Protein 4YOR (pdb70)

Radius of gyration: 26.41 Å; Cα contacts (8 Å, |Δi|>4): 1068; chains: 2; bounding box: 75×60×64 Å

InterPro domains:
  IPR025206 Protein of unknown function DUF4152 [PF13680] (1-225)

Solvent-accessible surface area: 21770 Å² total; per-residue (Å²): 132,37,12,0,0,0,6,13,6,4,14,7,14,62,165,75,40,95,64,61,0,38,0,0,4,0,0,0,6,0,75,170,91,72,90,20,2,161,39,53,40,47,94,85,16,80,3,94,124,34,53,94,59,33,76,51,13,15,71,20,6,0,107,11,0,5,95,0,1,135,33,0,24,5,88,17,0,14,0,29,16,78,20,81,24,36,41,0,56,96,0,69,87,76,37,0,57,78,28,187,51,76,115,177,25,29,92,40,8,63,100,1,6,135,80,4,39,65,62,2,94,126,3,91,102,96,60,50,14,37,3,28,0,30,0,122,90,6,60,6,4,20,0,0,22,0,3,0,0,0,12,0,0,50,28,0,5,81,37,0,117,148,89,38,37,11,28,0,9,6,8,90,53,0,48,5,70,29,112,177,52,54,0,30,0,87,17,76,21,119,210,51,46,45,7,79,0,55,11,163,15,133,34,30,164,63,35,153,94,102,51,51,88,10,93,104,63,202,151,56,28,0,0,59,0,44,68,146,18,10,0,0,0,6,15,6,4,12,6,13,55,159,63,43,94,89,71,6,55,0,1,7,0,0,0,8,0,64,172,94,66,90,21,3,157,62,46,39,44,96,83,32,71,3,89,122,128,156,28,25,66,31,7,1,108,13,0,13,97,0,2,112,71,0,22,8,80,20,0,13,0,29,16,76,18,81,24,30,41,0,53,97,0,72,84,87,40,0,76,79,28,177,44,65,101,168,18,38,121,88,11,54,114,22,6,108,80,3,35,58,66,2,86,122,5,90,91,116,56,49,17,36,2,29,0,31,0,131,88,6,59,6,3,20,0,0,24,0,2,0,0,0,13,0,0,49,25,0,2,80,32,0,105,144,84,35,35,12,28,0,9,5,8,101,51,0,53,4,55,29,119,184,65,50,0,22,0,84,18,76,20,119,206,49,47,44,6,81,0,50,10,154,14,142,27,31,150,62,32,155,96,105,50,49,88,10,91,100,62,202,151,54,26,0,0,59,0,51,67

Organism: Pyrococcus horikoshii (NCBI:txid53953)

Structure (mmCIF, N/CA/C/O backbone):
data_4YOR
#
_entry.id   4YOR
#
_cell.length_a   112.065
_cell.length_b   112.065
_cell.length_c   202.282
_cell.angle_alpha   90.000
_cell.angle_beta   90.000
_cell.angle_gamma   120.000
#
_symmetry.space_group_name_H-M   'H 3 2'
#
loop_
_entity.id
_entity.type
_entity.pdbx_description
1 polymer '3-5 exonuclease PhoExo I'
2 non-polymer 'MAGNESIUM ION'
3 water water
#
loop_
_atom_site.group_PDB
_atom_site.id
_atom_site.type_symbol
_atom_site.label_atom_id
_atom_site.label_alt_id
_atom_site.label_comp_id
_atom_site.label_asym_id
_atom_site.label_entity_id
_atom_site.label_seq_id
_atom_site.pdbx_PDB_ins_code
_atom_site.Cartn_x
_atom_site.Cartn_y
_atom_site.Cartn_z
_atom_site.occupancy
_atom_site.B_iso_or_equiv
_atom_site.auth_seq_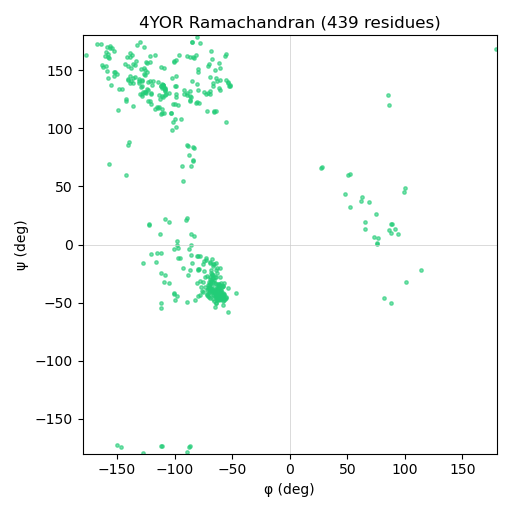id
_atom_site.auth_comp_id
_atom_site.auth_asym_id
_atom_site.auth_atom_id
_atom_site.pdbx_PDB_model_num
ATOM 1 N N . MET A 1 1 ? 34.266 -16.909 15.730 1.00 28.91 1 MET A N 1
ATOM 2 C CA . MET A 1 1 ? 33.751 -17.767 14.675 1.00 24.40 1 MET A CA 1
ATOM 3 C C . MET A 1 1 ? 33.144 -19.037 15.246 1.00 23.82 1 MET A C 1
ATOM 4 O O . MET A 1 1 ? 33.611 -19.564 16.266 1.00 22.57 1 MET A O 1
ATOM 9 N N . ARG A 1 2 ? 32.094 -19.515 14.587 1.00 19.26 2 ARG A N 1
ATOM 10 C CA . ARG A 1 2 ? 31.462 -20.786 14.917 1.00 17.25 2 ARG A CA 1
ATOM 11 C C . ARG A 1 2 ? 31.546 -21.678 13.686 1.00 17.79 2 ARG A C 1
ATOM 12 O O . ARG A 1 2 ? 31.069 -21.300 12.607 1.00 21.10 2 ARG A O 1
ATOM 20 N N . ILE A 1 3 ? 32.183 -22.836 13.832 1.00 17.18 3 ILE A N 1
ATOM 21 C CA . ILE A 1 3 ? 32.530 -23.673 12.692 1.00 16.25 3 ILE A CA 1
ATOM 22 C C . ILE A 1 3 ? 32.025 -25.095 12.882 1.00 15.85 3 ILE A C 1
ATOM 23 O O . ILE A 1 3 ? 32.219 -25.683 13.950 1.00 18.30 3 ILE A O 1
ATOM 28 N N . VAL A 1 4 ? 31.350 -25.641 11.873 1.00 16.58 4 VAL A N 1
ATOM 29 C CA . VAL A 1 4 ? 31.085 -27.081 11.857 1.00 16.33 4 VAL A CA 1
ATOM 30 C C . VAL A 1 4 ? 32.097 -27.749 10.931 1.00 16.59 4 VAL A C 1
ATOM 31 O O . VAL A 1 4 ? 32.393 -27.227 9.856 1.00 17.86 4 VAL A O 1
ATOM 35 N N . ALA A 1 5 ? 32.650 -28.877 11.371 1.00 14.89 5 ALA A N 1
ATOM 36 C CA . ALA A 1 5 ? 33.572 -29.648 10.548 1.00 14.79 5 ALA A CA 1
ATOM 37 C C . ALA A 1 5 ? 33.283 -31.124 10.689 1.00 17.45 5 ALA A C 1
ATOM 38 O O . ALA A 1 5 ? 32.589 -31.530 11.612 1.00 17.45 5 ALA A O 1
ATOM 40 N N . ALA A 1 6 ? 33.820 -31.925 9.776 1.00 16.19 6 ALA A N 1
ATOM 41 C CA . ALA A 1 6 ? 33.644 -33.370 9.865 1.00 16.57 6 ALA A CA 1
ATOM 42 C C . ALA A 1 6 ? 34.900 -34.107 9.418 1.00 16.95 6 ALA A C 1
ATOM 43 O O . ALA A 1 6 ? 35.688 -33.584 8.613 1.00 17.17 6 ALA A O 1
ATOM 45 N N . ASP A 1 7 ? 35.063 -35.328 9.920 1.00 16.84 7 ASP A N 1
ATOM 46 C CA . ASP A 1 7 ? 36.121 -36.212 9.453 1.00 15.94 7 ASP A CA 1
ATOM 47 C C . ASP A 1 7 ? 35.762 -37.640 9.817 1.00 21.47 7 ASP A C 1
ATOM 48 O O . ASP A 1 7 ? 34.871 -37.879 10.633 1.00 18.28 7 ASP A O 1
ATOM 53 N N . THR A 1 8 ? 36.469 -38.582 9.205 1.00 20.57 8 THR A N 1
ATOM 54 C CA . THR A 1 8 ? 36.289 -40.005 9.480 1.00 16.73 8 THR A CA 1
ATOM 55 C C . THR A 1 8 ? 37.594 -40.561 10.005 1.00 21.02 8 THR A C 1
ATOM 56 O O . THR A 1 8 ? 38.675 -40.165 9.557 1.00 22.43 8 THR A O 1
ATOM 60 N N . GLY A 1 9 ? 37.508 -41.450 10.982 1.00 19.69 9 GLY A N 1
ATOM 61 C CA . GLY A 1 9 ? 38.720 -42.034 11.514 1.00 20.22 9 GLY A CA 1
ATOM 62 C C . GLY A 1 9 ? 38.453 -43.275 12.320 1.00 19.00 9 GLY A C 1
ATOM 63 O O . GLY A 1 9 ? 37.299 -43.616 12.617 1.00 21.04 9 GLY A O 1
ATOM 64 N N . GLY A 1 10 ? 39.545 -43.937 12.694 1.00 18.47 10 GLY A N 1
ATOM 65 C CA . GLY A 1 10 ? 39.477 -45.206 13.392 1.00 19.98 10 GLY A CA 1
ATOM 66 C C . GLY A 1 10 ? 39.372 -46.339 12.395 1.00 21.64 10 GLY A C 1
ATOM 67 O O . GLY A 1 10 ? 38.438 -46.389 11.595 1.00 26.79 10 GLY A O 1
ATOM 68 N N . ALA A 1 11 ? 40.336 -47.244 12.423 1.00 20.43 11 ALA A N 1
ATOM 69 C CA . ALA A 1 11 ? 40.311 -48.375 11.510 1.00 22.70 11 ALA A CA 1
ATOM 70 C C . ALA A 1 11 ? 40.364 -49.681 12.275 1.00 22.46 11 ALA A C 1
ATOM 71 O O . ALA A 1 11 ? 41.165 -49.831 13.181 1.00 23.09 11 ALA A O 1
ATOM 73 N N . VAL A 1 12 ? 39.509 -50.637 11.922 1.00 22.14 12 VAL A N 1
ATOM 74 C CA . VAL A 1 12 ? 39.747 -51.988 12.393 1.00 24.65 12 VAL A CA 1
ATOM 75 C C . VAL A 1 12 ? 40.961 -52.533 11.647 1.00 26.09 12 VAL A C 1
ATOM 76 O O . VAL A 1 12 ? 41.030 -52.430 10.422 1.00 26.59 12 VAL A O 1
ATOM 80 N N . LEU A 1 13 ? 41.920 -53.094 12.383 1.00 22.56 13 LEU A N 1
ATOM 81 C CA . LEU A 1 13 ? 43.112 -53.684 11.766 1.00 23.53 13 LEU A CA 1
ATOM 82 C C . LEU A 1 13 ? 43.135 -55.194 11.922 1.00 28.28 13 LEU A C 1
ATOM 83 O O . LEU A 1 13 ? 42.595 -55.720 12.890 1.00 29.96 13 LEU A O 1
ATOM 88 N N . ASP A 1 14 ? 43.788 -55.900 11.001 1.00 30.29 14 ASP A N 1
ATOM 89 C CA . ASP A 1 14 ? 44.023 -57.322 11.231 1.00 32.94 14 ASP A CA 1
ATOM 90 C C . ASP A 1 14 ? 45.307 -57.520 12.029 1.00 31.96 14 ASP A C 1
ATOM 91 O O . ASP A 1 14 ? 45.925 -56.549 12.469 1.00 30.43 14 ASP A O 1
ATOM 96 N N . GLU A 1 15 ? 45.717 -58.777 12.201 1.00 33.77 15 GLU A N 1
ATOM 97 C CA . GLU A 1 15 ? 46.821 -59.093 13.093 1.00 39.27 15 GLU A CA 1
ATOM 98 C C . GLU A 1 15 ? 48.162 -58.655 12.510 1.00 33.44 15 GLU A C 1
ATOM 99 O O . GLU A 1 15 ? 49.183 -58.643 13.204 1.00 40.11 15 GLU A O 1
ATOM 105 N N . SER A 1 16 ? 48.157 -58.289 11.234 1.00 33.90 16 SER A N 1
ATOM 106 C CA . SER A 1 16 ? 49.356 -57.744 10.611 1.00 35.49 16 SER A CA 1
ATOM 107 C C . SER A 1 16 ? 49.236 -56.233 10.435 1.00 31.05 16 SER A C 1
ATOM 108 O O . SER A 1 16 ? 49.946 -55.646 9.620 1.00 35.78 16 SER A O 1
ATOM 111 N N . PHE A 1 17 ? 48.321 -55.621 11.197 1.00 29.68 17 PHE A N 1
ATOM 112 C CA . PHE A 1 17 ? 48.095 -54.168 11.235 1.00 26.87 17 PHE A CA 1
ATOM 113 C C . PHE A 1 17 ? 47.581 -53.592 9.915 1.00 30.08 17 PHE A C 1
ATOM 114 O O . PHE A 1 17 ? 47.674 -52.396 9.682 1.00 31.67 17 PHE A O 1
ATOM 122 N N . GLN A 1 18 ? 47.026 -54.439 9.053 1.00 32.96 18 GLN A N 1
ATOM 123 C CA . GLN A 1 18 ? 46.433 -53.935 7.818 1.00 33.79 18 GLN A CA 1
ATOM 124 C C . GLN A 1 18 ? 44.986 -53.521 8.048 1.00 29.27 18 GLN A C 1
ATOM 125 O O . GLN A 1 18 ? 44.208 -54.274 8.643 1.00 33.58 18 GLN A O 1
ATOM 131 N N . PRO A 1 19 ? 44.620 -52.327 7.567 1.00 32.01 19 PRO A N 1
ATOM 132 C CA . PRO A 1 19 ? 43.268 -51.777 7.748 1.00 32.06 19 PRO A CA 1
ATOM 133 C C . PRO A 1 19 ? 42.206 -52.578 6.999 1.00 33.46 19 PRO A C 1
ATOM 134 O O . PRO A 1 19 ? 42.410 -52.975 5.854 1.00 37.58 19 PRO A O 1
ATOM 138 N N . VAL A 1 20 ? 41.090 -52.826 7.673 1.00 29.63 20 VAL A N 1
ATOM 139 C CA . VAL A 1 20 ? 39.980 -53.571 7.108 1.00 34.31 20 VAL A CA 1
ATOM 140 C C . VAL A 1 20 ? 38.912 -52.584 6.647 1.00 34.25 20 VAL A C 1
ATOM 141 O O . VAL A 1 20 ? 38.324 -52.726 5.573 1.00 36.67 20 VAL A O 1
ATOM 145 N N . GLY A 1 21 ? 38.682 -51.568 7.466 1.00 30.00 21 GLY A N 1
ATOM 146 C CA . GLY A 1 21 ? 37.684 -50.557 7.167 1.00 28.65 21 GLY A CA 1
ATOM 147 C C . GLY A 1 21 ? 37.639 -49.544 8.289 1.00 27.90 21 GLY A C 1
ATOM 148 O O . GLY A 1 21 ? 38.212 -49.770 9.355 1.00 27.25 21 GLY A O 1
ATOM 149 N N . LEU A 1 22 ? 36.951 -48.428 8.060 1.00 26.28 22 LEU A N 1
ATOM 150 C CA . LEU A 1 22 ? 36.917 -47.344 9.026 1.00 24.05 22 LEU A CA 1
ATOM 151 C C . LEU A 1 22 ? 35.673 -47.445 9.905 1.00 23.37 22 LEU A C 1
ATOM 152 O O . LEU A 1 22 ? 34.719 -48.154 9.568 1.00 26.49 22 LEU A O 1
ATOM 157 N N . ILE A 1 23 ? 35.696 -46.744 11.034 1.00 22.06 23 ILE A N 1
ATOM 158 C CA . ILE A 1 23 ? 34.679 -46.939 12.061 1.00 22.92 23 ILE A CA 1
ATOM 159 C C . ILE A 1 23 ? 33.736 -45.746 12.256 1.00 24.58 23 ILE A C 1
ATOM 160 O O . ILE A 1 23 ? 32.523 -45.924 12.273 1.00 24.30 23 ILE A O 1
ATOM 165 N N . ALA A 1 24 ? 34.280 -44.542 12.415 1.00 20.41 24 ALA A N 1
ATOM 166 C CA . ALA A 1 24 ? 33.450 -43.417 12.843 1.00 18.80 24 ALA A CA 1
ATOM 167 C C . ALA A 1 24 ? 33.600 -42.176 11.986 1.00 19.64 24 ALA A C 1
ATOM 168 O O . ALA A 1 24 ? 34.711 -41.716 11.742 1.00 20.81 24 ALA A O 1
ATOM 170 N N . THR A 1 25 ? 32.466 -41.635 11.554 1.00 18.39 25 THR A N 1
ATOM 171 C CA . THR A 1 25 ? 32.421 -40.301 10.968 1.00 19.92 25 THR A CA 1
ATOM 172 C C . THR A 1 25 ? 31.809 -39.364 12.000 1.00 17.03 25 THR A C 1
ATOM 173 O O . THR A 1 25 ? 30.748 -39.653 12.567 1.00 20.07 25 THR A O 1
ATOM 177 N N . VAL A 1 26 ? 32.466 -38.236 12.237 1.00 18.27 26 VAL A N 1
ATOM 178 C CA . VAL A 1 26 ? 31.997 -37.309 13.259 1.00 17.88 26 VAL A CA 1
ATOM 179 C C . VAL A 1 26 ? 31.876 -35.906 12.695 1.00 18.10 26 VAL A C 1
ATOM 180 O O . VAL A 1 26 ? 32.758 -35.457 11.965 1.00 18.09 26 VAL A O 1
ATOM 184 N N . ALA A 1 27 ? 30.778 -35.233 13.023 1.00 16.23 27 ALA A N 1
ATOM 185 C CA . ALA A 1 27 ? 30.637 -33.798 12.763 1.00 16.22 27 ALA A CA 1
ATOM 186 C C . ALA A 1 27 ? 30.693 -33.058 14.103 1.00 15.63 27 ALA A C 1
ATOM 187 O O . ALA A 1 27 ? 30.060 -33.481 15.073 1.00 16.86 27 ALA A O 1
ATOM 189 N N . VAL A 1 28 ? 31.458 -31.969 14.159 1.00 14.30 28 VAL A N 1
ATOM 190 C CA . VAL A 1 28 ? 31.608 -31.188 15.393 1.00 14.78 28 VAL A CA 1
ATOM 191 C C . VAL A 1 28 ? 31.241 -29.740 15.171 1.00 15.85 28 VAL A C 1
ATOM 192 O O . VAL A 1 28 ? 31.429 -29.209 14.075 1.00 16.62 28 VAL A O 1
ATOM 196 N N . LEU A 1 29 ? 30.708 -29.111 16.212 1.00 15.88 29 LEU A N 1
ATOM 197 C CA . LEU A 1 29 ? 30.658 -27.655 16.282 1.00 16.80 29 LEU A CA 1
ATOM 198 C C . LEU A 1 29 ? 31.821 -27.183 17.151 1.00 17.99 29 LEU A C 1
ATOM 199 O O . LEU A 1 29 ? 31.977 -27.674 18.274 1.00 16.58 29 LEU A O 1
ATOM 204 N N . VAL A 1 30 ? 32.611 -26.229 16.652 1.00 15.88 30 VAL A N 1
ATOM 205 C CA . VAL A 1 30 ? 33.768 -25.716 17.381 1.00 16.51 30 VAL A CA 1
ATOM 206 C C . VAL A 1 30 ? 33.663 -24.202 17.491 1.00 18.32 30 VAL A C 1
ATOM 207 O O . VAL A 1 30 ? 33.351 -23.519 16.505 1.00 19.80 30 VAL A O 1
ATOM 211 N N . GLU A 1 31 ? 33.862 -23.697 18.707 1.00 17.69 31 GLU A N 1
ATOM 212 C CA . GLU A 1 31 ? 33.853 -22.264 18.992 1.00 18.57 31 GLU A CA 1
ATOM 213 C C . GLU A 1 31 ? 35.095 -21.918 19.792 1.00 17.26 31 GLU A C 1
ATOM 214 O O . GLU A 1 31 ? 35.839 -22.816 20.188 1.00 18.50 31 GLU A O 1
ATOM 220 N N . LYS A 1 32 ? 35.311 -20.631 20.045 1.00 19.49 32 LYS A N 1
ATOM 221 C CA . LYS A 1 32 ? 36.461 -20.187 20.838 1.00 18.83 32 LYS A CA 1
ATOM 222 C C . LYS A 1 32 ? 36.491 -20.910 22.186 1.00 20.92 32 LYS A C 1
ATOM 223 O O . LYS A 1 32 ? 35.450 -21.068 22.817 1.00 21.77 32 LYS A O 1
ATOM 229 N N . PRO A 1 33 ? 37.678 -21.331 22.653 1.00 19.41 33 PRO A N 1
ATOM 230 C CA . PRO A 1 33 ? 39.039 -21.135 22.119 1.00 18.89 33 PRO A CA 1
ATOM 231 C C . PRO A 1 33 ? 39.545 -22.191 21.119 1.00 18.62 33 PRO A C 1
ATOM 232 O O . PRO A 1 33 ? 40.764 -22.332 20.957 1.00 18.24 33 PRO A O 1
ATOM 236 N N . TYR A 1 34 ? 38.632 -22.904 20.462 1.00 18.12 34 TYR A N 1
ATOM 237 C CA . TYR A 1 34 ? 38.963 -23.791 19.341 1.00 16.47 34 TYR A CA 1
ATOM 238 C C . TYR A 1 34 ? 39.896 -24.930 19.734 1.00 16.83 34 TYR A C 1
ATOM 239 O O . TYR A 1 34 ? 40.772 -25.313 18.953 1.00 18.81 34 TYR A O 1
ATOM 248 N N . LYS A 1 35 ? 39.707 -25.470 20.939 1.00 16.41 35 LYS A N 1
ATOM 249 C CA . LYS A 1 35 ? 40.509 -26.618 21.398 1.00 15.60 35 LYS A CA 1
ATOM 250 C C . LYS A 1 35 ? 39.717 -27.924 21.459 1.00 19.07 35 LYS A C 1
ATOM 251 O O . LYS A 1 35 ? 40.295 -29.004 21.369 1.00 16.38 35 LYS A O 1
ATOM 257 N N . THR A 1 36 ? 38.402 -27.830 21.641 1.00 16.12 36 THR A N 1
ATOM 258 C CA . THR A 1 36 ? 37.566 -29.032 21.714 1.00 16.11 36 THR A CA 1
ATOM 259 C C . THR A 1 36 ? 36.195 -28.756 21.108 1.00 16.96 36 THR A C 1
ATOM 260 O O . THR A 1 36 ? 35.959 -27.681 20.527 1.00 17.71 36 THR A O 1
ATOM 264 N N . SER A 1 37 ? 35.304 -29.740 21.219 1.00 15.99 37 SER A N 1
ATOM 265 C CA . SER A 1 37 ? 33.901 -29.573 20.842 1.00 17.61 37 SER A CA 1
ATOM 266 C C . SER A 1 37 ? 33.015 -30.080 21.971 1.00 19.35 37 SER A C 1
ATOM 267 O O . SER A 1 37 ? 33.307 -31.113 22.578 1.00 20.14 37 SER A O 1
ATOM 270 N N . LYS A 1 38 ? 31.921 -29.369 22.238 1.00 19.98 38 LYS A N 1
ATOM 271 C CA . LYS A 1 38 ? 30.928 -29.821 23.201 1.00 23.77 38 LYS A CA 1
ATOM 272 C C . LYS A 1 38 ? 29.611 -30.168 22.515 1.00 20.76 38 LYS A C 1
ATOM 273 O O . LYS A 1 38 ? 28.604 -30.366 23.186 1.00 27.27 38 LYS A O 1
ATOM 279 N N . ARG A 1 39 ? 29.618 -30.200 21.186 1.00 17.35 39 ARG A N 1
ATOM 280 C CA . ARG A 1 39 ? 28.392 -30.467 20.436 1.00 19.07 39 ARG A CA 1
ATOM 281 C C . ARG A 1 39 ? 28.755 -31.182 19.144 1.00 18.36 39 ARG A C 1
ATOM 282 O O . ARG A 1 39 ? 29.462 -30.637 18.297 1.00 18.52 39 ARG A O 1
ATOM 290 N N . PHE A 1 40 ? 28.304 -32.426 19.014 1.00 19.59 40 PHE A N 1
ATOM 291 C CA . PHE A 1 40 ? 28.776 -33.270 17.930 1.00 17.49 40 PHE A CA 1
ATOM 292 C C . PHE A 1 40 ? 27.807 -34.396 17.587 1.00 19.56 40 PHE A C 1
ATOM 293 O O . PHE A 1 40 ? 26.917 -34.737 18.375 1.00 23.83 40 PHE A O 1
ATOM 301 N N . LEU A 1 41 ? 27.970 -34.930 16.377 1.00 20.22 41 LEU A N 1
ATOM 302 C CA . LEU A 1 41 ? 27.200 -36.069 15.883 1.00 19.98 41 LEU A CA 1
ATOM 303 C C . LEU A 1 41 ? 28.155 -37.142 15.430 1.00 16.75 41 LEU A C 1
ATOM 304 O O . LEU A 1 41 ? 29.224 -36.844 14.902 1.00 19.17 41 LEU A O 1
ATOM 309 N N . VAL A 1 42 ? 27.762 -38.397 15.625 1.00 20.23 42 VAL A N 1
ATOM 310 C CA . VAL A 1 42 ? 28.565 -39.504 15.127 1.00 20.60 42 VAL A CA 1
ATOM 311 C C . VAL A 1 42 ? 27.702 -40.464 14.295 1.00 21.21 42 VAL A C 1
ATOM 312 O O . VAL A 1 42 ? 26.516 -40.711 14.593 1.00 22.79 42 VAL A O 1
ATOM 316 N N . LYS A 1 43 ? 28.306 -40.962 13.220 1.00 22.70 43 LYS A N 1
ATOM 317 C CA . LYS A 1 43 ? 27.749 -42.024 12.399 1.00 24.37 43 LYS A CA 1
ATOM 318 C C . LYS A 1 43 ? 28.752 -43.161 12.368 1.00 24.47 43 LYS A C 1
ATOM 319 O O . LYS A 1 43 ? 29.911 -42.965 11.996 1.00 23.44 43 LYS A O 1
ATOM 325 N N . TYR A 1 44 ? 28.324 -44.347 12.773 1.00 24.99 44 TYR A N 1
ATOM 326 C CA . TYR A 1 44 ? 29.199 -45.507 12.742 1.00 25.42 44 TYR A CA 1
ATOM 327 C C . TYR A 1 44 ? 29.052 -46.260 11.435 1.00 31.12 44 TYR A C 1
ATOM 328 O O . TYR A 1 44 ? 27.945 -46.589 11.013 1.00 32.59 44 TYR A O 1
ATOM 337 N N . ALA A 1 45 ? 30.183 -46.537 10.801 1.00 28.40 45 ALA A N 1
ATOM 338 C CA . ALA A 1 45 ? 30.198 -47.372 9.613 1.00 27.52 45 ALA A CA 1
ATOM 339 C C . ALA A 1 45 ? 30.256 -48.829 10.011 1.00 28.48 45 ALA A C 1
ATOM 340 O O . ALA A 1 45 ? 30.376 -49.158 11.191 1.00 32.90 45 ALA A O 1
ATOM 342 N N . ASP A 1 46 ? 30.151 -49.698 9.016 1.00 34.68 46 ASP A N 1
ATOM 343 C CA . ASP A 1 46 ? 30.450 -51.105 9.193 1.00 34.41 46 ASP A CA 1
ATOM 344 C C . ASP A 1 46 ? 31.864 -51.337 8.675 1.00 39.23 46 ASP A C 1
ATOM 345 O O . ASP A 1 46 ? 32.081 -51.420 7.469 1.00 38.14 46 ASP A O 1
ATOM 350 N N . PRO A 1 47 ? 32.839 -51.426 9.590 1.00 33.96 47 PRO A N 1
ATOM 351 C CA . PRO A 1 47 ? 34.227 -51.521 9.129 1.00 35.11 47 PRO A CA 1
ATOM 352 C C . PRO A 1 47 ? 34.522 -52.821 8.399 1.00 38.82 47 PRO A C 1
ATOM 353 O O . PRO A 1 47 ? 35.498 -52.882 7.655 1.00 40.65 47 PRO A O 1
ATOM 357 N N . TYR A 1 48 ? 33.682 -53.837 8.587 1.00 36.88 48 TYR A N 1
ATOM 358 C CA . TYR A 1 48 ? 33.901 -55.116 7.936 1.00 42.06 48 TYR A CA 1
ATOM 359 C C . TYR A 1 48 ? 33.285 -55.114 6.540 1.00 47.97 48 TYR A C 1
ATOM 360 O O . TYR A 1 48 ? 33.231 -56.146 5.875 1.00 52.96 48 TYR A O 1
ATOM 369 N N . ASN A 1 49 ? 32.848 -53.935 6.104 1.00 47.43 49 ASN A N 1
ATOM 370 C CA . ASN A 1 49 ? 32.313 -53.738 4.763 1.00 51.08 49 ASN A CA 1
ATOM 371 C C . ASN A 1 49 ? 32.415 -52.272 4.341 1.00 53.64 49 ASN A C 1
ATOM 372 O O . ASN A 1 49 ? 31.400 -51.581 4.206 1.00 50.43 49 ASN A O 1
ATOM 377 N N . TYR A 1 50 ? 33.645 -51.806 4.125 1.00 46.03 50 TYR A N 1
ATOM 378 C CA . TYR A 1 50 ? 33.920 -50.379 3.933 1.00 45.86 50 TYR A CA 1
ATOM 379 C C . TYR A 1 50 ? 34.642 -50.072 2.614 1.00 50.41 50 TYR A C 1
ATOM 380 O O . TYR A 1 50 ? 35.314 -50.934 2.048 1.00 53.53 50 TYR A O 1
ATOM 389 N N . ASP A 1 51 ? 34.496 -48.838 2.136 1.00 50.76 51 ASP A N 1
ATOM 390 C CA . ASP A 1 51 ? 35.217 -48.367 0.955 1.00 50.18 51 ASP A CA 1
ATOM 391 C C . ASP A 1 51 ? 36.406 -47.489 1.348 1.00 56.90 51 ASP A C 1
ATOM 392 O O . ASP A 1 51 ? 36.235 -46.328 1.733 1.00 48.95 51 ASP A O 1
ATOM 397 N N . LEU A 1 52 ? 37.612 -48.039 1.235 1.00 62.53 52 LEU A N 1
ATOM 398 C CA . LEU A 1 52 ? 38.809 -47.354 1.721 1.00 64.09 52 LEU A CA 1
ATOM 399 C C . LEU A 1 52 ? 39.386 -46.328 0.738 1.00 64.80 52 LEU A C 1
ATOM 400 O O . LEU A 1 52 ? 40.453 -45.766 0.984 1.00 66.19 52 LEU A O 1
ATOM 405 N N . SER A 1 53 ? 38.678 -46.070 -0.359 1.00 61.09 53 SER A N 1
ATOM 406 C CA . SER A 1 53 ? 39.182 -45.176 -1.403 1.00 61.18 53 SER A CA 1
ATOM 407 C C . SER A 1 53 ? 39.120 -43.696 -1.014 1.00 56.76 53 SER A C 1
ATOM 408 O O . SER A 1 53 ? 39.847 -42.868 -1.570 1.00 54.47 53 SER A O 1
ATOM 411 N N . GLY A 1 54 ? 38.249 -43.363 -0.068 1.00 50.34 54 GLY A N 1
ATOM 412 C CA . GLY A 1 54 ? 38.069 -41.979 0.338 1.00 47.72 54 GLY A CA 1
ATOM 413 C C . GLY A 1 54 ? 36.693 -41.444 -0.019 1.00 45.74 54 GLY A C 1
ATOM 414 O O . GLY A 1 54 ? 36.217 -40.470 0.583 1.00 36.39 54 GLY A O 1
ATOM 415 N N . ARG A 1 55 ? 36.059 -42.093 -0.997 1.00 49.37 55 ARG A N 1
ATOM 416 C CA . ARG A 1 55 ? 34.759 -41.666 -1.512 1.00 47.21 55 ARG A CA 1
ATOM 417 C C . ARG A 1 55 ? 33.659 -41.777 -0.469 1.00 40.85 55 ARG A C 1
ATOM 418 O O . ARG A 1 55 ? 32.956 -40.800 -0.203 1.00 40.41 55 ARG A O 1
ATOM 426 N N . GLN A 1 56 ? 33.506 -42.961 0.116 1.00 39.46 56 GLN A N 1
ATOM 427 C CA . GLN A 1 56 ? 32.495 -43.160 1.150 1.00 40.87 56 GLN A CA 1
ATOM 428 C C . GLN A 1 56 ? 32.667 -42.152 2.285 1.00 36.79 56 GLN A C 1
ATOM 429 O O . GLN A 1 56 ? 31.696 -41.532 2.723 1.00 36.03 56 GLN A O 1
ATOM 435 N N . ALA A 1 57 ? 33.905 -41.983 2.743 1.00 30.70 57 ALA A N 1
ATOM 436 C CA . ALA A 1 57 ? 34.186 -41.095 3.864 1.00 27.89 57 ALA A CA 1
ATOM 437 C C . ALA A 1 57 ? 33.720 -39.669 3.593 1.00 27.78 57 ALA A C 1
ATOM 438 O O . ALA A 1 57 ? 32.996 -39.101 4.400 1.00 26.10 57 ALA A O 1
ATOM 440 N N . ILE A 1 58 ? 34.129 -39.095 2.465 1.00 26.07 58 ILE A N 1
ATOM 441 C CA . ILE A 1 58 ? 33.835 -37.685 2.218 1.00 24.91 58 ILE A CA 1
ATOM 442 C C . ILE A 1 58 ? 32.328 -37.474 2.004 1.00 24.47 58 ILE A C 1
ATOM 443 O O . ILE A 1 58 ? 31.788 -36.434 2.381 1.00 23.15 58 ILE A O 1
ATOM 448 N N . ARG A 1 59 ? 31.641 -38.469 1.450 1.00 25.89 59 ARG A N 1
ATOM 449 C CA . ARG A 1 59 ? 30.196 -38.354 1.287 1.00 27.59 59 ARG A CA 1
ATOM 450 C C . ARG A 1 59 ? 29.495 -38.390 2.647 1.00 26.65 59 ARG A C 1
ATOM 451 O O . ARG A 1 59 ? 28.619 -37.568 2.915 1.00 26.22 59 ARG A O 1
ATOM 459 N N . ASP A 1 60 ? 29.892 -39.325 3.507 1.00 25.74 60 ASP A N 1
ATOM 460 C CA . ASP A 1 60 ? 29.336 -39.394 4.859 1.00 23.77 60 ASP A CA 1
ATOM 461 C C . ASP A 1 60 ? 29.627 -38.103 5.624 1.00 22.06 60 ASP A C 1
ATOM 462 O O . ASP A 1 60 ? 28.784 -37.610 6.379 1.00 23.96 60 ASP A O 1
ATOM 467 N N . GLU A 1 61 ? 30.830 -37.572 5.428 1.00 19.62 61 GLU A N 1
ATOM 468 C CA . GLU A 1 61 ? 31.269 -36.357 6.107 1.00 20.58 61 GLU A CA 1
ATOM 469 C C . GLU A 1 61 ? 30.420 -35.141 5.714 1.00 19.94 61 GLU A C 1
ATOM 470 O O . GLU A 1 61 ? 29.925 -34.418 6.582 1.00 20.43 61 GLU A O 1
ATOM 476 N N . ILE A 1 62 ? 30.239 -34.918 4.418 1.00 19.98 62 ILE A N 1
ATOM 477 C CA . ILE A 1 62 ? 29.547 -33.704 4.006 1.00 19.65 62 ILE A CA 1
ATOM 478 C C . ILE A 1 62 ? 28.082 -33.793 4.428 1.00 23.27 62 ILE A C 1
ATOM 479 O O . ILE A 1 62 ? 27.491 -32.792 4.821 1.00 22.79 62 ILE A O 1
ATOM 484 N N . GLU A 1 63 ? 27.511 -34.995 4.419 1.00 22.93 63 GLU A N 1
ATOM 485 C CA . GLU A 1 63 ? 26.111 -35.133 4.802 1.00 22.70 63 GLU A CA 1
ATOM 486 C C . GLU A 1 63 ? 25.942 -34.897 6.307 1.00 19.73 63 GLU A C 1
ATOM 487 O O . GLU A 1 63 ? 24.969 -34.250 6.729 1.00 24.78 63 GLU A O 1
ATOM 493 N N . LEU A 1 64 ? 26.861 -35.431 7.107 1.00 21.68 64 LEU A N 1
ATOM 494 C CA . LEU A 1 64 ? 26.762 -35.297 8.558 1.00 20.54 64 LEU A CA 1
ATOM 495 C C . LEU A 1 64 ? 27.042 -33.860 8.985 1.00 23.74 64 LEU A C 1
ATOM 496 O O . LEU A 1 64 ? 26.389 -33.351 9.894 1.00 20.34 64 LEU A O 1
ATOM 501 N N . ALA A 1 65 ? 27.999 -33.211 8.325 1.00 20.60 65 ALA A N 1
ATOM 502 C CA . ALA A 1 65 ? 28.258 -31.789 8.561 1.00 18.82 65 ALA A CA 1
ATOM 503 C C . ALA A 1 65 ? 27.009 -30.940 8.282 1.00 19.37 65 ALA A C 1
ATOM 504 O O . ALA A 1 65 ? 26.652 -30.069 9.088 1.00 19.84 65 ALA A O 1
ATOM 506 N N . ILE A 1 66 ? 26.352 -31.189 7.150 1.00 18.62 66 ILE A N 1
ATOM 507 C CA . ILE A 1 66 ? 25.140 -30.455 6.814 1.00 18.56 66 ILE A CA 1
ATOM 508 C C . ILE A 1 66 ? 24.054 -30.737 7.857 1.00 23.74 66 ILE A C 1
ATOM 509 O O . ILE A 1 66 ? 23.350 -29.816 8.285 1.00 23.49 66 ILE A O 1
ATOM 514 N N . GLU A 1 67 ? 23.942 -31.991 8.296 1.00 23.21 67 GLU A N 1
ATOM 515 C CA . GLU A 1 67 ? 22.928 -32.339 9.291 1.00 26.03 67 GLU A CA 1
ATOM 516 C C . GLU A 1 67 ? 23.129 -31.522 10.581 1.00 20.47 67 GLU A C 1
ATOM 517 O O . GLU A 1 67 ? 22.171 -30.960 11.122 1.00 25.07 67 GLU A O 1
ATOM 523 N N . LEU A 1 68 ? 24.366 -31.441 11.057 1.00 20.48 68 LEU A N 1
ATOM 524 C CA . LEU A 1 68 ? 24.653 -30.668 12.256 1.00 19.22 68 LEU A CA 1
ATOM 525 C C . LEU A 1 68 ? 24.496 -29.159 12.019 1.00 21.26 68 LEU A C 1
ATOM 526 O O . LEU A 1 68 ? 23.961 -28.442 12.871 1.00 21.35 68 LEU A O 1
ATOM 531 N N . ALA A 1 69 ? 24.948 -28.689 10.861 1.00 21.47 69 ALA A N 1
ATOM 532 C CA . ALA A 1 69 ? 24.892 -27.258 10.542 1.00 24.14 69 ALA A CA 1
ATOM 533 C C . ALA A 1 69 ? 23.457 -26.739 10.438 1.00 25.05 69 ALA A C 1
ATOM 534 O O . ALA A 1 69 ? 23.185 -25.579 10.761 1.00 24.09 69 ALA A O 1
ATOM 536 N N . ARG A 1 70 ? 22.548 -27.591 9.974 1.00 22.06 70 ARG A N 1
ATOM 537 C CA . ARG A 1 70 ? 21.137 -27.219 9.887 1.00 22.90 70 ARG A CA 1
ATOM 538 C C . ARG A 1 70 ? 20.578 -26.871 11.260 1.00 26.05 70 ARG A C 1
ATOM 539 O O . ARG A 1 70 ? 19.638 -26.084 11.370 1.00 30.96 70 ARG A O 1
ATOM 547 N N . GLU A 1 71 ? 21.149 -27.467 12.302 1.00 25.50 71 GLU A N 1
ATOM 548 C CA . GLU A 1 71 ? 20.712 -27.191 13.666 1.00 24.92 71 GLU A CA 1
ATOM 549 C C . GLU A 1 71 ? 21.474 -26.016 14.276 1.00 24.35 71 GLU A C 1
ATOM 550 O O . GLU A 1 71 ? 20.876 -25.108 14.838 1.00 23.70 71 GLU A O 1
ATOM 556 N N . VAL A 1 72 ? 22.800 -26.028 14.178 1.00 22.46 72 VAL A N 1
ATOM 557 C CA . VAL A 1 72 ? 23.576 -25.067 14.976 1.00 22.04 72 VAL A CA 1
ATOM 558 C C . VAL A 1 72 ? 23.995 -23.788 14.244 1.00 23.56 72 VAL A C 1
ATOM 559 O O . VAL A 1 72 ? 24.564 -22.892 14.860 1.00 20.49 72 VAL A O 1
ATOM 563 N N . SER A 1 73 ? 23.682 -23.692 12.953 1.00 20.96 73 SER A N 1
ATOM 564 C CA . SER A 1 73 ? 23.882 -22.456 12.162 1.00 21.62 73 SER A CA 1
ATOM 565 C C . SER A 1 73 ? 25.274 -21.868 12.274 1.00 21.29 73 SER A C 1
ATOM 566 O O . SER A 1 73 ? 25.433 -20.720 12.696 1.00 22.86 73 SER A O 1
ATOM 569 N N . PRO A 1 74 ? 26.290 -22.648 11.886 1.00 19.89 74 PRO A N 1
ATOM 570 C CA . PRO A 1 74 ? 27.665 -22.164 11.951 1.00 20.61 74 PRO A CA 1
ATOM 571 C C . PRO A 1 74 ? 27.904 -21.070 10.936 1.00 19.99 74 PRO A C 1
ATOM 572 O O . PRO A 1 74 ? 27.085 -20.858 10.038 1.00 23.57 74 PRO A O 1
ATOM 576 N N . ASP A 1 75 ? 29.012 -20.357 11.079 1.00 21.05 75 ASP A N 1
ATOM 577 C CA . ASP A 1 75 ? 29.378 -19.366 10.082 1.00 20.37 75 ASP A CA 1
ATOM 578 C C . ASP A 1 75 ? 29.848 -20.025 8.795 1.00 20.44 75 ASP A C 1
ATOM 579 O O . ASP A 1 75 ? 29.742 -19.436 7.716 1.00 24.52 75 ASP A O 1
ATOM 584 N N . VAL A 1 76 ? 30.373 -21.240 8.925 1.00 21.67 76 VAL A N 1
ATOM 585 C CA . VAL A 1 76 ? 30.998 -21.943 7.809 1.00 21.59 76 VAL A CA 1
ATOM 586 C C . VAL A 1 76 ? 31.114 -23.425 8.156 1.00 20.99 76 VAL A C 1
ATOM 587 O O . VAL A 1 76 ? 31.125 -23.791 9.338 1.00 18.82 76 VAL A O 1
ATOM 591 N N . ILE A 1 77 ? 31.155 -24.275 7.129 1.00 17.18 77 ILE A N 1
ATOM 592 C CA . ILE A 1 77 ? 31.493 -25.689 7.290 1.00 16.69 77 ILE A CA 1
ATOM 593 C C . ILE A 1 77 ? 32.878 -25.945 6.711 1.00 19.25 77 ILE A C 1
ATOM 594 O O . ILE A 1 77 ? 33.180 -25.519 5.601 1.00 18.90 77 ILE A O 1
ATOM 599 N N . HIS A 1 78 ? 33.708 -26.645 7.478 1.00 17.73 78 HIS A N 1
ATOM 600 C CA . HIS A 1 78 ? 35.009 -27.135 7.004 1.00 17.23 78 HIS A CA 1
ATOM 601 C C . HIS A 1 78 ? 34.944 -28.605 6.606 1.00 19.36 78 HIS A C 1
ATOM 602 O O . HIS A 1 78 ? 34.621 -29.463 7.428 1.00 18.11 78 HIS A O 1
ATOM 609 N N . LEU A 1 79 ? 35.268 -28.894 5.347 1.00 18.97 79 LEU A N 1
ATOM 610 C CA . LEU A 1 79 ? 35.308 -30.259 4.836 1.00 19.99 79 LEU A CA 1
ATOM 611 C C . LEU A 1 79 ? 36.764 -30.731 4.756 1.00 20.04 79 LEU A C 1
ATOM 612 O O . LEU A 1 79 ? 37.660 -29.936 4.438 1.00 20.11 79 LEU A O 1
ATOM 617 N N . ASP A 1 80 ? 37.015 -32.009 5.045 1.00 19.28 80 ASP A N 1
ATOM 618 C CA . ASP A 1 80 ? 38.381 -32.522 5.046 1.00 18.92 80 ASP A CA 1
ATOM 619 C C . ASP A 1 80 ? 38.841 -32.912 3.644 1.00 22.33 80 ASP A C 1
ATOM 620 O O . ASP A 1 80 ? 38.960 -34.098 3.304 1.00 25.04 80 ASP A O 1
ATOM 625 N N . SER A 1 81 ? 39.095 -31.893 2.835 1.00 21.08 81 SER A N 1
ATOM 626 C CA . SER A 1 81 ? 39.784 -32.063 1.565 1.00 25.72 81 SER A CA 1
ATOM 627 C C . SER A 1 81 ? 40.678 -30.846 1.420 1.00 21.50 81 SER A C 1
ATOM 628 O O . SER A 1 81 ? 40.195 -29.720 1.534 1.00 23.73 81 SER A O 1
ATOM 631 N N . THR A 1 82 ? 41.969 -31.058 1.205 1.00 24.97 82 THR A N 1
ATOM 632 C CA . THR A 1 82 ? 42.919 -29.954 1.272 1.00 28.76 82 THR A CA 1
ATOM 633 C C . THR A 1 82 ? 43.065 -29.278 -0.089 1.00 26.46 82 THR A C 1
ATOM 634 O O . THR A 1 82 ? 43.953 -29.611 -0.868 1.00 29.40 82 THR A O 1
ATOM 638 N N . LEU A 1 83 ? 42.172 -28.330 -0.362 1.00 26.84 83 LEU A N 1
ATOM 639 C CA . LEU A 1 83 ? 42.146 -27.662 -1.663 1.00 31.11 83 LEU A CA 1
ATOM 640 C C . LEU A 1 83 ? 42.311 -26.149 -1.555 1.00 34.49 83 LEU A C 1
ATOM 641 O O . LEU A 1 83 ? 41.980 -25.419 -2.488 1.00 43.08 83 LEU A O 1
ATOM 646 N N . GLY A 1 84 ? 42.802 -25.675 -0.416 1.00 31.03 84 GLY A N 1
ATOM 647 C CA . GLY A 1 84 ? 43.129 -24.266 -0.279 1.00 33.66 84 GLY A CA 1
ATOM 648 C C . GLY A 1 84 ? 41.959 -23.404 0.140 1.00 34.89 84 GLY A C 1
ATOM 649 O O . GLY A 1 84 ? 42.023 -22.174 0.054 1.00 36.84 84 GLY A O 1
ATOM 650 N N . GLY A 1 85 ? 40.884 -24.052 0.580 1.00 28.04 85 GLY A N 1
ATOM 651 C CA . GLY A 1 85 ? 39.743 -23.355 1.141 1.00 28.08 85 GLY A CA 1
ATOM 652 C C . GLY A 1 85 ? 38.697 -22.937 0.127 1.00 29.74 85 GLY A C 1
ATOM 653 O O . GLY A 1 85 ? 37.857 -22.088 0.420 1.00 28.88 85 GLY A O 1
ATOM 654 N N . ILE A 1 86 ? 38.736 -23.535 -1.059 1.00 29.91 86 ILE A N 1
ATOM 655 C CA . ILE A 1 86 ? 37.750 -23.207 -2.083 1.00 29.50 86 ILE A CA 1
ATOM 656 C C . ILE A 1 86 ? 36.371 -23.723 -1.668 1.00 27.89 86 ILE A C 1
ATOM 657 O O . ILE A 1 86 ? 36.242 -24.772 -1.020 1.00 24.91 86 ILE A O 1
ATOM 662 N N . GLU A 1 87 ? 35.345 -22.955 -2.009 1.00 25.61 87 GLU A N 1
ATOM 663 C CA . GLU A 1 87 ? 33.967 -23.339 -1.745 1.00 25.34 87 GLU A CA 1
ATOM 664 C C . GLU A 1 87 ? 33.551 -24.516 -2.620 1.00 26.97 87 GLU A C 1
ATOM 665 O O . GLU A 1 87 ? 33.744 -24.491 -3.838 1.00 28.35 87 GLU A O 1
ATOM 671 N N . VAL A 1 88 ? 32.946 -25.527 -2.005 1.00 25.77 88 VAL A N 1
ATOM 672 C CA . VAL A 1 88 ? 32.587 -26.749 -2.723 1.00 25.13 88 VAL A CA 1
ATOM 673 C C . VAL A 1 88 ? 31.490 -26.485 -3.769 1.00 27.55 88 VAL A C 1
ATOM 674 O O . VAL A 1 88 ? 31.421 -27.173 -4.790 1.00 30.11 88 VAL A O 1
ATOM 678 N N . ARG A 1 89 ? 30.667 -25.459 -3.557 1.00 26.68 89 ARG A N 1
ATOM 679 C CA . ARG A 1 89 ? 29.646 -25.116 -4.552 1.00 28.36 89 ARG A CA 1
ATOM 680 C C . ARG A 1 89 ? 30.267 -24.589 -5.846 1.00 30.82 89 ARG A C 1
ATOM 681 O O . ARG A 1 89 ? 29.587 -24.464 -6.864 1.00 33.62 89 ARG A O 1
ATOM 689 N N . LYS A 1 90 ? 31.559 -24.275 -5.804 1.00 31.23 90 LYS A N 1
ATOM 690 C CA . LYS A 1 90 ? 32.244 -23.781 -6.991 1.00 35.51 90 LYS A CA 1
ATOM 691 C C . LYS A 1 90 ? 33.018 -24.881 -7.714 1.00 33.84 90 LYS A C 1
ATOM 692 O O . LYS A 1 90 ? 33.630 -24.633 -8.755 1.00 42.43 90 LYS A O 1
ATOM 698 N N . LEU A 1 91 ? 32.978 -26.096 -7.176 1.00 33.49 91 LEU A N 1
ATOM 699 C CA . LEU A 1 91 ? 33.808 -27.177 -7.703 1.00 33.99 91 LEU A CA 1
ATOM 700 C C . LEU A 1 91 ? 33.169 -27.912 -8.875 1.00 41.03 91 LEU A C 1
ATOM 701 O O . LEU A 1 91 ? 32.809 -29.084 -8.758 1.00 40.95 91 LEU A O 1
ATOM 706 N N . ASP A 1 92 ? 33.026 -27.221 -10.002 1.00 42.46 92 ASP A N 1
ATOM 707 C CA . ASP A 1 92 ? 32.691 -27.892 -11.253 1.00 46.66 92 ASP A CA 1
ATOM 708 C C . ASP A 1 92 ? 33.972 -28.501 -11.826 1.00 46.99 92 ASP A C 1
ATOM 709 O O . ASP A 1 92 ? 35.042 -28.338 -11.247 1.00 50.08 92 ASP A O 1
ATOM 714 N N . GLU A 1 93 ? 33.868 -29.191 -12.958 1.00 49.64 93 GLU A N 1
ATOM 715 C CA . GLU A 1 93 ? 35.027 -29.849 -13.563 1.00 50.97 93 GLU A CA 1
ATOM 716 C C . GLU A 1 93 ? 36.153 -28.870 -13.912 1.00 53.62 93 GLU A C 1
ATOM 717 O O . GLU A 1 93 ? 37.323 -29.149 -13.654 1.00 55.12 93 GLU A O 1
ATOM 723 N N . SER A 1 94 ? 35.804 -27.736 -14.509 1.00 53.33 94 SER A N 1
ATOM 724 C CA . SER A 1 94 ? 36.816 -26.803 -15.000 1.00 59.95 94 SER A CA 1
ATOM 725 C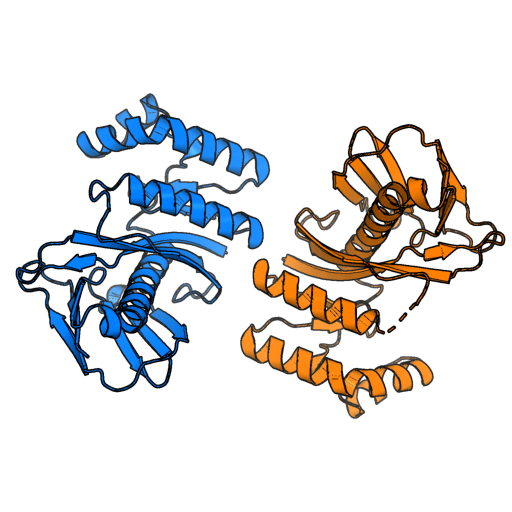 C . SER A 1 94 ? 37.603 -26.183 -13.851 1.00 57.48 94 SER A C 1
ATOM 726 O O . SER A 1 94 ? 38.791 -25.891 -13.986 1.00 54.83 94 SER A O 1
ATOM 729 N N . THR A 1 95 ? 36.936 -25.993 -12.717 1.00 56.42 95 THR A N 1
ATOM 730 C CA . THR A 1 95 ? 37.591 -25.459 -11.529 1.00 56.50 95 THR A CA 1
ATOM 731 C C . THR A 1 95 ? 38.533 -26.494 -10.922 1.00 51.82 95 THR A C 1
ATOM 732 O O . THR A 1 95 ? 39.628 -26.163 -10.467 1.00 50.84 95 THR A O 1
ATOM 736 N N . ILE A 1 96 ? 38.097 -27.751 -10.926 1.00 48.23 96 ILE A N 1
ATOM 737 C CA . ILE A 1 96 ? 38.871 -28.843 -10.345 1.00 45.51 96 ILE A CA 1
ATOM 738 C C . ILE A 1 96 ? 40.180 -29.086 -11.102 1.00 49.30 96 ILE A C 1
ATOM 739 O O . ILE A 1 96 ? 41.228 -29.266 -10.485 1.00 52.70 96 ILE A O 1
ATOM 744 N N . ASP A 1 97 ? 40.129 -29.081 -12.433 1.00 50.40 97 ASP A N 1
ATOM 745 C CA . ASP A 1 97 ? 41.347 -29.251 -13.229 1.00 54.75 97 ASP A CA 1
ATOM 746 C C . ASP A 1 97 ? 42.286 -28.056 -13.103 1.00 59.39 97 ASP A C 1
ATOM 747 O O . ASP A 1 97 ? 43.487 -28.173 -13.353 1.00 61.93 97 ASP A O 1
ATOM 752 N N . ALA A 1 98 ? 41.736 -26.910 -12.718 1.00 58.50 98 ALA A N 1
ATOM 753 C CA . ALA A 1 98 ? 42.531 -25.702 -12.548 1.00 60.72 98 ALA A CA 1
ATOM 754 C C . ALA A 1 98 ? 43.272 -25.723 -11.217 1.00 61.70 98 ALA A C 1
ATOM 755 O O . ALA A 1 98 ? 44.266 -25.018 -11.041 1.00 70.25 98 ALA A O 1
ATOM 757 N N . LEU A 1 99 ? 42.786 -26.536 -10.284 1.00 53.85 99 LEU A N 1
ATOM 758 C CA . LEU A 1 99 ? 43.387 -26.630 -8.958 1.00 57.37 99 LEU A CA 1
ATOM 759 C C . LEU A 1 99 ? 44.839 -27.096 -9.032 1.00 66.56 99 LEU A C 1
ATOM 760 O O . LEU A 1 99 ? 45.230 -27.815 -9.953 1.00 67.07 99 LEU A O 1
ATOM 765 N N . GLN A 1 100 ? 45.630 -26.675 -8.051 1.00 73.16 100 GLN A N 1
ATOM 766 C CA . GLN A 1 100 ? 47.052 -26.985 -8.015 1.00 84.23 100 GLN A CA 1
ATOM 767 C C . GLN A 1 100 ? 47.311 -28.255 -7.208 1.00 79.08 100 GLN A C 1
ATOM 768 O O . GLN A 1 100 ? 48.102 -28.249 -6.265 1.00 82.16 100 GLN A O 1
ATOM 774 N N . ILE A 1 101 ? 46.638 -29.341 -7.582 1.00 70.96 101 ILE A N 1
ATOM 775 C CA . ILE A 1 101 ? 46.741 -30.603 -6.852 1.00 62.48 101 ILE A CA 1
ATOM 776 C C . ILE A 1 101 ? 47.091 -31.783 -7.756 1.00 65.41 101 ILE A C 1
ATOM 777 O O . ILE A 1 101 ? 47.264 -31.628 -8.965 1.00 61.73 101 ILE A O 1
ATOM 782 N N . SER A 1 102 ? 47.183 -32.964 -7.150 1.00 67.44 102 SER A N 1
ATOM 783 C CA . SER A 1 102 ? 47.474 -34.204 -7.868 1.00 72.70 102 SER A CA 1
ATOM 784 C C . SER A 1 102 ? 46.410 -34.533 -8.913 1.00 73.02 102 SER A C 1
ATOM 785 O O . SER A 1 102 ? 45.266 -34.089 -8.804 1.00 74.01 102 SER A O 1
ATOM 788 N N . ASP A 1 103 ? 46.785 -35.320 -9.919 1.00 71.93 103 ASP A N 1
ATOM 789 C CA . ASP A 1 103 ? 45.852 -35.663 -10.988 1.00 73.35 103 ASP A CA 1
ATOM 790 C C . ASP A 1 103 ? 44.875 -36.765 -10.596 1.00 78.07 103 ASP A C 1
ATOM 791 O O . ASP A 1 103 ? 43.807 -36.893 -11.196 1.00 81.27 103 ASP A O 1
ATOM 796 N N . ARG A 1 104 ? 45.227 -37.557 -9.590 1.00 81.95 104 ARG A N 1
ATOM 797 C CA . ARG A 1 104 ? 44.280 -38.541 -9.076 1.00 82.44 104 ARG A CA 1
ATOM 798 C C . ARG A 1 104 ? 43.406 -37.869 -8.017 1.00 78.35 104 ARG A C 1
ATOM 799 O O . ARG A 1 104 ? 42.279 -38.299 -7.747 1.00 80.34 104 ARG A O 1
ATOM 807 N N . GLY A 1 105 ? 43.909 -36.775 -7.450 1.00 67.72 105 GLY A N 1
ATOM 808 C CA . GLY A 1 105 ? 43.086 -35.924 -6.610 1.00 61.45 105 GLY A CA 1
ATOM 809 C C . GLY A 1 105 ? 41.994 -35.321 -7.472 1.00 58.75 105 GLY A C 1
ATOM 810 O O . GLY A 1 105 ? 40.833 -35.233 -7.066 1.00 56.04 105 GLY A O 1
ATOM 811 N N . LYS A 1 106 ? 42.376 -34.917 -8.680 1.00 59.33 106 LYS A N 1
ATOM 812 C CA . LYS A 1 106 ? 41.424 -34.413 -9.660 1.00 62.36 106 LYS A CA 1
ATOM 813 C C . LYS A 1 106 ? 40.486 -35.525 -10.131 1.00 68.74 106 LYS A C 1
ATOM 814 O O . LYS A 1 106 ? 39.305 -35.273 -10.388 1.00 69.66 106 LYS A O 1
ATOM 820 N N . GLU A 1 107 ? 41.011 -36.746 -10.239 1.00 70.82 107 GLU A N 1
ATOM 821 C CA . GLU A 1 107 ? 40.195 -37.917 -10.561 1.00 74.34 107 GLU A CA 1
ATOM 822 C C . GLU A 1 107 ? 39.026 -38.053 -9.601 1.00 68.58 107 GLU A C 1
ATOM 823 O O . GLU A 1 107 ? 37.866 -38.071 -10.011 1.00 64.12 107 GLU A O 1
ATOM 829 N N . ILE A 1 108 ? 39.348 -38.152 -8.317 1.00 65.50 108 ILE A N 1
ATOM 830 C CA . ILE A 1 108 ? 38.344 -38.382 -7.288 1.00 60.20 108 ILE A CA 1
ATOM 831 C C . ILE A 1 108 ? 37.345 -37.231 -7.236 1.00 51.50 108 ILE A C 1
ATOM 832 O O . ILE A 1 108 ? 36.138 -37.458 -7.136 1.00 52.01 108 ILE A O 1
ATOM 837 N N . TRP A 1 109 ? 37.837 -36.001 -7.343 1.00 43.23 109 TRP A N 1
ATOM 838 C CA . TRP A 1 109 ? 36.969 -34.839 -7.166 1.00 43.51 109 TRP A CA 1
ATOM 839 C C . TRP A 1 109 ? 36.064 -34.589 -8.368 1.00 46.89 109 TRP A C 1
ATOM 840 O O . TRP A 1 109 ? 34.938 -34.118 -8.212 1.00 42.80 109 TRP A O 1
ATOM 851 N N . LYS A 1 110 ? 36.542 -34.906 -9.564 1.00 47.08 110 LYS A N 1
ATOM 852 C CA . LYS A 1 110 ? 35.693 -34.766 -10.739 1.00 50.26 110 LYS A CA 1
ATOM 853 C C . LYS A 1 110 ? 34.548 -35.774 -10.688 1.00 53.07 110 LYS A C 1
ATOM 854 O O . LYS A 1 110 ? 33.476 -35.531 -11.240 1.00 60.57 110 LYS A O 1
ATOM 860 N N . GLU A 1 111 ? 34.766 -36.891 -10.001 1.00 47.72 111 GLU A N 1
ATOM 861 C CA . GLU A 1 111 ? 33.697 -37.862 -9.792 1.00 54.13 111 GLU A CA 1
ATOM 862 C C . GLU A 1 111 ? 32.740 -37.414 -8.685 1.00 48.51 111 GLU A C 1
ATOM 863 O O . GLU A 1 111 ? 31.521 -37.516 -8.830 1.00 50.25 111 GLU A O 1
ATOM 869 N N . LEU A 1 112 ? 33.298 -36.916 -7.585 1.00 43.16 112 LEU A N 1
ATOM 870 C CA . LEU A 1 112 ? 32.499 -36.430 -6.461 1.00 41.66 112 LEU A CA 1
ATOM 871 C C . LEU A 1 112 ? 31.678 -35.198 -6.819 1.00 45.81 112 LEU A C 1
ATOM 872 O O . LEU A 1 112 ? 30.607 -34.973 -6.257 1.00 42.98 112 LEU A O 1
ATOM 877 N N . SER A 1 113 ? 32.205 -34.401 -7.744 1.00 48.00 113 SER A N 1
ATOM 878 C CA . SER A 1 113 ? 31.616 -33.121 -8.126 1.00 48.25 113 SER A CA 1
ATOM 879 C C . SER A 1 113 ? 30.150 -33.231 -8.526 1.00 43.56 113 SER A C 1
ATOM 880 O O . SER A 1 113 ? 29.351 -32.349 -8.216 1.00 43.03 113 SER A O 1
ATOM 883 N N . LYS A 1 114 ? 29.803 -34.318 -9.211 1.00 39.92 114 LYS A N 1
ATOM 884 C CA . LYS A 1 114 ? 28.453 -34.506 -9.744 1.00 42.79 114 LYS A CA 1
ATOM 885 C C . LYS A 1 114 ? 27.380 -34.455 -8.657 1.00 38.10 114 LYS A C 1
ATOM 886 O O . LYS A 1 114 ? 26.281 -33.954 -8.891 1.00 46.11 114 LYS A O 1
ATOM 892 N N . ASP A 1 115 ? 27.700 -34.978 -7.476 1.00 37.76 115 ASP A N 1
ATOM 893 C CA . ASP A 1 115 ? 26.776 -34.923 -6.341 1.00 40.85 115 ASP A CA 1
ATOM 894 C C . ASP A 1 115 ? 27.081 -33.775 -5.375 1.00 39.76 115 ASP A C 1
ATOM 895 O O . ASP A 1 115 ? 26.172 -33.072 -4.938 1.00 40.83 115 ASP A O 1
ATOM 900 N N . LEU A 1 116 ? 28.355 -33.587 -5.041 1.00 35.05 116 LEU A N 1
ATOM 901 C CA . LEU A 1 116 ? 28.729 -32.669 -3.964 1.00 33.84 116 LEU A CA 1
ATOM 902 C C . LEU A 1 116 ? 28.598 -31.195 -4.334 1.00 30.45 116 LEU A C 1
ATOM 903 O O . LEU A 1 116 ? 28.238 -30.378 -3.489 1.00 29.55 116 LEU A O 1
ATOM 908 N N . GLN A 1 117 ? 28.910 -30.842 -5.577 1.00 32.35 117 GLN A N 1
ATOM 909 C CA . GLN A 1 117 ? 28.781 -29.447 -5.990 1.00 34.25 117 GLN A CA 1
ATOM 910 C C . GLN A 1 117 ? 27.307 -28.992 -5.941 1.00 34.76 117 GLN A C 1
ATOM 911 O O . GLN A 1 117 ? 27.017 -27.956 -5.342 1.00 33.49 117 GLN A O 1
ATOM 917 N N . PRO A 1 118 ? 26.374 -29.760 -6.544 1.00 35.14 118 PRO A N 1
ATOM 918 C CA . PRO A 1 118 ? 24.970 -29.347 -6.412 1.00 35.07 118 PRO A CA 1
ATOM 919 C C . PRO A 1 118 ? 24.487 -29.335 -4.962 1.00 32.60 118 PRO A C 1
ATOM 920 O O . PRO A 1 118 ? 23.679 -28.484 -4.591 1.00 33.84 118 PRO A O 1
ATOM 924 N N . LEU A 1 119 ? 24.971 -30.278 -4.159 1.00 29.36 119 LEU A N 1
ATOM 925 C CA . LEU A 1 119 ? 24.595 -30.337 -2.749 1.00 28.95 119 LEU A CA 1
ATOM 926 C C . LEU A 1 119 ? 25.043 -29.089 -1.993 1.00 31.07 119 LEU A C 1
ATOM 927 O O . LEU A 1 119 ? 24.268 -28.495 -1.241 1.00 31.46 119 LEU A O 1
ATOM 932 N N . ALA A 1 120 ? 26.293 -28.688 -2.195 1.00 27.36 120 ALA A N 1
ATOM 933 C CA . ALA A 1 120 ? 26.834 -27.518 -1.512 1.00 27.19 120 ALA A CA 1
ATOM 934 C C . ALA A 1 120 ? 26.147 -26.252 -2.016 1.00 26.97 120 ALA A C 1
ATOM 935 O O . ALA A 1 120 ? 25.880 -25.332 -1.238 1.00 27.87 120 ALA A O 1
ATOM 937 N N . LYS A 1 121 ? 25.876 -26.199 -3.316 1.00 26.93 121 LYS A N 1
ATOM 938 C CA . LYS A 1 121 ? 25.204 -25.036 -3.898 1.00 28.38 121 LYS A CA 1
ATOM 939 C C . LYS A 1 121 ? 23.817 -24.857 -3.280 1.00 31.68 121 LYS A C 1
ATOM 940 O O . LYS A 1 121 ? 23.455 -23.756 -2.866 1.00 32.09 121 LYS A O 1
ATOM 946 N N . LYS A 1 122 ? 23.052 -25.943 -3.199 1.00 31.29 122 LYS A N 1
ATOM 947 C CA . LYS A 1 122 ? 21.713 -25.882 -2.618 1.00 32.23 122 LYS A CA 1
ATOM 948 C C . LYS A 1 122 ? 21.756 -25.479 -1.145 1.00 29.60 122 LYS A C 1
ATOM 949 O O . LYS A 1 122 ? 20.935 -24.676 -0.698 1.00 33.35 122 LYS A O 1
ATOM 955 N N . PHE A 1 123 ? 22.703 -26.038 -0.395 1.00 26.61 123 PHE A N 1
ATOM 956 C CA . PHE A 1 123 ? 22.817 -25.713 1.025 1.00 25.97 123 PHE A CA 1
ATOM 957 C C . PHE A 1 123 ? 23.150 -24.234 1.211 1.00 27.15 123 PHE A C 1
ATOM 958 O O . PHE A 1 123 ? 22.564 -23.566 2.064 1.00 28.01 123 PHE A O 1
ATOM 966 N N . TRP A 1 124 ? 24.058 -23.717 0.388 1.00 25.79 124 TRP A N 1
ATOM 967 C CA . TRP A 1 124 ? 24.381 -22.291 0.421 1.00 27.02 124 TRP A CA 1
ATOM 968 C C . TRP A 1 124 ? 23.165 -21.414 0.075 1.00 29.90 124 TRP A C 1
ATOM 969 O O . TRP A 1 124 ? 22.906 -20.407 0.743 1.00 30.52 124 TRP A O 1
ATOM 980 N N . GLU A 1 125 ? 22.403 -21.800 -0.946 1.00 28.17 125 GLU A N 1
ATOM 981 C CA . GLU A 1 125 ? 21.196 -21.055 -1.306 1.00 29.65 125 GLU A CA 1
ATOM 982 C C . GLU A 1 125 ? 20.196 -21.031 -0.156 1.00 34.57 125 GLU A C 1
ATOM 983 O O . GLU A 1 125 ? 19.503 -20.039 0.055 1.00 36.21 125 GLU A O 1
ATOM 989 N N . GLU A 1 126 ? 20.135 -22.123 0.599 1.00 31.49 126 GLU A N 1
ATOM 990 C CA . GLU A 1 126 ? 19.180 -22.232 1.695 1.00 30.86 126 GLU A CA 1
ATOM 991 C C . GLU A 1 126 ? 19.600 -21.455 2.934 1.00 32.72 126 GLU A C 1
ATOM 992 O O . GLU A 1 126 ? 18.757 -20.893 3.638 1.00 35.78 126 GLU A O 1
ATOM 998 N N . THR A 1 127 ? 20.901 -21.435 3.199 1.00 30.25 127 THR A N 1
ATOM 999 C CA . THR A 1 127 ? 21.409 -20.994 4.493 1.00 27.19 127 THR A CA 1
ATOM 1000 C C . THR A 1 127 ? 22.474 -19.907 4.438 1.00 28.03 127 THR A C 1
ATOM 1001 O O . THR A 1 127 ? 22.790 -19.308 5.464 1.00 32.27 127 THR A O 1
ATOM 1005 N N . GLY A 1 128 ? 23.066 -19.691 3.267 1.00 27.66 128 GLY A N 1
ATOM 1006 C CA . GLY A 1 128 ? 24.201 -18.780 3.152 1.00 27.92 128 GLY A CA 1
ATOM 1007 C C . GLY A 1 128 ? 25.522 -19.343 3.667 1.00 30.12 128 GLY A C 1
ATOM 1008 O O . GLY A 1 128 ? 26.556 -18.665 3.632 1.00 31.56 128 GLY A O 1
ATOM 1009 N N . ILE A 1 129 ? 25.495 -20.582 4.152 1.00 25.41 129 ILE A N 1
ATOM 1010 C CA . ILE A 1 129 ? 26.676 -21.212 4.728 1.00 23.09 129 ILE A CA 1
ATOM 1011 C C . ILE A 1 129 ? 27.521 -21.892 3.649 1.00 24.82 129 ILE A C 1
ATOM 1012 O O . ILE A 1 129 ? 27.025 -22.742 2.909 1.00 24.27 129 ILE A O 1
ATOM 1017 N N . GLU A 1 130 ? 28.790 -21.513 3.554 1.00 20.96 130 GLU A N 1
ATOM 1018 C CA . GLU A 1 130 ? 29.708 -22.180 2.635 1.00 23.09 130 GLU A CA 1
ATOM 1019 C C . GLU A 1 130 ? 30.207 -23.491 3.213 1.00 23.55 130 GLU A C 1
ATOM 1020 O O . GLU A 1 130 ? 30.316 -23.654 4.432 1.00 21.88 130 GLU A O 1
ATOM 1026 N N . ILE A 1 131 ? 30.524 -24.418 2.317 1.00 20.07 131 ILE A N 1
ATOM 1027 C CA . ILE A 1 131 ? 31.252 -25.631 2.658 1.00 20.27 131 ILE A CA 1
ATOM 1028 C C . ILE A 1 131 ? 32.620 -25.524 2.001 1.00 22.59 131 ILE A C 1
ATOM 1029 O O . ILE A 1 131 ? 32.733 -25.515 0.766 1.00 23.43 131 ILE A O 1
ATOM 1034 N N . ILE A 1 132 ? 33.670 -25.403 2.804 1.00 19.28 132 ILE A N 1
ATOM 1035 C CA . ILE A 1 132 ? 34.964 -25.140 2.190 1.00 22.65 132 ILE A CA 1
ATOM 1036 C C . ILE A 1 132 ? 35.920 -26.325 2.289 1.00 23.14 132 ILE A C 1
ATOM 1037 O O . ILE A 1 132 ? 36.013 -26.997 3.317 1.00 22.21 132 ILE A O 1
ATOM 1042 N N . ALA A 1 133 ? 36.607 -26.582 1.182 1.00 20.67 133 ALA A N 1
ATOM 1043 C CA . ALA A 1 133 ? 37.591 -27.650 1.112 1.00 20.94 133 ALA A CA 1
ATOM 1044 C C . ALA A 1 133 ? 38.917 -27.144 1.682 1.00 22.75 133 ALA A C 1
ATOM 1045 O O . ALA A 1 133 ? 39.823 -26.731 0.946 1.00 23.46 133 ALA A O 1
ATOM 1047 N N . ILE A 1 134 ? 39.016 -27.198 3.008 1.00 22.06 134 ILE A N 1
ATOM 1048 C CA . ILE A 1 134 ? 40.164 -26.660 3.716 1.00 20.39 134 ILE A CA 1
ATOM 1049 C C . ILE A 1 134 ? 41.090 -27.777 4.212 1.00 22.48 134 ILE A C 1
ATOM 1050 O O . ILE A 1 134 ? 42.302 -27.613 4.252 1.00 23.03 134 ILE A O 1
ATOM 1055 N N . GLY A 1 135 ? 40.524 -28.924 4.577 1.00 21.46 135 GLY A N 1
ATOM 1056 C CA . GLY A 1 135 ? 41.353 -30.070 4.909 1.00 19.01 135 GLY A CA 1
ATOM 1057 C C . GLY A 1 135 ? 42.306 -29.901 6.082 1.00 19.22 135 GLY A C 1
ATOM 1058 O O . GLY A 1 135 ? 41.904 -29.468 7.177 1.00 19.86 135 GLY A O 1
ATOM 1059 N N A LYS A 1 136 ? 43.568 -30.240 5.850 0.55 20.51 136 LYS A N 1
ATOM 1060 N N B LYS A 1 136 ? 43.572 -30.229 5.839 0.45 20.71 136 LYS A N 1
ATOM 1061 C CA A LYS A 1 136 ? 44.561 -30.299 6.917 0.55 22.41 136 LYS A CA 1
ATOM 1062 C CA B LYS A 1 136 ? 44.594 -30.282 6.882 0.45 22.73 136 LYS A CA 1
ATOM 1063 C C A LYS A 1 136 ? 44.864 -28.940 7.560 0.55 23.71 136 LYS A C 1
ATOM 1064 C C B LYS A 1 136 ? 44.952 -28.931 7.497 0.45 23.15 136 LYS A C 1
ATOM 1065 O O A LYS A 1 136 ? 45.485 -28.886 8.614 0.55 25.61 136 LYS A O 1
ATOM 1066 O O B LYS A 1 136 ? 45.708 -28.872 8.460 0.45 25.12 136 LYS A O 1
ATOM 1077 N N . SER A 1 137 ? 44.415 -27.850 6.951 1.00 21.92 137 SER A N 1
ATOM 1078 C CA . SER A 1 137 ? 44.636 -26.533 7.544 1.00 23.33 137 SER A CA 1
ATOM 1079 C C . SER A 1 137 ? 43.658 -26.248 8.695 1.00 21.22 137 SER A C 1
ATOM 1080 O O . SER A 1 137 ? 43.903 -25.358 9.517 1.00 21.39 137 SER A O 1
ATOM 1083 N N . SER A 1 138 ? 42.564 -27.003 8.754 1.00 18.00 138 SER A N 1
ATOM 1084 C CA . SER A 1 138 ? 41.467 -26.703 9.678 1.00 16.45 138 SER A CA 1
ATOM 1085 C C . SER A 1 138 ? 41.670 -27.318 11.062 1.00 17.02 138 SER A C 1
ATOM 1086 O O . SER A 1 138 ? 41.823 -28.539 11.172 1.00 18.58 138 SER A O 1
ATOM 1089 N N . VAL A 1 139 ? 41.571 -26.504 12.115 1.00 15.00 139 VAL A N 1
ATOM 1090 C CA . VAL A 1 139 ? 41.556 -27.073 13.464 1.00 14.10 139 VAL A CA 1
ATOM 1091 C C . VAL A 1 139 ? 40.223 -27.808 13.753 1.00 15.70 139 VAL A C 1
ATOM 1092 O O . VAL A 1 139 ? 40.252 -28.908 14.318 1.00 15.33 139 VAL A O 1
ATOM 1096 N N . PRO A 1 140 ? 39.068 -27.228 13.368 1.00 15.49 140 PRO A N 1
ATOM 1097 C CA . PRO A 1 140 ? 37.842 -28.005 13.606 1.00 15.01 140 PRO A CA 1
ATOM 1098 C C . PRO A 1 140 ? 37.856 -29.375 12.913 1.00 17.09 140 PRO A C 1
ATOM 1099 O O . PRO A 1 140 ? 37.341 -30.318 13.515 1.00 15.91 140 PRO A O 1
ATOM 1103 N N . VAL A 1 141 ? 38.430 -29.507 11.716 1.00 14.89 141 VAL A N 1
ATOM 1104 C CA . VAL A 1 141 ? 38.532 -30.835 11.094 1.00 15.44 141 VAL A CA 1
ATOM 1105 C C . VAL A 1 141 ? 39.357 -31.776 11.985 1.00 16.96 141 VAL A C 1
ATOM 1106 O O . VAL A 1 141 ? 38.975 -32.924 12.199 1.00 15.94 141 VAL A O 1
ATOM 1110 N N . ARG A 1 142 ? 40.473 -31.300 12.526 1.00 14.82 142 ARG A N 1
ATOM 1111 C CA . ARG A 1 142 ? 41.299 -32.119 13.419 1.00 15.67 142 ARG A CA 1
ATOM 1112 C C . ARG A 1 142 ? 40.557 -32.510 14.706 1.00 14.78 142 ARG A C 1
ATOM 1113 O O . ARG A 1 142 ? 40.692 -33.635 15.194 1.00 15.54 142 ARG A O 1
ATOM 1121 N N . ILE A 1 143 ? 39.766 -31.589 15.256 1.00 14.92 143 ILE A N 1
ATOM 1122 C CA . ILE A 1 143 ? 38.965 -31.910 16.432 1.00 14.04 143 ILE A CA 1
ATOM 1123 C C . ILE A 1 143 ? 37.921 -32.992 16.087 1.00 16.47 143 ILE A C 1
ATOM 1124 O O . ILE A 1 143 ? 37.721 -33.930 16.869 1.00 16.37 143 ILE A O 1
ATOM 1129 N N . ALA A 1 144 ? 37.287 -32.893 14.917 1.00 14.29 144 ALA A N 1
ATOM 1130 C CA . ALA A 1 144 ? 36.392 -33.961 14.454 1.00 15.81 144 ALA A CA 1
ATOM 1131 C C . ALA A 1 144 ? 37.127 -35.289 14.387 1.00 17.33 144 ALA A C 1
ATOM 1132 O O . ALA A 1 144 ? 36.587 -36.329 14.793 1.00 16.11 144 ALA A O 1
ATOM 1134 N N . GLU A 1 145 ? 38.357 -35.247 13.873 1.00 14.68 145 GLU A N 1
ATOM 1135 C CA . GLU A 1 145 ? 39.168 -36.451 13.733 1.00 15.87 145 GLU A CA 1
ATOM 1136 C C . GLU A 1 145 ? 39.510 -37.070 15.092 1.00 14.96 145 GLU A C 1
ATOM 1137 O O . GLU A 1 145 ? 39.448 -38.303 15.265 1.00 15.94 145 GLU A O 1
ATOM 1143 N N . ILE A 1 146 ? 39.877 -36.226 16.053 1.00 15.47 146 ILE A N 1
ATOM 1144 C CA . ILE A 1 146 ? 40.144 -36.702 17.407 1.00 14.92 146 ILE A CA 1
ATOM 1145 C C . ILE A 1 146 ? 38.873 -37.356 17.975 1.00 16.41 146 ILE A C 1
ATOM 1146 O O . ILE A 1 146 ? 38.945 -38.432 18.574 1.00 17.22 146 ILE A O 1
ATOM 1151 N N . TYR A 1 147 ? 37.706 -36.738 17.778 1.00 15.42 147 TYR A N 1
ATOM 1152 C CA . TYR A 1 147 ? 36.464 -37.372 18.218 1.00 15.77 147 TYR A CA 1
ATOM 1153 C C . TYR A 1 147 ? 36.180 -38.676 17.466 1.00 17.08 147 TYR A C 1
ATOM 1154 O O . TYR A 1 147 ? 35.618 -39.613 18.042 1.00 18.11 147 TYR A O 1
ATOM 1163 N N . ALA A 1 148 ? 36.552 -38.757 16.190 1.00 16.97 148 ALA A N 1
ATOM 1164 C CA . ALA A 1 148 ? 36.366 -40.029 15.492 1.00 17.26 148 ALA A CA 1
ATOM 1165 C C . ALA A 1 148 ? 37.219 -41.117 16.154 1.00 15.75 148 ALA A C 1
ATOM 1166 O O . ALA A 1 148 ? 36.776 -42.272 16.267 1.00 17.13 148 ALA A O 1
ATOM 1168 N N . GLY A 1 149 ? 38.415 -40.743 16.613 1.00 16.66 149 GLY A N 1
ATOM 1169 C CA . GLY A 1 149 ? 39.262 -41.679 17.338 1.00 15.91 149 GLY A CA 1
ATOM 1170 C C . GLY A 1 149 ? 38.594 -42.118 18.629 1.00 16.83 149 GLY A C 1
ATOM 1171 O O . GLY A 1 149 ? 38.518 -43.318 18.946 1.00 17.07 149 GLY A O 1
ATOM 1172 N N . ILE A 1 150 ? 38.092 -41.139 19.379 1.00 17.45 150 ILE A N 1
ATOM 1173 C CA . ILE A 1 150 ? 37.398 -41.426 20.632 1.00 17.03 150 ILE A CA 1
ATOM 1174 C C . ILE A 1 150 ? 36.194 -42.353 20.426 1.00 17.68 150 ILE A C 1
ATOM 1175 O O . ILE A 1 150 ? 36.026 -43.331 21.150 1.00 18.63 150 ILE A O 1
ATOM 1180 N N . PHE A 1 151 ? 35.345 -42.035 19.448 1.00 17.12 151 PHE A N 1
ATOM 1181 C CA . PHE A 1 151 ? 34.166 -42.841 19.187 1.00 15.63 151 PHE A CA 1
ATOM 1182 C C . PHE A 1 151 ? 34.529 -44.225 18.646 1.00 17.27 151 PHE A C 1
ATOM 1183 O O . PHE A 1 151 ? 33.767 -45.169 18.827 1.00 19.96 151 PHE A O 1
ATOM 1191 N N . SER A 1 152 ? 35.694 -44.334 18.009 1.00 18.33 152 SER A N 1
ATOM 1192 C CA . SER A 1 152 ? 36.175 -45.645 17.562 1.00 20.46 152 SER A CA 1
ATOM 1193 C C . SER A 1 152 ? 36.556 -46.501 18.763 1.00 20.47 152 SER A C 1
ATOM 1194 O O . SER A 1 152 ? 36.316 -47.716 18.768 1.00 20.46 152 SER A O 1
ATOM 1197 N N . VAL A 1 153 ? 37.120 -45.872 19.789 1.00 19.99 153 VAL A N 1
ATOM 1198 C CA . VAL A 1 153 ? 37.401 -46.589 21.041 1.00 22.08 153 VAL A CA 1
ATOM 1199 C C . VAL A 1 153 ? 36.097 -46.966 21.769 1.00 20.60 153 VAL A C 1
ATOM 1200 O O . VAL A 1 153 ? 35.980 -48.070 22.320 1.00 22.65 153 VAL A O 1
ATOM 1204 N N . LYS A 1 154 ? 35.098 -46.078 21.754 1.00 21.03 154 LYS A N 1
ATOM 1205 C CA . LYS A 1 154 ? 33.780 -46.441 22.284 1.00 20.67 154 LYS A CA 1
ATOM 1206 C C . LYS A 1 154 ? 33.224 -47.651 21.536 1.00 22.34 154 LYS A C 1
ATOM 1207 O O . LYS A 1 154 ? 32.711 -48.595 22.147 1.00 24.68 154 LYS A O 1
ATOM 1213 N N . TRP A 1 155 ? 33.351 -47.631 20.210 1.00 22.05 155 TRP A N 1
ATOM 1214 C CA . TRP A 1 155 ? 32.872 -48.755 19.395 1.00 23.83 155 TRP A CA 1
ATOM 1215 C C . TRP A 1 155 ? 33.589 -50.049 19.798 1.00 21.82 155 TRP A C 1
ATOM 1216 O O . TRP A 1 155 ? 32.965 -51.110 19.913 1.00 25.26 155 TRP A O 1
ATOM 1227 N N . ALA A 1 156 ? 34.894 -49.961 20.035 1.00 23.42 156 ALA A N 1
ATOM 1228 C CA . ALA A 1 156 ? 35.659 -51.143 20.452 1.00 23.02 156 ALA A CA 1
ATOM 1229 C C . ALA A 1 156 ? 35.193 -51.651 21.817 1.00 26.74 156 ALA A C 1
ATOM 1230 O O . ALA A 1 156 ? 35.015 -52.851 22.008 1.00 26.32 156 ALA A O 1
ATOM 1232 N N . LEU A 1 157 ? 35.003 -50.737 22.765 1.00 24.77 157 LEU A N 1
ATOM 1233 C CA . LEU A 1 157 ? 34.475 -51.099 24.082 1.00 23.27 157 LEU A CA 1
ATOM 1234 C C . LEU A 1 157 ? 33.138 -51.827 23.968 1.00 26.45 157 LEU A C 1
ATOM 1235 O O . LEU A 1 157 ? 32.890 -52.839 24.634 1.00 30.11 157 LEU A O 1
ATOM 1240 N N . ASP A 1 158 ? 32.274 -51.286 23.115 1.00 26.61 158 ASP A N 1
ATOM 1241 C CA . ASP A 1 158 ? 30.924 -51.794 22.963 1.00 26.53 158 ASP A CA 1
ATOM 1242 C C . ASP A 1 158 ? 30.858 -53.103 22.190 1.00 27.07 158 ASP A C 1
ATOM 1243 O O . ASP A 1 158 ? 29.843 -53.785 22.218 1.00 33.31 158 ASP A O 1
ATOM 1248 N N . ASN A 1 159 ? 31.938 -53.462 21.510 1.00 28.15 159 ASN A N 1
ATOM 1249 C CA . ASN A 1 159 ? 31.894 -54.642 20.652 1.00 29.11 159 ASN A CA 1
ATOM 1250 C C . ASN A 1 159 ? 32.897 -55.744 21.006 1.00 34.23 159 ASN A C 1
ATOM 1251 O O . ASN A 1 159 ? 32.820 -56.853 20.467 1.00 34.77 159 ASN A O 1
ATOM 1256 N N . VAL A 1 160 ? 33.806 -55.466 21.936 1.00 30.76 160 VAL A N 1
ATOM 1257 C CA . VAL A 1 160 ? 34.887 -56.413 22.225 1.00 29.91 160 VAL A CA 1
ATOM 1258 C C . VAL A 1 160 ? 34.399 -57.717 22.878 1.00 39.73 160 VAL A C 1
ATOM 1259 O O . VAL A 1 160 ? 35.000 -58.768 22.679 1.00 38.10 160 VAL A O 1
ATOM 1263 N N . LYS A 1 161 ? 33.306 -57.677 23.633 1.00 34.90 161 LYS A N 1
ATOM 1264 C CA . LYS A 1 161 ? 32.843 -58.909 24.280 1.00 37.21 161 LYS A CA 1
ATOM 1265 C C . LYS A 1 161 ? 32.208 -59.870 23.280 1.00 42.77 161 LYS A C 1
ATOM 1266 O O . LYS A 1 161 ? 32.239 -61.083 23.471 1.00 45.67 161 LYS A O 1
ATOM 1272 N N . GLU A 1 162 ? 31.648 -59.329 22.206 1.00 39.95 162 GLU A N 1
ATOM 1273 C CA . GLU A 1 162 ? 31.137 -60.153 21.119 1.00 48.17 162 GLU A CA 1
ATOM 1274 C C . GLU A 1 162 ? 32.274 -60.605 20.195 1.00 47.77 162 GLU A C 1
ATOM 1275 O O . GLU A 1 162 ? 32.241 -61.708 19.647 1.00 51.58 162 GLU A O 1
ATOM 1281 N N . LYS A 1 163 ? 33.283 -59.750 20.041 1.00 45.21 163 LYS A N 1
ATOM 1282 C CA . LYS A 1 163 ? 34.370 -59.988 19.093 1.00 41.00 163 LYS A CA 1
ATOM 1283 C C . LYS A 1 163 ? 35.576 -60.695 19.708 1.00 41.80 163 LYS A C 1
ATOM 1284 O O . LYS A 1 163 ? 36.402 -61.257 18.989 1.00 41.89 163 LYS A O 1
ATOM 1290 N N . GLY A 1 164 ? 35.697 -60.634 21.033 1.00 43.23 164 GLY A N 1
ATOM 1291 C CA . GLY A 1 164 ? 36.795 -61.278 21.738 1.00 41.49 164 GLY A CA 1
ATOM 1292 C C . GLY A 1 164 ? 38.036 -60.411 21.874 1.00 44.37 164 GLY A C 1
ATOM 1293 O O . GLY A 1 164 ? 38.591 -60.256 22.967 1.00 41.43 164 GLY A O 1
ATOM 1294 N N . GLY A 1 165 ? 38.480 -59.852 20.756 1.00 36.35 165 GLY A N 1
ATOM 1295 C CA . GLY A 1 165 ? 39.658 -59.008 20.739 1.00 34.13 165 GLY A CA 1
ATOM 1296 C C . GLY A 1 165 ? 39.611 -58.107 19.526 1.00 32.25 165 GLY A C 1
ATOM 1297 O O . GLY A 1 165 ? 39.147 -58.519 18.462 1.00 34.98 165 GLY A O 1
ATOM 1298 N N . LEU A 1 166 ? 40.077 -56.872 19.687 1.00 28.80 166 LEU A N 1
ATOM 1299 C CA . LEU A 1 166 ? 40.069 -55.900 18.600 1.00 28.18 166 LEU A CA 1
ATOM 1300 C C . LEU A 1 166 ? 41.355 -55.083 18.564 1.00 26.08 166 LEU A C 1
ATOM 1301 O O . LEU A 1 166 ? 41.940 -54.768 19.605 1.00 26.65 166 LEU A O 1
ATOM 1306 N N . LEU A 1 167 ? 41.780 -54.754 17.350 1.00 23.41 167 LEU A N 1
ATOM 1307 C CA . LEU A 1 167 ? 42.874 -53.828 17.101 1.00 24.05 167 LEU A CA 1
ATOM 1308 C C . LEU A 1 167 ? 42.320 -52.639 16.342 1.00 22.57 167 LEU A C 1
ATOM 1309 O O . LEU A 1 167 ? 41.843 -52.796 15.219 1.00 25.02 167 LEU A O 1
ATOM 1314 N N . VAL A 1 168 ? 42.387 -51.462 16.952 1.00 19.47 168 VAL A N 1
ATOM 1315 C CA . VAL A 1 168 ? 41.866 -50.245 16.350 1.00 19.75 168 VAL A CA 1
ATOM 1316 C C . VAL A 1 168 ? 43.015 -49.296 16.056 1.00 19.20 168 VAL A C 1
ATOM 1317 O O . VAL A 1 168 ? 43.727 -48.866 16.966 1.00 21.41 168 VAL A O 1
ATOM 1321 N N . GLY A 1 169 ? 43.202 -48.989 14.777 1.00 18.67 169 GLY A N 1
ATOM 1322 C CA . GLY A 1 169 ? 44.153 -47.975 14.369 1.00 17.21 169 GLY A CA 1
ATOM 1323 C C . GLY A 1 169 ? 43.540 -46.602 14.590 1.00 19.32 169 GLY A C 1
ATOM 1324 O O . GLY A 1 169 ? 42.469 -46.304 14.060 1.00 21.26 169 GLY A O 1
ATOM 1325 N N . LEU A 1 170 ? 44.198 -45.769 15.389 1.00 17.40 170 LEU A N 1
ATOM 1326 C CA . LEU A 1 170 ? 43.670 -44.436 15.671 1.00 17.52 170 LEU A CA 1
ATOM 1327 C C . LEU A 1 170 ? 44.106 -43.432 14.610 1.00 15.94 170 LEU A C 1
ATOM 1328 O O . LEU A 1 170 ? 45.082 -43.653 13.883 1.00 18.05 170 LEU A O 1
ATOM 1333 N N . PRO A 1 171 ? 43.403 -42.297 14.532 1.00 14.82 171 PRO A N 1
ATOM 1334 C CA . PRO A 1 171 ? 43.909 -41.184 13.719 1.00 15.12 171 PRO A CA 1
ATOM 1335 C C . PRO A 1 171 ? 45.309 -40.752 14.127 1.00 16.01 171 PRO A C 1
ATOM 1336 O O . PRO A 1 171 ? 45.760 -41.053 15.239 1.00 16.68 171 PRO A O 1
ATOM 1340 N N . ARG A 1 172 ? 45.972 -40.033 13.233 1.00 16.34 172 ARG A N 1
ATOM 1341 C CA . ARG A 1 172 ? 47.368 -39.675 13.457 1.00 15.29 172 ARG A CA 1
ATOM 1342 C C . ARG A 1 172 ? 47.626 -38.977 14.795 1.00 16.55 172 ARG A C 1
ATOM 1343 O O . ARG A 1 172 ? 46.841 -38.137 15.253 1.00 16.07 172 ARG A O 1
ATOM 1351 N N . TYR A 1 173 ? 48.749 -39.379 15.392 1.00 17.21 173 TYR A N 1
ATOM 1352 C CA . TYR A 1 173 ? 49.295 -38.904 16.665 1.00 15.42 173 TYR A CA 1
ATOM 1353 C C . TYR A 1 173 ? 48.256 -38.374 17.657 1.00 17.44 173 TYR A C 1
ATOM 1354 O O . TYR A 1 173 ? 48.220 -37.185 18.019 1.00 15.95 173 TYR A O 1
ATOM 1363 N N . MET A 1 174 ? 47.409 -39.293 18.104 1.00 15.73 174 MET A N 1
ATOM 1364 C CA . MET A 1 174 ? 46.530 -39.015 19.229 1.00 16.55 174 MET A CA 1
ATOM 1365 C C . MET A 1 174 ? 46.536 -40.205 20.173 1.00 17.23 174 MET A C 1
ATOM 1366 O O . MET A 1 174 ? 46.843 -41.346 19.781 1.00 17.76 174 MET A O 1
ATOM 1371 N N . GLU A 1 175 ? 46.226 -39.915 21.427 1.00 16.20 175 GLU A N 1
ATOM 1372 C CA . GLU A 1 175 ? 46.137 -40.922 22.467 1.00 18.92 175 GLU A CA 1
ATOM 1373 C C . GLU A 1 175 ? 44.733 -40.895 23.050 1.00 18.34 175 GLU A C 1
ATOM 1374 O O . GLU A 1 175 ? 43.995 -39.913 22.894 1.00 18.31 175 GLU A O 1
ATOM 1380 N N . VAL A 1 176 ? 44.366 -41.962 23.747 1.00 20.06 176 VAL A N 1
ATOM 1381 C CA . VAL A 1 176 ? 43.153 -41.933 24.560 1.00 19.30 176 VAL A CA 1
ATOM 1382 C C . VAL A 1 176 ? 43.472 -42.357 25.988 1.00 21.28 176 VAL A C 1
ATOM 1383 O O . VAL A 1 176 ? 44.424 -43.109 26.238 1.00 23.67 176 VAL A O 1
ATOM 1387 N N . GLU A 1 177 ? 42.681 -41.845 26.925 1.00 22.27 177 GLU A N 1
ATOM 1388 C CA . GLU A 1 177 ? 42.703 -42.305 28.301 1.00 24.61 177 GLU A CA 1
ATOM 1389 C C . GLU A 1 177 ? 41.317 -42.818 28.604 1.00 23.97 177 GLU A C 1
ATOM 1390 O O . GLU A 1 177 ? 40.338 -42.165 28.247 1.00 25.72 177 GLU A O 1
ATOM 1396 N N . ILE A 1 178 ? 41.229 -43.957 29.278 1.00 22.44 178 ILE A N 1
ATOM 1397 C CA . ILE A 1 178 ? 39.930 -44.474 29.681 1.00 25.83 178 ILE A CA 1
ATOM 1398 C C . ILE A 1 178 ? 39.791 -44.327 31.186 1.00 28.90 178 ILE A C 1
ATOM 1399 O O . ILE A 1 178 ? 40.523 -44.946 31.959 1.00 31.61 178 ILE A O 1
ATOM 1404 N N . LYS A 1 179 ? 38.864 -43.468 31.598 1.00 27.34 179 LYS A N 1
ATOM 1405 C CA . LYS A 1 179 ? 38.619 -43.247 33.013 1.00 31.98 179 LYS A CA 1
ATOM 1406 C C . LYS A 1 179 ? 37.254 -43.821 33.354 1.00 34.29 179 LYS A C 1
ATOM 1407 O O . LYS A 1 179 ? 36.634 -44.475 32.515 1.00 37.97 179 LYS A O 1
ATOM 1413 N N . LYS A 1 180 ? 36.791 -43.601 34.579 1.00 33.85 180 LYS A N 1
ATOM 1414 C CA . LYS A 1 180 ? 35.472 -44.084 34.967 1.00 34.65 180 LYS A CA 1
ATOM 1415 C C . LYS A 1 180 ? 34.400 -43.561 34.003 1.00 33.26 180 LYS A C 1
ATOM 1416 O O . LYS A 1 180 ? 34.048 -42.381 34.020 1.00 34.72 180 LYS A O 1
ATOM 1422 N N . ASP A 1 181 ? 33.921 -44.462 33.149 1.00 34.36 181 ASP A N 1
ATOM 1423 C CA . ASP A 1 181 ? 32.866 -44.192 32.174 1.00 37.07 181 ASP A CA 1
ATOM 1424 C C . ASP A 1 181 ? 33.069 -42.915 31.366 1.00 28.77 181 ASP A C 1
ATOM 1425 O O . ASP A 1 181 ? 32.147 -42.142 31.127 1.00 27.97 181 ASP A O 1
ATOM 1430 N N . LYS A 1 182 ? 34.302 -42.725 30.927 1.00 29.30 182 LYS A N 1
ATOM 1431 C CA . LYS A 1 182 ? 34.659 -41.585 30.113 1.00 26.11 182 LYS A CA 1
ATOM 1432 C C . LYS A 1 182 ? 35.879 -41.954 29.291 1.00 24.90 182 LYS A C 1
ATOM 1433 O O . LYS A 1 182 ? 36.797 -42.599 29.799 1.00 26.96 182 LYS A O 1
ATOM 1439 N N . ILE A 1 183 ? 35.869 -41.577 28.019 1.00 20.49 183 ILE A N 1
ATOM 1440 C CA . ILE A 1 183 ? 37.066 -41.648 27.184 1.00 22.12 183 ILE A CA 1
ATOM 1441 C C . ILE A 1 183 ? 37.548 -40.238 26.894 1.00 20.73 183 ILE A C 1
ATOM 1442 O O . ILE A 1 183 ? 36.775 -39.408 26.414 1.00 20.27 183 ILE A O 1
ATOM 1447 N N . ILE A 1 184 ? 38.820 -39.963 27.163 1.00 19.20 184 ILE A N 1
ATOM 1448 C CA . ILE A 1 184 ? 39.401 -38.668 26.824 1.00 20.41 184 ILE A CA 1
ATOM 1449 C C . ILE A 1 184 ? 40.395 -38.877 25.698 1.00 20.53 184 ILE A C 1
ATOM 1450 O O . ILE A 1 184 ? 41.272 -39.736 25.807 1.00 23.43 184 ILE A O 1
ATOM 1455 N N . GLY A 1 185 ? 40.259 -38.111 24.617 1.00 17.22 185 GLY A N 1
ATOM 1456 C CA . GLY A 1 185 ? 41.209 -38.167 23.518 1.00 17.49 185 GLY A CA 1
ATOM 1457 C C . GLY A 1 185 ? 42.019 -36.885 23.457 1.00 17.83 185 GLY A C 1
ATOM 1458 O O . GLY A 1 185 ? 41.472 -35.802 23.643 1.00 17.65 185 GLY A O 1
ATOM 1459 N N . LYS A 1 186 ? 43.321 -37.009 23.223 1.00 15.82 186 LYS A N 1
ATOM 1460 C CA . LYS A 1 186 ? 44.198 -35.844 23.130 1.00 15.75 186 LYS A CA 1
ATOM 1461 C C . LYS A 1 186 ? 45.142 -35.984 21.955 1.00 17.58 186 LYS A C 1
ATOM 1462 O O . LYS A 1 186 ? 45.711 -37.059 21.717 1.00 16.07 186 LYS A O 1
ATOM 1468 N N . SER A 1 187 ? 45.357 -34.894 21.232 1.00 15.82 187 SER A N 1
ATOM 1469 C CA . SER A 1 187 ? 46.471 -34.868 20.299 1.00 15.57 187 SER A CA 1
ATOM 1470 C C . SER A 1 187 ? 47.800 -35.071 21.026 1.00 16.91 187 SER A C 1
ATOM 1471 O O . SER A 1 187 ? 48.019 -34.560 22.123 1.00 19.05 187 SER A O 1
ATOM 1474 N N . LEU A 1 188 ? 48.703 -35.816 20.396 1.00 15.60 188 LEU A N 1
ATOM 1475 C CA . LEU A 1 188 ? 50.065 -35.958 20.904 1.00 15.23 188 LEU A CA 1
ATOM 1476 C C . LEU A 1 188 ? 51.000 -34.843 20.447 1.00 16.78 188 LEU A C 1
ATOM 1477 O O . LEU A 1 188 ? 52.141 -34.777 20.912 1.00 18.12 188 LEU A O 1
ATOM 1482 N N . ASP A 1 189 ? 50.535 -34.001 19.523 1.00 17.00 189 ASP A N 1
ATOM 1483 C CA . AS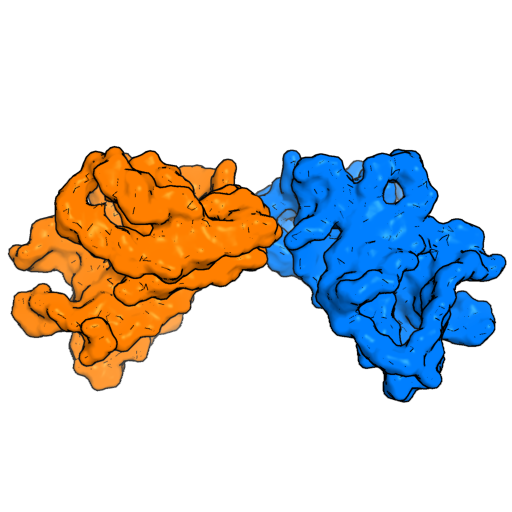P A 1 189 ? 51.379 -32.925 18.968 1.00 15.02 189 ASP A CA 1
ATOM 1484 C C . ASP A 1 189 ? 51.163 -31.614 19.728 1.00 18.00 189 ASP A C 1
ATOM 1485 O O . ASP A 1 189 ? 50.122 -30.990 19.575 1.00 17.12 189 ASP A O 1
ATOM 1490 N N . PRO A 1 190 ? 52.149 -31.192 20.533 1.00 17.49 190 PRO A N 1
ATOM 1491 C CA . PRO A 1 190 ? 51.979 -29.936 21.271 1.00 18.90 190 PRO A CA 1
ATOM 1492 C C . PRO A 1 190 ? 51.923 -28.729 20.325 1.00 17.68 190 PRO A C 1
ATOM 1493 O O . PRO A 1 190 ? 51.436 -27.672 20.723 1.00 18.14 190 PRO A O 1
ATOM 1497 N N . ARG A 1 191 ? 52.370 -28.901 19.082 1.00 16.60 191 ARG A N 1
ATOM 1498 C CA . ARG A 1 191 ? 52.267 -27.806 18.114 1.00 16.78 191 ARG A CA 1
ATOM 1499 C C . ARG A 1 191 ? 50.815 -27.439 17.827 1.00 17.11 191 ARG A C 1
ATOM 1500 O O . ARG A 1 191 ? 50.552 -26.311 17.417 1.00 16.89 191 ARG A O 1
ATOM 1508 N N . GLU A 1 192 ? 49.887 -28.377 18.027 1.00 16.45 192 GLU A N 1
ATOM 1509 C CA . GLU A 1 192 ? 48.478 -28.091 17.750 1.00 15.01 192 GLU A CA 1
ATOM 1510 C C . GLU A 1 192 ? 47.788 -27.265 18.847 1.00 16.39 192 GLU A C 1
ATOM 1511 O O . GLU A 1 192 ? 46.669 -26.783 18.640 1.00 17.12 192 GLU A O 1
ATOM 1517 N N . GLY A 1 193 ? 48.454 -27.073 19.988 1.00 16.03 193 GLY A N 1
ATOM 1518 C CA . GLY A 1 193 ? 48.008 -26.115 20.993 1.00 17.61 193 GLY A CA 1
ATOM 1519 C C . GLY A 1 193 ? 47.025 -26.637 22.028 1.00 17.71 193 GLY A C 1
ATOM 1520 O O . GLY A 1 193 ? 46.375 -25.846 22.718 1.00 21.04 193 GLY A O 1
ATOM 1521 N N . GLY A 1 194 ? 46.941 -27.958 22.155 1.00 16.52 194 GLY A N 1
ATOM 1522 C CA . GLY A 1 194 ? 46.150 -28.573 23.212 1.00 17.55 194 GLY A CA 1
ATOM 1523 C C . GLY A 1 194 ? 44.766 -29.049 22.796 1.00 19.18 194 GLY A C 1
ATOM 1524 O O . GLY A 1 194 ? 43.799 -28.804 23.526 1.00 20.52 194 GLY A O 1
ATOM 1525 N N . LEU A 1 195 ? 44.667 -29.723 21.653 1.00 16.86 195 LEU A N 1
ATOM 1526 C CA . LEU A 1 195 ? 43.379 -30.182 21.142 1.00 16.23 195 LEU A CA 1
ATOM 1527 C C . LEU A 1 195 ? 42.955 -31.473 21.838 1.00 18.42 195 LEU A C 1
ATOM 1528 O O . LEU A 1 195 ? 43.776 -32.371 22.056 1.00 17.73 195 LEU A O 1
ATOM 1533 N N . TYR A 1 196 ? 41.683 -31.568 22.182 1.00 16.08 196 TYR A N 1
ATOM 1534 C CA . TYR A 1 196 ? 41.192 -32.734 22.918 1.00 16.81 196 TYR A CA 1
ATOM 1535 C C . TYR A 1 196 ? 39.704 -32.929 22.711 1.00 16.03 196 TYR A C 1
ATOM 1536 O O . TYR A 1 196 ? 38.996 -32.059 22.161 1.00 17.71 196 TYR A O 1
ATOM 1545 N N . GLY A 1 197 ? 39.218 -34.068 23.190 1.00 16.35 197 GLY A N 1
ATOM 1546 C CA . GLY A 1 197 ? 37.787 -34.321 23.246 1.00 17.07 197 GLY A CA 1
ATOM 1547 C C . GLY A 1 197 ? 37.473 -35.291 24.374 1.00 18.21 197 GLY A C 1
ATOM 1548 O O . GLY A 1 197 ? 38.372 -35.940 24.920 1.00 18.36 197 GLY A O 1
ATOM 1549 N N . GLU A 1 198 ? 36.189 -35.399 24.710 1.00 18.15 198 GLU A N 1
ATOM 1550 C CA . GLU A 1 198 ? 35.742 -36.289 25.772 1.00 19.67 198 GLU A CA 1
ATOM 1551 C C . GLU A 1 198 ? 34.374 -36.857 25.418 1.00 20.71 198 GLU A C 1
ATOM 1552 O O . GLU A 1 198 ? 33.487 -36.120 24.980 1.00 22.11 198 GLU A O 1
ATOM 1558 N N . VAL A 1 199 ? 34.205 -38.171 25.583 1.00 19.86 199 VAL A N 1
ATOM 1559 C CA . VAL A 1 199 ? 32.894 -38.799 25.427 1.00 19.34 199 VAL A CA 1
ATOM 1560 C C . VAL A 1 199 ? 32.572 -39.644 26.644 1.00 21.62 199 VAL A C 1
ATOM 1561 O O . VAL A 1 199 ? 33.385 -40.479 27.062 1.00 23.06 199 VAL A O 1
ATOM 1565 N N . LYS A 1 200 ? 31.387 -39.438 27.212 1.00 23.04 200 LYS A N 1
ATOM 1566 C CA . LYS A 1 200 ? 30.952 -40.232 28.345 1.00 23.22 200 LYS A CA 1
ATOM 1567 C C . LYS A 1 200 ? 30.303 -41.492 27.810 1.00 25.32 200 LYS A C 1
ATOM 1568 O O . LYS A 1 200 ? 29.411 -41.428 26.963 1.00 29.53 200 LYS A O 1
ATOM 1574 N N . THR A 1 201 ? 30.771 -42.637 28.288 1.00 24.59 201 THR A N 1
ATOM 1575 C CA . THR A 1 201 ? 30.243 -43.916 27.833 1.00 26.76 201 THR A CA 1
ATOM 1576 C C . THR A 1 201 ? 30.622 -44.998 28.835 1.00 29.07 201 THR A C 1
ATOM 1577 O O . THR A 1 201 ? 31.619 -44.875 29.530 1.00 31.22 201 THR A O 1
ATOM 1581 N N . GLU A 1 202 ? 29.818 -46.047 28.915 1.00 26.06 202 GLU A N 1
ATOM 1582 C CA . GLU A 1 202 ? 30.036 -47.101 29.899 1.00 29.31 202 GLU A CA 1
ATOM 1583 C C . GLU A 1 202 ? 31.242 -47.957 29.538 1.00 37.40 202 GLU A C 1
ATOM 1584 O O . GLU A 1 202 ? 31.365 -48.430 28.409 1.00 38.27 202 GLU A O 1
ATOM 1590 N N . VAL A 1 203 ? 32.138 -48.147 30.497 1.00 32.25 203 VAL A N 1
ATOM 1591 C CA . VAL A 1 203 ? 33.277 -49.021 30.280 1.00 34.10 203 VAL A CA 1
ATOM 1592 C C . VAL A 1 203 ? 32.938 -50.385 30.860 1.00 35.10 203 VAL A C 1
ATOM 1593 O O . VAL A 1 203 ? 32.631 -50.511 32.050 1.00 35.70 203 VAL A O 1
ATOM 1597 N N . PRO A 1 204 ? 32.954 -51.417 30.008 1.00 33.33 204 PRO A N 1
ATOM 1598 C CA . PRO A 1 204 ? 32.589 -52.752 30.489 1.00 35.50 204 PRO A CA 1
ATOM 1599 C C . PRO A 1 204 ? 33.643 -53.342 31.421 1.00 37.29 204 PRO A C 1
ATOM 1600 O O . PRO A 1 204 ? 34.819 -52.966 31.360 1.00 39.17 204 PRO A O 1
ATOM 1604 N N . GLN A 1 205 ? 33.213 -54.252 32.284 1.00 40.93 205 GLN A N 1
ATOM 1605 C CA . GLN A 1 205 ? 34.137 -54.964 33.153 1.00 47.43 205 GLN A CA 1
ATOM 1606 C C . GLN A 1 205 ? 34.775 -56.121 32.393 1.00 43.59 205 GLN A C 1
ATOM 1607 O O . GLN A 1 205 ? 34.286 -56.517 31.339 1.00 42.69 205 GLN A O 1
ATOM 1613 N N . GLY A 1 206 ? 35.877 -56.651 32.915 1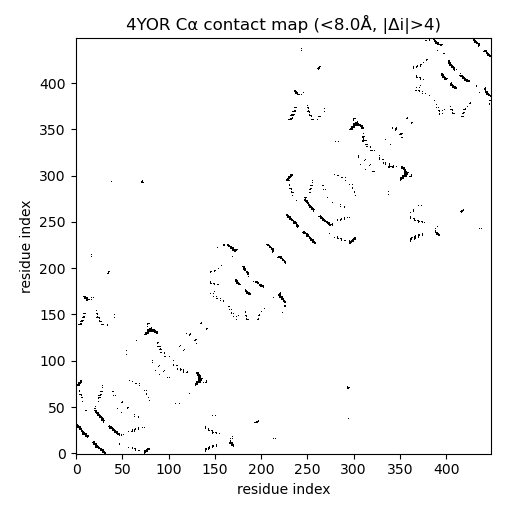.00 44.76 206 GLY A N 1
ATOM 1614 C CA . GLY A 1 206 ? 36.485 -57.840 32.344 1.00 46.07 206 GLY A CA 1
ATOM 1615 C C . GLY A 1 206 ? 37.241 -57.608 31.048 1.00 46.28 206 GLY A C 1
ATOM 1616 O O . GLY A 1 206 ? 37.389 -58.522 30.233 1.00 46.90 206 GLY A O 1
ATOM 1617 N N . ILE A 1 207 ? 37.723 -56.385 30.852 1.00 40.79 207 ILE A N 1
ATOM 1618 C CA . ILE A 1 207 ? 38.510 -56.072 29.668 1.00 36.06 207 ILE A CA 1
ATOM 1619 C C . ILE A 1 207 ? 39.890 -55.565 30.050 1.00 42.72 207 ILE A C 1
ATOM 1620 O O . ILE A 1 207 ? 40.105 -55.070 31.156 1.00 4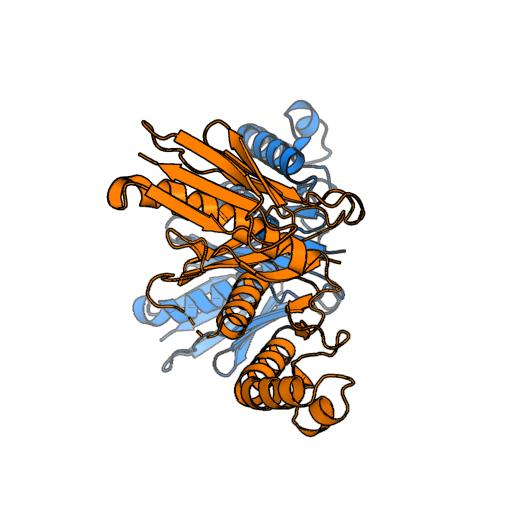4.65 207 ILE A O 1
ATOM 1625 N N . LYS A 1 208 ? 40.828 -55.698 29.125 1.00 35.20 208 LYS A N 1
ATOM 1626 C CA . LYS A 1 208 ? 42.118 -55.049 29.276 1.00 34.00 208 LYS A CA 1
ATOM 1627 C C . LYS A 1 208 ? 42.468 -54.392 27.954 1.00 33.28 208 LYS A C 1
ATOM 1628 O O . LYS A 1 208 ? 42.140 -54.908 26.881 1.00 31.87 208 LYS A O 1
ATOM 1634 N N . TRP A 1 209 ? 43.118 -53.241 28.034 1.00 27.85 209 TRP A N 1
ATOM 1635 C CA . TRP A 1 209 ? 43.464 -52.510 26.836 1.00 25.58 209 TRP A CA 1
ATOM 1636 C C . TRP A 1 209 ? 44.876 -51.969 26.938 1.00 29.16 209 TRP A C 1
ATOM 1637 O O . TRP A 1 209 ? 45.461 -51.906 28.022 1.00 30.70 209 TRP A O 1
ATOM 1648 N N . GLU A 1 210 ? 45.414 -51.600 25.784 1.00 26.08 210 GLU A N 1
ATOM 1649 C CA . GLU A 1 210 ? 46.757 -51.061 25.682 1.00 23.76 210 GLU A CA 1
ATOM 1650 C C . GLU A 1 210 ? 46.826 -50.155 24.470 1.00 24.09 210 GLU A C 1
ATOM 1651 O O . GLU A 1 210 ? 46.120 -50.367 23.476 1.00 24.42 210 GLU A O 1
ATOM 1657 N N . LEU A 1 211 ? 47.664 -49.127 24.573 1.00 22.09 211 LEU A N 1
ATOM 1658 C CA . LEU A 1 211 ? 47.911 -48.180 23.504 1.00 20.17 211 LEU A CA 1
ATOM 1659 C C . LEU A 1 211 ? 49.396 -48.229 23.156 1.00 19.22 211 LEU A C 1
ATOM 1660 O O . LEU A 1 211 ? 50.231 -48.124 24.045 1.00 22.84 211 LEU A O 1
ATOM 1665 N N . TYR A 1 212 ? 49.727 -48.373 21.874 1.00 19.67 212 TYR A N 1
ATOM 1666 C CA . TYR A 1 212 ? 51.141 -48.453 21.484 1.00 17.64 212 TYR A CA 1
ATOM 1667 C C . TYR A 1 212 ? 51.318 -48.072 20.019 1.00 17.67 212 TYR A C 1
ATOM 1668 O O . TYR A 1 212 ? 50.354 -48.032 19.268 1.00 18.06 212 TYR A O 1
ATOM 1677 N N . PRO A 1 213 ? 52.560 -47.786 19.603 1.00 16.13 213 PRO A N 1
ATOM 1678 C CA . PRO A 1 213 ? 52.781 -47.429 18.198 1.00 17.37 213 PRO A CA 1
ATOM 1679 C C . PRO A 1 213 ? 52.401 -48.526 17.193 1.00 16.53 213 PRO A C 1
ATOM 1680 O O . PRO A 1 213 ? 52.736 -49.693 17.387 1.00 18.42 213 PRO A O 1
ATOM 1684 N N . ASN A 1 214 ? 51.696 -48.128 16.132 1.00 17.53 214 ASN A N 1
ATOM 1685 C CA . ASN A 1 214 ? 51.570 -48.965 14.936 1.00 18.00 214 ASN A CA 1
ATOM 1686 C C . ASN A 1 214 ? 52.944 -49.093 14.275 1.00 18.41 214 ASN A C 1
ATOM 1687 O O . ASN A 1 214 ? 53.469 -48.087 13.769 1.00 17.10 214 ASN A O 1
ATOM 1692 N N . PRO A 1 215 ? 53.531 -50.304 14.258 1.00 16.92 215 PRO A N 1
ATOM 1693 C CA . PRO A 1 215 ? 54.915 -50.369 13.757 1.00 16.78 215 PRO A CA 1
ATOM 1694 C C . PRO A 1 215 ? 55.021 -50.108 12.250 1.00 18.22 215 PRO A C 1
ATOM 1695 O O . PRO A 1 215 ? 56.116 -49.843 11.761 1.00 19.60 215 PRO A O 1
ATOM 1699 N N . LEU A 1 216 ? 53.903 -50.182 11.532 1.00 18.74 216 LEU A N 1
ATOM 1700 C CA . LEU A 1 216 ? 53.927 -49.988 10.080 1.00 19.30 216 LEU A CA 1
ATOM 1701 C C . LEU A 1 216 ? 53.605 -48.556 9.657 1.00 18.85 216 LEU A C 1
ATOM 1702 O O . LEU A 1 216 ? 53.745 -48.218 8.482 1.00 22.27 216 LEU A O 1
ATOM 1707 N N . VAL A 1 217 ? 53.127 -47.731 10.588 1.00 16.68 217 VAL A N 1
ATOM 1708 C CA . VAL A 1 217 ? 52.720 -46.370 10.258 1.00 16.86 217 VAL A CA 1
ATOM 1709 C C . VAL A 1 217 ? 53.153 -45.410 11.364 1.00 17.75 217 VAL A C 1
ATOM 1710 O O . VAL A 1 217 ? 52.396 -45.125 12.300 1.00 17.89 217 VAL A O 1
ATOM 1714 N N . ARG A 1 218 ? 54.373 -44.902 11.226 1.00 19.66 218 ARG A N 1
ATOM 1715 C CA . ARG A 1 218 ? 54.981 -44.010 12.202 1.00 18.88 218 ARG A CA 1
ATOM 1716 C C . ARG A 1 218 ? 54.069 -42.827 12.539 1.00 18.24 218 ARG A C 1
ATOM 1717 O O . ARG A 1 218 ? 53.444 -42.240 11.652 1.00 18.01 218 ARG A O 1
ATOM 1725 N N . ARG A 1 219 ? 53.993 -42.528 13.834 1.00 15.98 219 ARG A N 1
ATOM 1726 C CA . ARG A 1 219 ? 53.170 -41.459 14.422 1.00 15.53 219 ARG A CA 1
ATOM 1727 C C . ARG A 1 219 ? 51.681 -41.802 14.520 1.00 16.85 219 ARG A C 1
ATOM 1728 O O . ARG A 1 219 ? 50.890 -40.950 14.910 1.00 17.58 219 ARG A O 1
ATOM 1736 N N . PHE A 1 220 ? 51.301 -43.037 14.188 1.00 15.02 220 PHE A N 1
ATOM 1737 C CA . PHE A 1 220 ? 49.927 -43.501 14.426 1.00 16.53 220 PHE A CA 1
ATOM 1738 C C . PHE A 1 220 ? 49.937 -44.556 15.530 1.00 16.34 220 PHE A C 1
ATOM 1739 O O . PHE A 1 220 ? 50.773 -45.462 15.517 1.00 17.25 220 PHE A O 1
ATOM 1747 N N . MET A 1 221 ? 49.010 -44.445 16.477 1.00 16.74 221 MET A N 1
ATOM 1748 C CA . MET A 1 221 ? 48.920 -45.411 17.570 1.00 15.77 221 MET A CA 1
ATOM 1749 C C . MET A 1 221 ? 47.826 -46.442 17.339 1.00 18.13 221 MET A C 1
ATOM 1750 O O . MET A 1 221 ? 46.889 -46.207 16.567 1.00 18.25 221 MET A O 1
ATOM 1755 N N . VAL A 1 222 ? 47.969 -47.584 18.004 1.00 17.95 222 VAL A N 1
ATOM 1756 C CA . VAL A 1 222 ? 46.965 -48.642 17.996 1.00 18.08 222 VAL A CA 1
ATOM 1757 C C . VAL A 1 222 ? 46.346 -48.758 19.383 1.00 20.13 222 VAL A C 1
ATOM 1758 O O . VAL A 1 222 ? 47.054 -48.731 20.394 1.00 22.09 222 VAL A O 1
ATOM 1762 N N . PHE A 1 223 ? 45.023 -48.902 19.425 1.00 18.64 223 PHE A N 1
ATOM 1763 C CA . PHE A 1 223 ? 44.322 -49.255 20.648 1.00 20.26 223 PHE A CA 1
ATOM 1764 C C . PHE A 1 223 ? 43.952 -50.726 20.561 1.00 20.26 223 PHE A C 1
ATOM 1765 O O . PHE A 1 223 ? 43.155 -51.123 19.705 1.00 23.28 223 PHE A O 1
ATOM 1773 N N . GLU A 1 224 ? 44.548 -51.552 21.420 1.00 19.55 224 GLU A N 1
ATOM 1774 C CA . GLU A 1 224 ? 44.251 -52.979 21.428 1.00 22.58 224 GLU A CA 1
ATOM 1775 C C . GLU A 1 224 ? 43.443 -53.344 22.653 1.00 25.60 224 GLU A C 1
ATOM 1776 O O . GLU A 1 224 ? 43.786 -52.945 23.762 1.00 28.04 224 GLU A O 1
ATOM 1782 N N . ILE A 1 225 ? 42.375 -54.112 22.459 1.00 27.20 225 ILE A N 1
ATOM 1783 C CA . ILE A 1 225 ? 41.517 -54.484 23.572 1.00 29.37 225 ILE A CA 1
ATOM 1784 C C . ILE A 1 225 ? 41.107 -55.951 23.474 1.00 29.26 225 ILE A C 1
ATOM 1785 O O . ILE A 1 225 ? 40.876 -56.483 22.387 1.00 29.61 225 ILE A O 1
ATOM 1790 N N . THR A 1 226 ? 41.081 -56.618 24.623 1.00 29.80 226 THR A N 1
ATOM 1791 C CA . THR A 1 226 ? 40.604 -57.994 24.716 1.00 32.69 226 THR A CA 1
ATOM 1792 C C . THR A 1 226 ? 39.660 -58.148 25.898 1.00 39.62 226 THR A C 1
ATOM 1793 O O . THR A 1 226 ? 39.696 -57.354 26.840 1.00 34.31 226 THR A O 1
ATOM 1797 N N . SER A 1 227 ? 38.825 -59.179 25.843 1.00 40.84 227 SER A N 1
ATOM 1798 C CA . SER A 1 227 ? 37.853 -59.446 26.897 1.00 43.27 227 SER A CA 1
ATOM 1799 C C . SER A 1 227 ? 38.124 -60.793 27.551 1.00 53.09 227 SER A C 1
ATOM 1800 O O . SER A 1 227 ? 38.436 -61.763 26.866 1.00 57.40 227 SER A O 1
ATOM 1803 N N . MET B 1 1 ? 23.988 -12.987 18.096 1.00 36.47 1 MET B N 1
ATOM 1804 C CA . MET B 1 1 ? 23.288 -13.694 19.159 1.00 25.38 1 MET B CA 1
ATOM 1805 C C . MET B 1 1 ? 22.242 -14.630 18.576 1.00 21.09 1 MET B C 1
ATOM 1806 O O . MET B 1 1 ? 21.431 -14.232 17.729 1.00 21.78 1 MET B O 1
ATOM 1811 N N . ARG B 1 2 ? 22.270 -15.876 19.032 1.00 21.49 2 ARG B N 1
ATOM 1812 C CA . ARG B 1 2 ? 21.269 -16.864 18.662 1.00 19.88 2 ARG B CA 1
ATOM 1813 C C . ARG B 1 2 ? 20.458 -17.222 19.898 1.00 18.70 2 ARG B C 1
ATOM 1814 O O . ARG B 1 2 ? 21.013 -17.531 20.951 1.00 20.16 2 ARG B O 1
ATOM 1822 N N . ILE B 1 3 ? 19.137 -17.154 19.772 1.00 16.27 3 ILE B N 1
ATOM 1823 C CA . ILE B 1 3 ? 18.280 -17.261 20.937 1.00 19.08 3 ILE B CA 1
ATOM 1824 C C . ILE B 1 3 ? 17.233 -18.354 20.765 1.00 19.94 3 ILE B C 1
ATOM 1825 O O . ILE B 1 3 ? 16.557 -18.410 19.740 1.00 19.99 3 ILE B O 1
ATOM 1830 N N . VAL B 1 4 ? 17.089 -19.215 21.766 1.00 18.12 4 VAL B N 1
ATOM 1831 C CA . VAL B 1 4 ? 15.899 -20.075 21.828 1.00 16.10 4 VAL B CA 1
ATOM 1832 C C . VAL B 1 4 ? 14.888 -19.466 22.799 1.00 16.77 4 VAL B C 1
ATOM 1833 O O . VAL B 1 4 ? 15.266 -19.007 23.877 1.00 19.81 4 VAL B O 1
ATOM 1837 N N . ALA B 1 5 ? 13.614 -19.459 22.411 1.00 16.55 5 ALA B N 1
ATOM 1838 C CA . ALA B 1 5 ? 12.540 -18.951 23.260 1.00 16.21 5 ALA B CA 1
ATOM 1839 C C . ALA B 1 5 ? 11.339 -19.866 23.150 1.00 18.21 5 ALA B C 1
ATOM 1840 O O . ALA B 1 5 ? 11.237 -20.653 22.211 1.00 19.14 5 ALA B O 1
ATOM 1842 N N . ALA B 1 6 ? 10.439 -19.767 24.120 1.00 17.41 6 ALA B N 1
ATOM 1843 C CA . ALA B 1 6 ? 9.212 -20.550 24.067 1.00 16.69 6 ALA B CA 1
ATOM 1844 C C . ALA B 1 6 ? 8.031 -19.735 24.556 1.00 21.33 6 ALA B C 1
ATOM 1845 O O . ALA B 1 6 ? 8.191 -18.812 25.361 1.00 20.00 6 ALA B O 1
ATOM 1847 N N . ASP B 1 7 ? 6.842 -20.086 24.071 1.00 17.52 7 ASP B N 1
ATOM 1848 C CA . ASP B 1 7 ? 5.612 -19.514 24.601 1.00 18.04 7 ASP B CA 1
ATOM 1849 C C . ASP B 1 7 ? 4.478 -20.480 24.314 1.00 20.59 7 ASP B C 1
ATOM 1850 O O . ASP B 1 7 ? 4.639 -21.443 23.557 1.00 19.77 7 ASP B O 1
ATOM 1855 N N . THR B 1 8 ? 3.335 -20.218 24.935 1.00 20.14 8 THR B N 1
ATOM 1856 C CA . THR B 1 8 ? 2.144 -21.028 24.739 1.00 19.56 8 THR B CA 1
ATOM 1857 C C . THR B 1 8 ? 1.052 -20.109 24.230 1.00 19.87 8 THR B C 1
ATOM 1858 O O . THR B 1 8 ? 0.933 -18.978 24.689 1.00 22.84 8 THR B O 1
ATOM 1862 N N . GLY B 1 9 ? 0.248 -20.585 23.287 1.00 20.20 9 GLY B N 1
ATOM 1863 C CA . GLY B 1 9 ? -0.814 -19.748 22.760 1.00 21.95 9 GLY B CA 1
ATOM 1864 C C . GLY B 1 9 ? -1.814 -20.525 21.941 1.00 20.71 9 GLY B C 1
ATOM 1865 O O . GLY B 1 9 ? -1.620 -21.716 21.660 1.00 20.86 9 GLY B O 1
ATOM 1866 N N . GLY B 1 10 ? -2.887 -19.837 21.562 1.00 20.73 10 GLY B N 1
ATOM 1867 C CA . GLY B 1 10 ? -4.019 -20.442 20.881 1.00 20.95 10 GLY B CA 1
ATOM 1868 C C . GLY B 1 10 ? -4.985 -21.017 21.897 1.00 21.56 10 GLY B C 1
ATOM 1869 O O . GLY B 1 10 ? -4.578 -21.757 22.779 1.00 23.67 10 GLY B O 1
ATOM 1870 N N . ALA B 1 11 ? -6.264 -20.667 21.790 1.00 20.30 11 ALA B N 1
ATOM 1871 C CA . ALA B 1 11 ? -7.256 -21.204 22.710 1.00 23.35 11 ALA B CA 1
ATOM 1872 C C . ALA B 1 11 ? -8.451 -21.740 21.945 1.00 24.70 11 ALA B C 1
ATOM 1873 O O . ALA B 1 11 ? -8.899 -21.124 20.987 1.00 24.14 11 ALA B O 1
ATOM 1875 N N . VAL B 1 12 ? -8.975 -22.885 22.365 1.00 21.47 12 VAL B N 1
ATOM 1876 C CA . VAL B 1 12 ? -10.286 -23.272 21.879 1.00 24.30 12 VAL B CA 1
ATOM 1877 C C . VAL B 1 12 ? -11.311 -22.407 22.599 1.00 25.54 12 VAL B C 1
ATOM 1878 O O . VAL B 1 12 ? -11.260 -22.267 23.827 1.00 27.67 12 VAL B O 1
ATOM 1882 N N . LEU B 1 13 ? -12.229 -21.821 21.837 1.00 22.52 13 LEU B N 1
ATOM 1883 C CA . LEU B 1 13 ? -13.288 -21.002 22.427 1.00 22.31 13 LEU B CA 1
ATOM 1884 C C . LEU B 1 13 ? -14.623 -21.704 22.325 1.00 27.21 13 LEU B C 1
ATOM 1885 O O . LEU B 1 13 ? -14.838 -22.489 21.403 1.00 32.36 13 LEU B O 1
ATOM 1890 N N . ASP B 1 14 ? -15.533 -21.418 23.250 1.00 29.98 14 ASP B N 1
ATOM 1891 C CA . ASP B 1 14 ? -16.871 -21.958 23.096 1.00 33.56 14 ASP B CA 1
ATOM 1892 C C . ASP B 1 14 ? -17.705 -21.009 22.245 1.00 37.65 14 ASP B C 1
ATOM 1893 O O . ASP B 1 14 ? -17.197 -20.013 21.722 1.00 30.95 14 ASP B O 1
ATOM 1898 N N . GLU B 1 15 ? -18.989 -21.324 22.130 1.00 38.43 15 GLU B N 1
ATOM 1899 C CA . GLU B 1 15 ? -19.920 -20.577 21.295 1.00 41.55 15 GLU B CA 1
ATOM 1900 C C . GLU B 1 15 ? -20.059 -19.115 21.704 1.00 38.58 15 GLU B C 1
ATOM 1901 O O . GLU B 1 15 ? -20.516 -18.283 20.915 1.00 41.98 15 GLU B O 1
ATOM 1907 N N . SER B 1 16 ? -19.692 -18.813 22.945 1.00 34.41 16 SER B N 1
ATOM 1908 C CA . SER B 1 16 ? -19.804 -17.453 23.461 1.00 35.68 16 SER B CA 1
ATOM 1909 C C . SER B 1 16 ? -18.432 -16.804 23.613 1.00 33.15 16 SER B C 1
ATOM 1910 O O . SER B 1 16 ? -18.260 -15.863 24.393 1.00 34.58 16 SER B O 1
ATOM 1913 N N . PHE B 1 17 ? -17.464 -17.343 22.874 1.00 30.36 17 PHE B N 1
ATOM 1914 C CA . PHE B 1 17 ? -16.084 -16.852 22.825 1.00 30.62 17 PHE B CA 1
ATOM 1915 C C . PHE B 1 17 ? -15.323 -17.000 24.146 1.00 32.22 17 PHE B C 1
ATOM 1916 O O . PHE B 1 17 ? -14.257 -16.430 24.299 1.00 32.21 17 PHE B O 1
ATOM 1924 N N . GLN B 1 18 ? -15.855 -17.771 25.092 1.00 35.98 18 GLN B N 1
ATOM 1925 C CA . GLN B 1 18 ? -15.107 -18.039 26.320 1.00 34.52 18 GLN B CA 1
ATOM 1926 C C . GLN B 1 18 ? -14.061 -19.132 26.077 1.00 29.82 18 GLN B C 1
ATOM 1927 O O . GLN B 1 18 ? -14.370 -20.171 25.482 1.00 34.40 18 GLN B O 1
ATOM 1933 N N . PRO B 1 19 ? -12.824 -18.900 26.530 1.00 30.12 19 PRO B N 1
ATOM 1934 C CA . PRO B 1 19 ? -11.755 -19.888 26.330 1.00 32.11 19 PRO B CA 1
ATOM 1935 C C . PRO B 1 19 ? -11.991 -21.174 27.116 1.00 37.58 19 PRO B C 1
ATOM 1936 O O . PRO B 1 19 ? -12.443 -21.139 28.259 1.00 43.66 19 PRO B O 1
ATOM 1940 N N . VAL B 1 20 ? -11.697 -22.302 26.483 1.00 32.74 20 VAL B N 1
ATOM 1941 C CA . VAL B 1 20 ? -11.836 -23.608 27.113 1.00 34.29 20 VAL B CA 1
ATOM 1942 C C . VAL B 1 20 ? -10.476 -24.117 27.599 1.00 36.69 20 VAL B C 1
ATOM 1943 O O . VAL B 1 20 ? -10.360 -24.665 28.700 1.00 37.88 20 VAL B O 1
ATOM 1947 N N . GLY B 1 21 ? -9.454 -23.934 26.770 1.00 31.40 21 GLY B N 1
ATOM 1948 C CA . GLY B 1 21 ? -8.109 -24.385 27.087 1.00 29.39 21 GLY B CA 1
ATOM 1949 C C . GLY B 1 21 ? -7.136 -23.980 25.997 1.00 30.30 21 GLY B C 1
ATOM 1950 O O . GLY B 1 21 ? -7.550 -23.637 24.890 1.00 30.43 21 GLY B O 1
ATOM 1951 N N . LEU B 1 22 ? -5.842 -24.004 26.297 1.00 26.81 22 LEU B N 1
ATOM 1952 C CA . LEU B 1 22 ? -4.858 -23.584 25.318 1.00 24.37 22 LEU B CA 1
ATOM 1953 C C . LEU B 1 22 ? -4.408 -24.763 24.456 1.00 25.00 22 LEU B C 1
ATOM 1954 O O . LEU B 1 22 ? -4.614 -25.929 24.820 1.00 27.40 22 LEU B O 1
ATOM 1959 N N . ILE B 1 23 ? -3.802 -24.452 23.313 1.00 22.95 23 ILE B N 1
ATOM 1960 C CA . ILE B 1 23 ? -3.526 -25.467 22.294 1.00 23.79 23 ILE B CA 1
ATOM 1961 C C . ILE B 1 23 ? -2.032 -25.787 22.092 1.00 22.32 23 ILE B C 1
ATOM 1962 O O . ILE B 1 23 ? -1.634 -26.947 22.177 1.00 25.72 23 ILE B O 1
ATOM 1967 N N . ALA B 1 24 ? -1.207 -24.781 21.816 1.00 20.57 24 ALA B N 1
ATOM 1968 C CA . ALA B 1 24 ? 0.180 -25.052 21.412 1.00 20.53 24 ALA B CA 1
ATOM 1969 C C . ALA B 1 24 ? 1.245 -24.399 22.287 1.00 20.26 24 ALA B C 1
ATOM 1970 O O . ALA B 1 24 ? 1.177 -23.206 22.578 1.00 21.64 24 ALA B O 1
ATOM 1972 N N . THR B 1 25 ? 2.237 -25.194 22.672 1.00 22.03 25 THR B N 1
ATOM 1973 C CA . THR B 1 25 ? 3.469 -24.667 23.245 1.00 20.95 25 THR B CA 1
ATOM 1974 C C . THR B 1 25 ? 4.546 -24.836 22.192 1.00 20.37 25 THR B C 1
ATOM 1975 O O . THR B 1 25 ? 4.705 -25.916 21.636 1.00 21.63 25 THR B O 1
ATOM 1979 N N . VAL B 1 26 ? 5.272 -23.763 21.912 1.00 19.42 26 VAL B N 1
ATOM 1980 C CA . VAL B 1 26 ? 6.250 -23.756 20.836 1.00 18.78 26 VAL B CA 1
ATOM 1981 C C . VAL B 1 26 ? 7.593 -23.232 21.319 1.00 19.12 26 VAL B C 1
ATOM 1982 O O . VAL B 1 26 ? 7.641 -22.248 22.057 1.00 20.01 26 VAL B O 1
ATOM 1986 N N . ALA B 1 27 ? 8.673 -23.910 20.929 1.00 17.13 27 ALA B N 1
ATOM 1987 C CA . ALA B 1 27 ? 10.017 -23.355 21.101 1.00 18.68 27 ALA B CA 1
ATOM 1988 C C . ALA B 1 27 ? 10.589 -23.008 19.735 1.00 19.15 27 ALA B C 1
ATOM 1989 O O . ALA B 1 27 ? 10.444 -23.775 18.782 1.00 19.10 27 ALA B O 1
ATOM 1991 N N . VAL B 1 28 ? 11.237 -21.849 19.650 1.00 18.04 28 VAL B N 1
ATOM 1992 C CA . VAL B 1 28 ? 11.817 -21.376 18.397 1.00 16.53 28 VAL B CA 1
ATOM 1993 C C . VAL B 1 28 ? 13.279 -21.043 18.565 1.00 18.26 28 VAL B C 1
ATOM 1994 O O . VAL B 1 28 ? 13.716 -20.654 19.646 1.00 18.21 28 VAL B O 1
ATOM 1998 N N . LEU B 1 29 ? 14.023 -21.202 17.477 1.00 15.78 29 LEU B N 1
ATOM 1999 C CA . LEU B 1 29 ? 15.359 -20.631 17.354 1.00 16.34 29 LEU B CA 1
ATOM 2000 C C . LEU B 1 29 ? 15.262 -19.339 16.544 1.00 18.80 29 LEU B C 1
ATOM 2001 O O . LEU B 1 29 ? 14.717 -19.341 15.436 1.00 19.69 29 LEU B O 1
ATOM 2006 N N . VAL B 1 30 ? 15.788 -18.244 17.086 1.00 16.68 30 VAL B N 1
ATOM 2007 C CA . VAL B 1 30 ? 15.708 -16.963 16.389 1.00 15.88 30 VAL B CA 1
ATOM 2008 C C . VAL B 1 30 ? 17.109 -16.397 16.246 1.00 18.89 30 VAL B C 1
ATOM 2009 O O . VAL B 1 30 ? 17.866 -16.361 17.215 1.00 19.60 30 VAL B O 1
ATOM 2013 N N . GLU B 1 31 ? 17.447 -15.984 15.027 1.00 18.37 31 GLU B N 1
ATOM 2014 C CA . GLU B 1 31 ? 18.742 -15.381 14.720 1.00 20.16 31 GLU B CA 1
ATOM 2015 C C . GLU B 1 31 ? 18.500 -14.056 14.026 1.00 18.82 31 GLU B C 1
ATOM 2016 O O . GLU B 1 31 ? 17.372 -13.769 13.643 1.00 18.14 31 GLU B O 1
ATOM 2022 N N . LYS B 1 32 ? 19.556 -13.266 13.853 1.00 18.64 32 LYS B N 1
ATOM 2023 C CA . LYS B 1 32 ? 19.469 -12.000 13.124 1.00 17.95 32 LYS B CA 1
ATOM 2024 C C . LYS B 1 32 ? 18.831 -12.252 11.751 1.00 19.25 32 LYS B C 1
ATOM 2025 O O . LYS B 1 32 ? 19.185 -13.224 11.089 1.00 21.22 32 LYS B O 1
ATOM 2031 N N . PRO B 1 33 ? 17.897 -11.385 11.306 1.00 18.98 33 PRO B N 1
ATOM 2032 C CA . PRO B 1 33 ? 17.468 -10.096 11.871 1.00 18.14 33 PRO B CA 1
ATOM 2033 C C . PRO B 1 33 ? 16.316 -10.129 12.882 1.00 17.32 33 PRO B C 1
ATOM 2034 O O . PRO B 1 33 ? 15.671 -9.099 13.088 1.00 18.92 33 PRO B O 1
ATOM 2038 N N . TYR B 1 34 ? 16.080 -11.284 13.505 1.00 16.78 34 TYR B N 1
ATOM 2039 C CA . TYR B 1 34 ? 15.142 -11.413 14.619 1.00 16.34 34 TYR B CA 1
ATOM 2040 C C . TYR B 1 34 ? 13.698 -11.085 14.226 1.00 17.17 34 TYR B C 1
ATOM 2041 O O . TYR B 1 34 ? 12.971 -10.449 14.991 1.00 18.65 34 TYR B O 1
ATOM 2050 N N . LYS B 1 35 ? 13.291 -11.537 13.039 1.00 16.99 35 LYS B N 1
ATOM 2051 C CA . LYS B 1 35 ? 11.925 -11.322 12.557 1.00 16.30 35 LYS B CA 1
ATOM 2052 C C . LYS B 1 35 ? 11.111 -12.607 12.471 1.00 16.09 35 LYS B C 1
ATOM 2053 O O . LYS B 1 35 ? 9.885 -12.552 12.524 1.00 17.86 35 LYS B O 1
ATOM 2059 N N . THR B 1 36 ? 11.776 -13.754 12.331 1.00 15.06 36 THR B N 1
ATOM 2060 C CA . THR B 1 36 ? 11.058 -15.020 12.217 1.00 16.48 36 THR B CA 1
ATOM 2061 C C . THR B 1 36 ? 11.879 -16.168 12.797 1.00 17.08 36 THR B C 1
ATOM 2062 O O . THR B 1 36 ? 12.917 -15.947 13.426 1.00 19.02 36 THR B O 1
ATOM 2066 N N . SER B 1 37 ? 11.392 -17.388 12.607 1.00 16.62 37 SER B N 1
ATOM 2067 C CA . SER B 1 37 ? 12.146 -18.594 12.955 1.00 18.90 37 SER B CA 1
ATOM 2068 C C . SER B 1 37 ? 12.020 -19.618 11.846 1.00 20.69 37 SER B C 1
ATOM 2069 O O . SER B 1 37 ? 10.956 -19.750 11.233 1.00 19.43 37 SER B O 1
ATOM 2072 N N . LYS B 1 38 ? 13.104 -20.361 11.594 1.00 20.83 38 LYS B N 1
ATOM 2073 C CA . LYS B 1 38 ? 13.079 -21.438 10.618 1.00 23.62 38 LYS B CA 1
ATOM 2074 C C . LYS B 1 38 ? 13.214 -22.793 11.312 1.00 26.52 38 LYS B C 1
ATOM 2075 O O . LYS B 1 38 ? 13.085 -23.842 10.680 1.00 30.62 38 LYS B O 1
ATOM 2081 N N . ARG B 1 39 ? 13.482 -22.771 12.614 1.00 22.96 39 ARG B N 1
ATOM 2082 C CA . ARG B 1 39 ? 13.725 -24.028 13.336 1.00 24.61 39 ARG B CA 1
ATOM 2083 C C . ARG B 1 39 ? 12.981 -23.999 14.652 1.00 21.19 39 ARG B C 1
ATOM 2084 O O . ARG B 1 39 ? 13.236 -23.130 15.495 1.00 21.43 39 ARG B O 1
ATOM 2092 N N . PHE B 1 40 ? 12.058 -24.942 14.825 1.00 22.28 40 PHE B N 1
ATOM 2093 C CA . PHE B 1 40 ? 11.139 -24.871 15.957 1.00 19.62 40 PHE B CA 1
ATOM 2094 C C . PHE B 1 40 ? 10.543 -26.225 16.314 1.00 23.39 40 PHE B C 1
ATOM 2095 O O . PHE B 1 40 ? 10.570 -27.168 15.515 1.00 25.85 40 PHE B O 1
ATOM 2103 N N . LEU B 1 41 ? 10.027 -26.311 17.537 1.00 22.72 41 LEU B N 1
ATOM 2104 C CA . LEU B 1 41 ? 9.351 -27.504 18.038 1.00 21.87 41 LEU B CA 1
ATOM 2105 C C . LEU B 1 41 ? 7.984 -27.121 18.570 1.00 20.38 41 LEU B C 1
ATOM 2106 O O . LEU B 1 41 ? 7.811 -26.021 19.086 1.00 21.19 41 LEU B O 1
ATOM 2111 N N . VAL B 1 42 ? 7.011 -28.020 18.439 1.00 23.75 42 VAL B N 1
ATOM 2112 C CA . VAL B 1 42 ? 5.682 -27.774 18.995 1.00 21.46 42 VAL B CA 1
ATOM 2113 C C . VAL B 1 42 ? 5.246 -28.962 19.858 1.00 23.79 42 VAL B C 1
ATOM 2114 O O . VAL B 1 42 ? 5.528 -30.125 19.545 1.00 26.27 42 VAL B O 1
ATOM 2118 N N . LYS B 1 43 ? 4.604 -28.645 20.976 1.00 23.93 43 LYS B N 1
ATOM 2119 C CA . LYS B 1 43 ? 3.927 -29.629 21.805 1.00 26.93 43 LYS B CA 1
ATOM 2120 C C . LYS B 1 43 ? 2.463 -29.232 21.902 1.00 25.39 43 LYS B C 1
ATOM 2121 O O . LYS B 1 43 ? 2.147 -28.103 22.287 1.00 26.28 43 LYS B O 1
ATOM 2127 N N . TYR B 1 44 ? 1.563 -30.130 21.516 1.00 27.57 44 TYR B N 1
ATOM 2128 C CA . TYR B 1 44 ? 0.141 -29.808 21.578 1.00 27.54 44 TYR B CA 1
ATOM 2129 C C . TYR B 1 44 ? -0.463 -30.237 22.907 1.00 30.65 44 TYR B C 1
ATOM 2130 O O . TYR B 1 44 ? -0.241 -31.355 23.379 1.00 34.52 44 TYR B O 1
ATOM 2139 N N . ALA B 1 45 ? -1.230 -29.338 23.509 1.00 29.75 45 ALA B N 1
ATOM 2140 C CA . ALA B 1 45 ? -1.992 -29.676 24.698 1.00 35.14 45 ALA B CA 1
ATOM 2141 C C . ALA B 1 45 ? -3.320 -30.308 24.299 1.00 35.19 45 ALA B C 1
ATOM 2142 O O . ALA B 1 45 ? -3.655 -30.379 23.115 1.00 33.09 45 ALA B O 1
ATOM 2144 N N . ASP B 1 46 ? -4.069 -30.774 25.292 1.00 32.67 46 ASP B N 1
ATOM 2145 C CA . ASP B 1 46 ? -5.456 -31.155 25.092 1.00 31.36 46 ASP B CA 1
ATOM 2146 C C . ASP B 1 46 ? -6.302 -30.019 25.634 1.00 34.60 46 ASP B C 1
ATOM 2147 O O . ASP B 1 46 ? -6.517 -29.926 26.838 1.00 42.32 46 ASP B O 1
ATOM 2152 N N . PRO B 1 47 ? -6.771 -29.133 24.744 1.00 37.21 47 PRO B N 1
ATOM 2153 C CA . PRO B 1 47 ? -7.467 -27.927 25.206 1.00 38.22 47 PRO B CA 1
ATOM 2154 C C . PRO B 1 47 ? -8.754 -28.247 25.961 1.00 41.14 47 PRO B C 1
ATOM 2155 O O . PRO B 1 47 ? -9.221 -27.417 26.738 1.00 42.98 47 PRO B O 1
ATOM 2159 N N . TYR B 1 48 ? -9.300 -29.442 25.755 1.00 36.73 48 TYR B N 1
ATOM 2160 C CA . TYR B 1 48 ? -10.538 -29.834 26.421 1.00 40.40 48 TYR B CA 1
ATOM 2161 C C . TYR B 1 48 ? -10.255 -30.426 27.801 1.00 48.87 48 TYR B C 1
ATOM 2162 O O . TYR B 1 48 ? -11.178 -30.801 28.526 1.00 52.93 48 TYR B O 1
ATOM 2171 N N . ASN B 1 49 ? -8.973 -30.502 28.153 1.00 48.22 49 ASN B N 1
ATOM 2172 C CA . ASN B 1 49 ? -8.543 -30.899 29.491 1.00 54.49 49 ASN B CA 1
ATOM 2173 C C . ASN B 1 49 ? -7.326 -30.092 29.922 1.00 50.68 49 ASN B C 1
ATOM 2174 O O . ASN B 1 49 ? -6.262 -30.650 30.192 1.00 50.84 49 ASN B O 1
ATOM 2179 N N . TYR B 1 50 ? -7.482 -28.775 29.983 1.00 48.32 50 TYR B N 1
ATOM 2180 C CA . TYR B 1 50 ? -6.337 -27.895 30.191 1.00 51.10 50 TYR B CA 1
ATOM 2181 C C . TYR B 1 50 ? -6.213 -27.430 31.638 1.00 56.36 50 TYR B C 1
ATOM 2182 O O . TYR B 1 50 ? -7.194 -27.027 32.258 1.00 57.87 50 TYR B O 1
ATOM 2191 N N . GLN B 1 56 ? 1.389 -24.829 34.426 1.00 50.69 56 GLN B N 1
ATOM 2192 C CA . GLN B 1 56 ? 1.925 -25.957 33.671 1.00 56.94 56 GLN B CA 1
ATOM 2193 C C . GLN B 1 56 ? 2.521 -25.513 32.341 1.00 52.93 56 GLN B C 1
ATOM 2194 O O . GLN B 1 56 ? 3.479 -26.114 31.853 1.00 51.80 56 GLN B O 1
ATOM 2200 N N . ALA B 1 57 ? 1.936 -24.470 31.755 1.00 44.78 57 ALA B N 1
ATOM 2201 C CA . ALA B 1 57 ? 2.431 -23.917 30.497 1.00 44.71 57 ALA B CA 1
ATOM 2202 C C . ALA B 1 57 ? 3.898 -23.520 30.605 1.00 38.68 57 ALA B C 1
ATOM 2203 O O . ALA B 1 57 ? 4.700 -23.837 29.725 1.00 31.50 57 ALA B O 1
ATOM 2205 N N . ILE B 1 58 ? 4.262 -22.822 31.675 1.00 33.94 58 ILE B N 1
ATOM 2206 C CA . ILE B 1 58 ? 5.652 -22.403 31.803 1.00 34.26 58 ILE B CA 1
ATOM 2207 C C . ILE B 1 58 ? 6.547 -23.631 31.998 1.00 29.77 58 ILE B C 1
ATOM 2208 O O . ILE B 1 58 ? 7.706 -23.613 31.593 1.00 27.19 58 ILE B O 1
ATOM 2213 N N . ARG B 1 59 ? 6.005 -24.695 32.584 1.00 31.79 59 ARG B N 1
ATOM 2214 C CA . ARG B 1 59 ? 6.779 -25.926 32.744 1.00 34.22 59 ARG B CA 1
ATOM 2215 C C . ARG B 1 59 ? 7.005 -26.598 31.389 1.00 31.92 59 ARG B C 1
ATOM 2216 O O . ARG B 1 59 ? 8.124 -27.009 31.074 1.00 30.67 59 ARG B O 1
ATOM 2224 N N . ASP B 1 60 ? 5.953 -26.680 30.578 1.00 30.06 60 ASP B N 1
ATOM 2225 C CA . ASP B 1 60 ? 6.092 -27.172 29.207 1.00 31.14 60 ASP B CA 1
ATOM 2226 C C . ASP B 1 60 ? 7.055 -26.306 28.400 1.00 30.73 60 ASP B C 1
ATOM 2227 O O . ASP B 1 60 ? 7.853 -26.815 27.611 1.00 25.00 60 ASP B O 1
ATOM 2232 N N . GLU B 1 61 ? 6.977 -24.990 28.596 1.00 23.27 61 GLU B N 1
ATOM 2233 C CA . GLU B 1 61 ? 7.822 -24.063 27.865 1.00 20.28 61 GLU B CA 1
ATOM 2234 C C . GLU B 1 61 ? 9.304 -24.260 28.174 1.00 22.79 61 GLU B C 1
ATOM 2235 O O . GLU B 1 61 ? 10.136 -24.329 27.260 1.00 20.84 61 GLU B O 1
ATOM 2241 N N . ILE B 1 62 ? 9.648 -24.371 29.452 1.00 22.82 62 ILE B N 1
ATOM 2242 C CA . ILE B 1 62 ? 11.068 -24.402 29.779 1.00 23.72 62 ILE B CA 1
ATOM 2243 C C . ILE B 1 62 ? 11.650 -25.742 29.310 1.00 23.66 62 ILE B C 1
ATOM 2244 O O . ILE B 1 62 ? 12.773 -25.783 28.809 1.00 22.43 62 ILE B O 1
ATOM 2249 N N . GLU B 1 63 ? 10.862 -26.811 29.403 1.00 26.04 63 GLU B N 1
ATOM 2250 C CA . GLU B 1 63 ? 11.306 -28.139 28.967 1.00 24.74 63 GLU B CA 1
ATOM 2251 C C . GLU B 1 63 ? 11.508 -28.169 27.452 1.00 25.12 63 GLU B C 1
ATOM 2252 O O . GLU B 1 63 ? 12.499 -28.709 26.958 1.00 24.57 63 GLU B O 1
ATOM 2258 N N . LEU B 1 64 ? 10.575 -27.577 26.712 1.00 21.55 64 LEU B N 1
ATOM 2259 C CA . LEU B 1 64 ? 10.676 -27.586 25.255 1.00 21.54 64 LEU B CA 1
ATOM 2260 C C . LEU B 1 64 ? 11.819 -26.695 24.774 1.00 23.54 64 LEU B C 1
ATOM 2261 O O . LEU B 1 64 ? 12.506 -27.025 23.802 1.00 22.14 64 LEU B O 1
ATOM 2266 N N . ALA B 1 65 ? 12.021 -25.563 25.449 1.00 20.87 65 ALA B N 1
ATOM 2267 C CA . ALA B 1 65 ? 13.139 -24.677 25.149 1.00 19.57 65 ALA B CA 1
ATOM 2268 C C . ALA B 1 65 ? 14.458 -25.406 25.342 1.00 21.15 65 ALA B C 1
ATOM 2269 O O . ALA B 1 65 ? 15.339 -25.327 24.497 1.00 20.97 65 ALA B O 1
ATOM 2271 N N . ILE B 1 66 ? 14.582 -26.133 26.446 1.00 19.92 66 ILE B N 1
ATOM 2272 C CA . ILE B 1 66 ? 15.806 -26.883 26.704 1.00 19.28 66 ILE B CA 1
ATOM 2273 C C . ILE B 1 66 ? 15.995 -27.960 25.643 1.00 24.19 66 ILE B C 1
ATOM 2274 O O . ILE B 1 66 ? 17.110 -28.152 25.141 1.00 23.99 66 ILE B O 1
ATOM 2279 N N . GLU B 1 67 ? 14.916 -28.658 25.291 1.00 23.31 67 GLU B N 1
ATOM 2280 C CA . GLU B 1 67 ? 14.992 -29.693 24.259 1.00 23.34 67 GLU B CA 1
ATOM 2281 C C . GLU B 1 67 ? 15.531 -29.101 22.952 1.00 23.64 67 GLU B C 1
ATOM 2282 O O . GLU B 1 67 ? 16.442 -29.665 22.333 1.00 24.43 67 GLU B O 1
ATOM 2288 N N . LEU B 1 68 ? 14.979 -27.967 22.532 1.00 20.25 68 LEU B N 1
ATOM 2289 C CA . LEU B 1 68 ? 15.463 -27.341 21.307 1.00 19.09 68 LEU B CA 1
ATOM 2290 C C . LEU B 1 68 ? 16.897 -26.832 21.456 1.00 19.82 68 LEU B C 1
ATOM 2291 O O . LEU B 1 68 ? 17.695 -26.984 20.530 1.00 19.75 68 LEU B O 1
ATOM 2296 N N . ALA B 1 69 ? 17.226 -26.245 22.607 1.00 19.78 69 ALA B N 1
ATOM 2297 C CA . ALA B 1 69 ? 18.570 -25.699 22.836 1.00 21.07 69 ALA B CA 1
ATOM 2298 C C . ALA B 1 69 ? 19.644 -26.778 22.756 1.00 20.98 69 ALA B C 1
ATOM 2299 O O . ALA B 1 69 ? 20.763 -26.508 22.311 1.00 22.19 69 ALA B O 1
ATOM 2301 N N . ARG B 1 70 ? 19.323 -27.996 23.193 1.00 20.28 70 ARG B N 1
ATOM 2302 C CA . ARG B 1 70 ? 20.290 -29.085 23.108 1.00 20.29 70 ARG B CA 1
ATOM 2303 C C . ARG B 1 70 ? 20.617 -29.434 21.659 1.00 24.07 70 ARG B C 1
ATOM 2304 O O . ARG B 1 70 ? 21.722 -29.911 21.368 1.00 28.77 70 ARG B O 1
ATOM 2312 N N . GLU B 1 71 ? 19.662 -29.197 20.763 1.00 21.73 71 GLU B N 1
ATOM 2313 C CA . GLU B 1 71 ? 19.867 -29.422 19.337 1.00 23.16 71 GLU B CA 1
ATOM 2314 C C . GLU B 1 71 ? 20.595 -28.255 18.659 1.00 22.03 71 GLU B C 1
ATOM 2315 O O . GLU B 1 71 ? 21.536 -28.464 17.883 1.00 22.78 71 GLU B O 1
ATOM 2321 N N . VAL B 1 72 ? 20.145 -27.034 18.922 1.00 19.23 72 VAL B N 1
ATOM 2322 C CA . VAL B 1 72 ? 20.619 -25.916 18.113 1.00 18.58 72 VAL B CA 1
ATOM 2323 C C . VAL B 1 72 ? 21.712 -25.071 18.754 1.00 22.50 72 VAL B C 1
ATOM 2324 O O . VAL B 1 72 ? 22.232 -24.167 18.105 1.00 20.25 72 VAL B O 1
ATOM 2328 N N . SER B 1 73 ? 22.073 -25.366 20.003 1.00 19.47 73 SER B N 1
ATOM 2329 C CA . SER B 1 73 ? 23.221 -24.716 20.659 1.00 19.85 73 SER B CA 1
ATOM 2330 C C . SER B 1 73 ? 23.194 -23.184 20.606 1.00 21.56 73 SER B C 1
ATOM 2331 O O . SER B 1 73 ? 24.107 -22.563 20.055 1.00 22.13 73 SER B O 1
ATOM 2334 N N . PRO B 1 74 ? 22.158 -22.573 21.189 1.00 20.88 74 PRO B N 1
ATOM 2335 C CA . PRO B 1 74 ? 22.007 -21.116 21.177 1.00 20.36 74 PRO B CA 1
ATOM 2336 C C . PRO B 1 74 ? 22.910 -20.467 22.208 1.00 21.27 74 PRO B C 1
ATOM 2337 O O . PRO B 1 74 ? 23.558 -21.151 23.006 1.00 23.89 74 PRO B O 1
ATOM 2341 N N . ASP B 1 75 ? 22.953 -19.139 22.193 1.00 19.39 75 ASP B N 1
ATOM 2342 C CA . ASP B 1 75 ? 23.695 -18.404 23.194 1.00 19.55 75 ASP B CA 1
ATOM 2343 C C . ASP B 1 75 ? 22.951 -18.310 24.515 1.00 19.97 75 ASP B C 1
ATOM 2344 O O . ASP B 1 75 ? 23.572 -18.249 25.581 1.00 23.91 75 ASP B O 1
ATOM 2349 N N . VAL B 1 76 ? 21.625 -18.284 24.431 1.00 19.54 76 VAL B N 1
ATOM 2350 C CA . VAL B 1 76 ? 20.774 -17.997 25.571 1.00 21.27 76 VAL B CA 1
ATOM 2351 C C . VAL B 1 76 ? 19.365 -18.533 25.298 1.00 19.00 76 VAL B C 1
ATOM 2352 O O . VAL B 1 76 ? 18.971 -18.684 24.143 1.00 19.47 76 VAL B O 1
ATOM 2356 N N . ILE B 1 77 ? 18.634 -18.850 26.361 1.00 18.18 77 ILE B N 1
ATOM 2357 C CA . ILE B 1 77 ? 17.211 -19.137 26.284 1.00 16.92 77 ILE B CA 1
ATOM 2358 C C . ILE B 1 77 ? 16.405 -17.991 26.899 1.00 18.99 77 ILE B C 1
ATOM 2359 O O . ILE B 1 77 ? 16.749 -17.492 27.970 1.00 19.50 77 ILE B O 1
ATOM 2364 N N . HIS B 1 78 ? 15.343 -17.574 26.204 1.00 17.10 78 HIS B N 1
ATOM 2365 C CA . HIS B 1 78 ? 14.374 -16.616 26.741 1.00 18.07 78 HIS B CA 1
ATOM 2366 C C . HIS B 1 78 ? 13.117 -17.330 27.210 1.00 20.20 78 HIS B C 1
ATOM 2367 O O . HIS B 1 78 ? 12.449 -17.995 26.418 1.00 19.33 78 HIS B O 1
ATOM 2374 N N . LEU B 1 79 ? 12.805 -17.177 28.495 1.00 19.10 79 LEU B N 1
ATOM 2375 C CA . LEU B 1 79 ? 11.571 -17.705 29.073 1.00 20.84 79 LEU B CA 1
ATOM 2376 C C . LEU B 1 79 ? 10.509 -16.609 29.175 1.00 22.67 79 LEU B C 1
ATOM 2377 O O . LEU B 1 79 ? 10.825 -15.447 29.456 1.00 22.86 79 LEU B O 1
ATOM 2382 N N . ASP B 1 80 ? 9.246 -16.975 28.971 1.00 22.57 80 ASP B N 1
ATOM 2383 C CA . ASP B 1 80 ? 8.177 -15.987 29.007 1.00 20.96 80 ASP B CA 1
ATOM 2384 C C . ASP B 1 80 ? 7.709 -15.717 30.438 1.00 24.52 80 ASP B C 1
ATOM 2385 O O . ASP B 1 80 ? 6.628 -16.142 30.850 1.00 29.14 80 ASP B O 1
ATOM 2390 N N . SER B 1 81 ? 8.552 -15.027 31.195 1.00 23.59 81 SER B N 1
ATOM 2391 C CA . SER B 1 81 ? 8.162 -14.492 32.489 1.00 27.90 81 SER B CA 1
ATOM 2392 C C . SER B 1 81 ? 8.839 -13.138 32.604 1.00 25.39 81 SER B C 1
ATOM 2393 O O . SER B 1 81 ? 10.055 -13.051 32.450 1.00 24.57 81 SER B O 1
ATOM 2396 N N . THR B 1 82 ? 8.062 -12.088 32.834 1.00 28.55 82 THR B N 1
ATOM 2397 C CA . THR B 1 82 ? 8.590 -10.732 32.741 1.00 29.39 82 THR B CA 1
ATOM 2398 C C . THR B 1 82 ? 9.180 -10.290 34.075 1.00 27.17 82 THR B C 1
ATOM 2399 O O . THR B 1 82 ? 8.508 -9.655 34.882 1.00 31.18 82 THR B O 1
ATOM 2403 N N . LEU B 1 83 ? 10.443 -10.647 34.297 1.00 26.19 83 LEU B N 1
ATOM 2404 C CA . LEU B 1 83 ? 11.106 -10.360 35.570 1.00 29.79 83 LEU B CA 1
ATOM 2405 C C . LEU B 1 83 ? 12.366 -9.516 35.395 1.00 36.76 83 LEU B C 1
ATOM 2406 O O . LEU B 1 83 ? 13.204 -9.458 36.289 1.00 43.96 83 LEU B O 1
ATOM 2411 N N . GLY B 1 84 ? 12.505 -8.873 34.241 1.00 29.38 84 GLY B N 1
ATOM 2412 C CA . GLY B 1 84 ? 13.604 -7.946 34.028 1.00 30.48 84 GLY B CA 1
ATOM 2413 C C . GLY B 1 84 ? 14.879 -8.586 33.509 1.00 29.93 84 GLY B C 1
ATOM 2414 O O . GLY B 1 84 ? 15.926 -7.938 33.471 1.00 36.76 84 GLY B O 1
ATOM 2415 N N . GLY B 1 85 ? 14.799 -9.854 33.115 1.00 29.61 85 GLY B N 1
ATOM 2416 C CA . GLY B 1 85 ? 15.929 -10.524 32.496 1.00 27.96 85 GLY B CA 1
ATOM 2417 C C . GLY B 1 85 ? 16.812 -11.324 33.437 1.00 29.99 85 GLY B C 1
ATOM 2418 O O . GLY B 1 85 ? 17.877 -11.806 33.043 1.00 30.65 85 GLY B O 1
ATOM 2419 N N . ILE B 1 86 ? 16.374 -11.482 34.678 1.00 28.23 86 ILE B N 1
ATOM 2420 C CA . ILE B 1 86 ? 17.160 -12.228 35.654 1.00 27.94 86 ILE B CA 1
ATOM 2421 C C . ILE B 1 86 ? 17.296 -13.700 35.236 1.00 27.74 86 ILE B C 1
ATOM 2422 O O . ILE B 1 86 ? 16.373 -14.282 34.649 1.00 26.39 86 ILE B O 1
ATOM 2427 N N . GLU B 1 87 ? 18.465 -14.277 35.505 1.00 27.43 87 GLU B N 1
ATOM 2428 C CA . GLU B 1 87 ? 18.722 -15.688 35.225 1.00 27.26 87 GLU B CA 1
ATOM 2429 C C . GLU B 1 87 ? 17.904 -16.581 36.153 1.00 26.84 87 GLU B C 1
ATOM 2430 O O . GLU B 1 87 ? 17.923 -16.408 37.370 1.00 29.13 87 GLU B O 1
ATOM 2436 N N . VAL B 1 88 ? 17.191 -17.543 35.580 1.00 25.39 88 VAL B N 1
ATOM 2437 C CA . VAL B 1 88 ? 16.299 -18.387 36.372 1.00 25.04 88 VAL B CA 1
ATOM 2438 C C . VAL B 1 88 ? 17.067 -19.235 37.400 1.00 29.10 88 VAL B C 1
ATOM 2439 O O . VAL B 1 88 ? 16.553 -19.537 38.479 1.00 30.05 88 VAL B O 1
ATOM 2443 N N . ARG B 1 89 ? 18.320 -19.562 37.103 1.00 29.47 89 ARG B N 1
ATOM 2444 C CA . ARG B 1 89 ? 19.141 -20.301 38.062 1.00 30.38 89 ARG B CA 1
ATOM 2445 C C . ARG B 1 89 ? 19.391 -19.498 39.342 1.00 32.34 89 ARG B C 1
ATOM 2446 O O . ARG B 1 89 ? 19.800 -20.058 40.362 1.00 35.31 89 ARG B O 1
ATOM 2454 N N . LYS B 1 90 ? 19.143 -18.189 39.290 1.00 33.53 90 LYS B N 1
ATOM 2455 C CA . LYS B 1 90 ? 19.349 -17.329 40.455 1.00 36.67 90 LYS B CA 1
ATOM 2456 C C . LYS B 1 90 ? 18.059 -17.054 41.227 1.00 40.36 90 LYS B C 1
ATOM 2457 O O . LYS B 1 90 ? 18.061 -16.301 42.203 1.00 43.94 90 LYS B O 1
ATOM 2463 N N . LEU B 1 91 ? 16.959 -17.666 40.800 1.00 34.26 91 LEU B N 1
ATOM 2464 C CA . LEU B 1 91 ? 15.660 -17.359 41.391 1.00 37.24 91 LEU B CA 1
ATOM 2465 C C . LEU B 1 91 ? 15.355 -18.211 42.621 1.00 45.72 91 LEU B C 1
ATOM 2466 O O . LEU B 1 91 ? 14.577 -19.164 42.559 1.00 44.79 91 LEU B O 1
ATOM 2471 N N . ASP B 1 92 ? 15.978 -17.862 43.741 1.00 46.41 92 ASP B N 1
ATOM 2472 C CA . ASP B 1 92 ? 15.568 -18.414 45.025 1.00 51.80 92 ASP B CA 1
ATOM 2473 C C . ASP B 1 92 ? 14.497 -17.508 45.615 1.00 52.57 92 ASP B C 1
ATOM 2474 O O . ASP B 1 92 ? 14.128 -16.505 45.007 1.00 48.92 92 ASP B O 1
ATOM 2479 N N . GLU B 1 93 ? 14.018 -17.837 46.807 1.00 54.46 93 GLU B N 1
ATOM 2480 C CA . GLU B 1 93 ? 12.920 -17.080 47.385 1.00 60.37 93 GLU B CA 1
ATOM 2481 C C . GLU B 1 93 ? 13.371 -15.679 47.771 1.00 57.88 93 GLU B C 1
ATOM 2482 O O . GLU B 1 93 ? 12.585 -14.731 47.725 1.00 52.95 93 GLU B O 1
ATOM 2488 N N . SER B 1 94 ? 14.647 -15.556 48.123 1.00 60.92 94 SER B N 1
ATOM 2489 C CA . SER B 1 94 ? 15.224 -14.279 48.524 1.00 66.21 94 SER B CA 1
ATOM 2490 C C . SER B 1 94 ? 15.273 -13.288 47.368 1.00 63.46 94 SER B C 1
ATOM 2491 O O . SER B 1 94 ? 15.015 -12.096 47.546 1.00 64.22 94 SER B O 1
ATOM 2494 N N . THR B 1 95 ? 15.607 -13.787 46.184 1.00 59.28 95 THR B N 1
ATOM 2495 C CA . THR B 1 95 ? 15.743 -12.926 45.017 1.00 56.58 95 THR B CA 1
ATOM 2496 C C . THR B 1 95 ? 14.377 -12.523 44.476 1.00 49.30 95 THR B C 1
ATOM 2497 O O . THR B 1 95 ? 14.169 -11.375 44.079 1.00 49.94 95 THR B O 1
ATOM 2501 N N . ILE B 1 96 ? 13.449 -13.476 44.471 1.00 49.16 96 ILE B N 1
ATOM 2502 C CA . ILE B 1 96 ? 12.084 -13.228 44.021 1.00 52.66 96 ILE B CA 1
ATOM 2503 C C . ILE B 1 96 ? 11.441 -12.142 44.876 1.00 59.91 96 ILE B C 1
ATOM 2504 O O . ILE B 1 96 ? 10.727 -11.277 44.367 1.00 60.22 96 ILE B O 1
ATOM 2509 N N . ASP B 1 97 ? 11.718 -12.184 46.176 1.00 63.79 97 ASP B N 1
ATOM 2510 C CA . ASP B 1 97 ? 11.236 -11.163 47.101 1.00 71.88 97 ASP B CA 1
ATOM 2511 C C . ASP B 1 97 ? 11.786 -9.781 46.761 1.00 71.23 97 ASP B C 1
ATOM 2512 O O . ASP B 1 97 ? 11.108 -8.772 46.946 1.00 74.31 97 ASP B O 1
ATOM 2517 N N . ALA B 1 98 ? 13.014 -9.741 46.256 1.00 68.28 98 ALA B N 1
ATOM 2518 C CA . ALA B 1 98 ? 13.668 -8.475 45.943 1.00 72.52 98 ALA B CA 1
ATOM 2519 C C . ALA B 1 98 ? 13.200 -7.897 44.607 1.00 72.78 98 ALA B C 1
ATOM 2520 O O . ALA B 1 98 ? 13.517 -6.755 44.274 1.00 77.09 98 ALA B O 1
ATOM 2522 N N . LEU B 1 99 ? 12.449 -8.687 43.847 1.00 63.98 99 LEU B N 1
ATOM 2523 C CA . LEU B 1 99 ? 11.956 -8.249 42.544 1.00 61.48 99 LEU B CA 1
ATOM 2524 C C . LEU B 1 99 ? 10.862 -7.188 42.663 1.00 68.69 99 LEU B C 1
ATOM 2525 O O . LEU B 1 99 ? 10.150 -7.120 43.667 1.00 67.71 99 LEU B O 1
ATOM 2530 N N . GLN B 1 100 ? 10.736 -6.365 41.626 1.00 72.43 100 GLN B N 1
ATOM 2531 C CA . GLN B 1 100 ? 9.690 -5.350 41.559 1.00 75.39 100 GLN B CA 1
ATOM 2532 C C . GLN B 1 100 ? 8.465 -5.874 40.817 1.00 73.37 100 GLN B C 1
ATOM 2533 O O . GLN B 1 100 ? 8.148 -5.414 39.720 1.00 74.00 100 GLN B O 1
ATOM 2539 N N . ILE B 1 101 ? 7.787 -6.847 41.419 1.00 69.74 101 ILE B N 1
ATOM 2540 C CA . ILE B 1 101 ? 6.598 -7.451 40.826 1.00 62.03 101 ILE B CA 1
ATOM 2541 C C . ILE B 1 101 ? 5.478 -7.541 41.858 1.00 65.31 101 ILE B C 1
ATOM 2542 O O . ILE B 1 101 ? 5.693 -7.277 43.041 1.00 62.40 101 ILE B O 1
ATOM 2547 N N . SER B 1 102 ? 4.285 -7.915 41.406 1.00 69.75 102 SER B N 1
ATOM 2548 C CA . SER B 1 102 ? 3.134 -8.037 42.296 1.00 76.55 102 SER B CA 1
ATOM 2549 C C . SER B 1 102 ? 3.363 -9.144 43.319 1.00 74.93 102 SER B C 1
ATOM 2550 O O . SER B 1 102 ? 4.067 -10.113 43.045 1.00 68.82 102 SER B O 1
ATOM 2553 N N . ASP B 1 103 ? 2.770 -8.999 44.499 1.00 80.24 103 ASP B N 1
ATOM 2554 C CA . ASP B 1 103 ? 3.021 -9.949 45.575 1.00 84.44 103 ASP B CA 1
ATOM 2555 C C . ASP B 1 103 ? 2.340 -11.291 45.329 1.00 87.35 103 ASP B C 1
ATOM 2556 O O . ASP B 1 103 ? 2.644 -12.276 45.998 1.00 90.76 103 ASP B O 1
ATOM 2561 N N . ARG B 1 104 ? 1.430 -11.336 44.363 1.00 87.85 104 ARG B N 1
ATOM 2562 C CA . ARG B 1 104 ? 0.865 -12.609 43.936 1.00 89.34 104 ARG B CA 1
ATOM 2563 C C . ARG B 1 104 ? 1.741 -13.193 42.831 1.00 83.51 104 ARG B C 1
ATOM 2564 O O . ARG B 1 104 ? 1.800 -14.408 42.648 1.00 84.98 104 ARG B O 1
ATOM 2572 N N . GLY B 1 105 ? 2.433 -12.317 42.108 1.00 74.16 105 GLY B N 1
ATOM 2573 C CA . GLY B 1 105 ? 3.430 -12.744 41.144 1.00 62.14 105 GLY B CA 1
ATOM 2574 C C . GLY B 1 105 ? 4.624 -13.320 41.880 1.00 61.13 105 GLY B C 1
ATOM 2575 O O . GLY B 1 105 ? 5.291 -14.237 41.398 1.00 60.24 105 GLY B O 1
ATOM 2576 N N . LYS B 1 106 ? 4.892 -12.775 43.063 1.00 59.77 106 LYS B N 1
ATOM 2577 C CA . LYS B 1 106 ? 5.937 -13.307 43.927 1.00 61.64 106 LYS B CA 1
ATOM 2578 C C . LYS B 1 106 ? 5.561 -14.699 44.418 1.00 59.99 106 LYS B C 1
ATOM 2579 O O . LYS B 1 106 ? 6.375 -15.617 44.379 1.00 58.64 106 LYS B O 1
ATOM 2585 N N . GLU B 1 107 ? 4.322 -14.851 44.878 1.00 58.89 107 GLU B N 1
ATOM 2586 C CA . GLU B 1 107 ? 3.844 -16.148 45.343 1.00 59.48 107 GLU B CA 1
ATOM 2587 C C . GLU B 1 107 ? 3.887 -17.193 44.232 1.00 60.04 107 GLU B C 1
ATOM 2588 O O . GLU B 1 107 ? 4.306 -18.330 44.457 1.00 57.67 107 GLU B O 1
ATOM 2594 N N . ILE B 1 108 ? 3.464 -16.800 43.034 1.00 60.81 108 ILE B N 1
ATOM 2595 C CA . ILE B 1 108 ? 3.463 -17.705 41.890 1.00 61.27 108 ILE B CA 1
ATOM 2596 C C . ILE B 1 108 ? 4.868 -18.214 41.580 1.00 56.33 108 ILE B C 1
ATOM 2597 O O . ILE B 1 108 ? 5.068 -19.407 41.337 1.00 55.76 108 ILE B O 1
ATOM 2602 N N . TRP B 1 109 ? 5.845 -17.316 41.605 1.00 54.27 109 TRP B N 1
ATOM 2603 C CA . TRP B 1 109 ? 7.200 -17.692 41.225 1.00 52.04 109 TRP B CA 1
ATOM 2604 C C . TRP B 1 109 ? 7.947 -18.423 42.331 1.00 51.24 109 TRP B C 1
ATOM 2605 O O . TRP B 1 109 ? 8.897 -19.154 42.063 1.00 49.27 109 TRP B O 1
ATOM 2616 N N . LYS B 1 110 ? 7.516 -18.235 43.570 1.00 51.51 110 LYS B N 1
ATOM 2617 C CA . LYS B 1 110 ? 8.126 -18.952 44.678 1.00 49.95 110 LYS B CA 1
ATOM 2618 C C . LYS B 1 110 ? 7.786 -20.434 44.614 1.00 55.27 110 LYS B C 1
ATOM 2619 O O . LYS B 1 110 ? 8.598 -21.279 44.991 1.00 61.01 110 LYS B O 1
ATOM 2625 N N . GLU B 1 111 ? 6.589 -20.749 44.129 1.00 51.18 111 GLU B N 1
ATOM 2626 C CA . GLU B 1 111 ? 6.207 -22.143 43.940 1.00 60.19 111 GLU B CA 1
ATOM 2627 C C . GLU B 1 111 ? 6.896 -22.725 42.705 1.00 52.63 111 GLU B C 1
ATOM 2628 O O . GLU B 1 111 ? 7.364 -23.863 42.721 1.00 55.90 111 GLU B O 1
ATOM 2634 N N . LEU B 1 112 ? 6.959 -21.936 41.637 1.00 50.31 112 LEU B N 1
ATOM 2635 C CA . LEU B 1 112 ? 7.643 -22.354 40.417 1.00 53.46 112 LEU B CA 1
ATOM 2636 C C . LEU B 1 112 ? 9.129 -22.584 40.660 1.00 55.24 112 LEU B C 1
ATOM 2637 O O . LEU B 1 112 ? 9.713 -23.534 40.135 1.00 50.93 112 LEU B O 1
ATOM 2642 N N . SER B 1 113 ? 9.722 -21.703 41.463 1.00 54.49 113 SER B N 1
ATOM 2643 C CA . SER B 1 113 ? 11.148 -21.728 41.784 1.00 53.07 113 SER B CA 1
ATOM 2644 C C . SER B 1 113 ? 11.672 -23.108 42.156 1.00 53.94 113 SER B C 1
ATOM 2645 O O . SER B 1 113 ? 12.755 -23.504 41.727 1.00 49.90 113 SER B O 1
ATOM 2648 N N . LYS B 1 114 ? 10.890 -23.832 42.948 1.00 47.89 114 LYS B N 1
ATOM 2649 C CA . LYS B 1 114 ? 11.311 -25.109 43.512 1.00 49.37 114 LYS B CA 1
ATOM 2650 C C . LYS B 1 114 ? 11.722 -26.112 42.439 1.00 46.86 114 LYS B C 1
ATOM 2651 O O . LYS B 1 114 ? 12.624 -26.927 42.649 1.00 51.45 114 LYS B O 1
ATOM 2657 N N . ASP B 1 115 ? 11.061 -26.045 41.290 1.00 45.66 115 ASP B N 1
ATOM 2658 C CA . ASP B 1 115 ? 11.410 -26.901 40.164 1.00 50.56 115 ASP B CA 1
ATOM 2659 C C . ASP B 1 115 ? 12.274 -26.186 39.126 1.00 41.73 115 ASP B C 1
ATOM 2660 O O . ASP B 1 115 ? 13.285 -26.731 38.683 1.00 48.76 115 ASP B O 1
ATOM 2665 N N . LEU B 1 116 ? 11.880 -24.975 38.737 1.00 39.33 116 LEU B N 1
ATOM 2666 C CA . LEU B 1 116 ? 12.529 -24.300 37.612 1.00 38.05 116 LEU B CA 1
ATOM 2667 C C . LEU B 1 116 ? 13.951 -23.842 37.925 1.00 33.25 116 LEU B C 1
ATOM 2668 O O . LEU B 1 116 ? 14.819 -23.889 37.059 1.00 31.55 116 LEU B O 1
ATOM 2673 N N . GLN B 1 117 ? 14.198 -23.398 39.151 1.00 34.36 117 GLN B N 1
ATOM 2674 C CA . GLN B 1 117 ? 15.534 -22.924 39.497 1.00 36.73 117 GLN B CA 1
ATOM 2675 C C . GLN B 1 117 ? 16.575 -24.060 39.455 1.00 38.93 117 GLN B C 1
ATOM 2676 O O . GLN B 1 117 ? 17.625 -23.894 38.832 1.00 33.89 117 GLN B O 1
ATOM 2682 N N . PRO B 1 118 ? 16.294 -25.218 40.091 1.00 40.64 118 PRO B N 1
ATOM 2683 C CA . PRO B 1 118 ? 17.281 -26.301 39.973 1.00 37.90 118 PRO B CA 1
ATOM 2684 C C . PRO B 1 118 ? 17.484 -26.755 38.530 1.00 38.99 118 PRO B C 1
ATOM 2685 O O . PRO B 1 118 ? 18.607 -27.078 38.140 1.00 34.81 118 PRO B O 1
ATOM 2689 N N . LEU B 1 119 ? 16.405 -26.780 37.754 1.00 34.89 119 LEU B N 1
ATOM 2690 C CA . LEU B 1 119 ? 16.479 -27.157 36.349 1.00 31.67 119 LEU B CA 1
ATOM 2691 C C . LEU B 1 119 ? 17.376 -26.203 35.559 1.00 34.17 119 LEU B C 1
ATOM 2692 O O . LEU B 1 119 ? 18.228 -26.635 34.778 1.00 29.69 119 LEU B O 1
ATOM 2697 N N . ALA B 1 120 ? 17.178 -24.904 35.760 1.00 27.76 120 ALA B N 1
ATOM 2698 C CA . ALA B 1 120 ? 18.000 -23.911 35.086 1.00 26.36 120 ALA B CA 1
ATOM 2699 C C . ALA B 1 120 ? 19.459 -23.985 35.550 1.00 26.65 120 ALA B C 1
ATOM 2700 O O . ALA B 1 120 ? 20.376 -23.843 34.736 1.00 27.80 120 ALA B O 1
ATOM 2702 N N . LYS B 1 121 ? 19.668 -24.201 36.848 1.00 27.00 121 LYS B N 1
ATOM 2703 C CA . LYS B 1 121 ? 21.016 -24.291 37.405 1.00 29.73 121 LYS B CA 1
ATOM 2704 C C . LYS B 1 121 ? 21.787 -25.445 36.773 1.00 33.24 121 LYS B C 1
ATOM 2705 O O . LYS B 1 121 ? 22.933 -25.279 36.349 1.00 32.80 121 LYS B O 1
ATOM 2711 N N . LYS B 1 122 ? 21.152 -26.608 36.692 1.00 34.01 122 LYS B N 1
ATOM 2712 C CA . LYS B 1 122 ? 21.821 -27.779 36.143 1.00 40.55 122 LYS B CA 1
ATOM 2713 C C . LYS B 1 122 ? 22.086 -27.617 34.648 1.00 30.96 122 LYS B C 1
ATOM 2714 O O . LYS B 1 122 ? 23.146 -28.022 34.162 1.00 35.70 122 LYS B O 1
ATOM 2720 N N . PHE B 1 123 ? 21.145 -27.014 33.924 1.00 28.08 123 PHE B N 1
ATOM 2721 C CA . PHE B 1 123 ? 21.338 -26.802 32.494 1.00 26.82 123 PHE B CA 1
ATOM 2722 C C . PHE B 1 123 ? 22.507 -25.846 32.245 1.00 30.33 123 PHE B C 1
ATOM 2723 O O . PHE B 1 123 ? 23.328 -26.071 31.347 1.00 28.60 123 PHE B O 1
ATOM 2731 N N . TRP B 1 124 ? 22.594 -24.798 33.057 1.00 27.13 124 TRP B N 1
ATOM 2732 C CA . TRP B 1 124 ? 23.729 -23.879 32.991 1.00 27.88 124 TRP B CA 1
ATOM 2733 C C . TRP B 1 124 ? 25.062 -24.572 33.332 1.00 28.90 124 TRP B C 1
ATOM 2734 O O . TRP B 1 124 ? 26.062 -24.373 32.641 1.00 31.63 124 TRP B O 1
ATOM 2745 N N . GLU B 1 125 ? 25.089 -25.381 34.389 1.00 28.03 125 GLU B N 1
ATOM 2746 C CA . GLU B 1 125 ? 26.314 -26.094 34.756 1.00 30.56 125 GLU B CA 1
ATOM 2747 C C . GLU B 1 125 ? 26.774 -27.002 33.624 1.00 34.52 125 GLU B C 1
ATOM 2748 O O . GLU B 1 125 ? 27.972 -27.192 33.416 1.00 38.33 125 GLU B O 1
ATOM 2754 N N . GLU B 1 126 ? 25.819 -27.551 32.881 1.00 34.11 126 GLU B N 1
ATOM 2755 C CA . GLU B 1 126 ? 26.158 -28.470 31.803 1.00 40.49 126 GLU B CA 1
ATOM 2756 C C . GLU B 1 126 ? 26.614 -27.754 30.535 1.00 33.19 126 GLU B C 1
ATOM 2757 O O . GLU B 1 126 ? 27.608 -28.144 29.917 1.00 36.51 126 GLU B O 1
ATOM 2763 N N . THR B 1 127 ? 25.898 -26.699 30.167 1.00 30.66 127 THR B N 1
ATOM 2764 C CA . THR B 1 127 ? 26.069 -26.072 28.859 1.00 27.08 127 THR B CA 1
ATOM 2765 C C . THR B 1 127 ? 26.571 -24.631 28.888 1.00 29.53 127 THR B C 1
ATOM 2766 O O . THR B 1 127 ? 26.952 -24.094 27.851 1.00 33.97 127 THR B O 1
ATOM 2770 N N . GLY B 1 128 ? 26.517 -23.992 30.052 1.00 29.77 128 GLY B N 1
ATOM 2771 C CA . GLY B 1 128 ? 26.807 -22.567 30.143 1.00 28.51 128 GLY B CA 1
ATOM 2772 C C . GLY B 1 128 ? 25.706 -21.643 29.631 1.00 29.23 128 GLY B C 1
ATOM 2773 O O . GLY B 1 128 ? 25.860 -20.417 29.637 1.00 31.78 128 GLY B O 1
ATOM 2774 N N . ILE B 1 129 ? 24.591 -22.214 29.182 1.00 24.91 129 ILE B N 1
ATOM 2775 C CA . ILE B 1 129 ? 23.492 -21.425 28.622 1.00 23.42 129 ILE B CA 1
ATOM 2776 C C . ILE B 1 129 ? 22.541 -20.947 29.714 1.00 22.86 129 ILE B C 1
ATOM 2777 O O . ILE B 1 129 ? 22.026 -21.754 30.491 1.00 24.96 129 ILE B O 1
ATOM 2782 N N . GLU B 1 130 ? 22.320 -19.635 29.783 1.00 21.89 130 GLU B N 1
ATOM 2783 C CA . GLU B 1 130 ? 21.365 -19.074 30.733 1.00 22.69 130 GLU B CA 1
ATOM 2784 C C . GLU B 1 130 ? 19.942 -19.204 30.235 1.00 22.08 130 GLU B C 1
ATOM 2785 O O . GLU B 1 130 ? 19.679 -19.177 29.034 1.00 21.62 130 GLU B O 1
ATOM 2791 N N . ILE B 1 131 ? 19.025 -19.347 31.180 1.00 24.12 131 ILE B N 1
ATOM 2792 C CA . ILE B 1 131 ? 17.600 -19.238 30.904 1.00 21.09 131 ILE B CA 1
ATOM 2793 C C . ILE B 1 131 ? 17.138 -17.963 31.582 1.00 20.78 131 ILE B C 1
ATOM 2794 O O . ILE B 1 131 ? 17.173 -17.873 32.806 1.00 24.15 131 ILE B O 1
ATOM 2799 N N . ILE B 1 132 ? 16.736 -16.960 30.804 1.00 21.21 132 ILE B N 1
ATOM 2800 C CA . ILE B 1 132 ? 16.432 -15.679 31.423 1.00 22.55 132 ILE B CA 1
ATOM 2801 C C . ILE B 1 132 ? 14.945 -15.348 31.403 1.00 20.74 132 ILE B C 1
ATOM 2802 O O . ILE B 1 132 ? 14.235 -15.559 30.411 1.00 21.23 132 ILE B O 1
ATOM 2807 N N . ALA B 1 133 ? 14.477 -14.839 32.535 1.00 22.54 133 ALA B N 1
ATOM 2808 C CA . ALA B 1 133 ? 13.083 -14.465 32.687 1.00 22.16 133 ALA B CA 1
ATOM 2809 C C . ALA B 1 133 ? 12.876 -13.067 32.123 1.00 23.53 133 ALA B C 1
ATOM 2810 O O . ALA B 1 133 ? 12.889 -12.080 32.860 1.00 23.46 133 ALA B O 1
ATOM 2812 N N . ILE B 1 134 ? 12.673 -12.997 30.808 1.00 20.30 134 ILE B N 1
ATOM 2813 C CA . ILE B 1 134 ? 12.601 -11.716 30.109 1.00 20.84 134 ILE B CA 1
ATOM 2814 C C . ILE B 1 134 ? 11.175 -11.424 29.639 1.00 21.68 134 ILE B C 1
ATOM 2815 O O . ILE B 1 134 ? 10.741 -10.276 29.617 1.00 22.09 134 ILE B O 1
ATOM 2820 N N . GLY B 1 135 ? 10.423 -12.464 29.297 1.00 20.30 135 GLY B N 1
ATOM 2821 C CA . GLY B 1 135 ? 9.001 -12.277 29.051 1.00 21.00 135 GLY B CA 1
ATOM 2822 C C . GLY B 1 135 ? 8.630 -11.312 27.934 1.00 21.01 135 GLY B C 1
ATOM 2823 O O . GLY B 1 135 ? 9.089 -11.466 26.789 1.00 20.74 135 GLY B O 1
ATOM 2824 N N A LYS B 1 136 ? 7.815 -10.317 28.275 0.45 21.33 136 LYS B N 1
ATOM 2825 N N B LYS B 1 136 ? 7.813 -10.317 28.267 0.55 21.22 136 LYS B N 1
ATOM 2826 C CA A LYS B 1 136 ? 7.214 -9.407 27.301 0.45 22.93 136 LYS B CA 1
ATOM 2827 C CA B LYS B 1 136 ? 7.218 -9.429 27.273 0.55 21.75 136 LYS B CA 1
ATOM 2828 C C A LYS B 1 136 ? 8.220 -8.487 26.613 0.45 22.56 136 LYS B C 1
ATOM 2829 C C B LYS B 1 136 ? 8.218 -8.482 26.614 0.55 22.45 136 LYS B C 1
ATOM 2830 O O A LYS B 1 136 ? 7.873 -7.799 25.654 0.45 24.52 136 LYS B O 1
ATOM 2831 O O B LYS B 1 136 ? 7.866 -7.773 25.673 0.55 24.86 136 LYS B O 1
ATOM 2842 N N . SER B 1 137 ? 9.456 -8.476 27.100 1.00 22.20 137 SER B N 1
ATOM 2843 C CA . SER B 1 137 ? 10.504 -7.654 26.488 1.00 22.19 137 SER B CA 1
ATOM 2844 C C . SER B 1 137 ? 11.188 -8.388 25.332 1.00 19.88 137 SER B C 1
ATOM 2845 O O . SER B 1 137 ? 11.872 -7.779 24.522 1.00 20.74 137 SER B O 1
ATOM 2848 N N . SER B 1 138 ? 10.994 -9.696 25.252 1.00 18.71 138 SER B N 1
ATOM 2849 C CA . SER B 1 138 ? 11.729 -10.514 24.279 1.00 16.98 138 SER B CA 1
ATOM 2850 C C . SER B 1 138 ? 11.043 -10.630 22.922 1.00 18.30 138 SER B C 1
ATOM 2851 O O . SER B 1 138 ? 9.875 -11.024 22.842 1.00 19.78 138 SER B O 1
ATOM 2854 N N . VAL B 1 139 ? 11.774 -10.350 21.845 1.00 15.64 139 VAL B N 1
ATOM 2855 C CA . VAL B 1 139 ? 11.227 -10.592 20.511 1.00 17.10 139 VAL B CA 1
ATOM 2856 C C . VAL B 1 139 ? 11.152 -12.116 20.213 1.00 16.00 139 VAL B C 1
ATOM 2857 O O . VAL B 1 139 ? 10.123 -12.579 19.697 1.00 15.75 139 VAL B O 1
ATOM 2861 N N . PRO B 1 140 ? 12.193 -12.894 20.573 1.00 15.77 140 PRO B N 1
ATOM 2862 C CA . PRO B 1 140 ? 12.040 -14.337 20.329 1.00 15.94 140 PRO B CA 1
ATOM 2863 C C . PRO B 1 140 ? 10.835 -14.940 21.055 1.00 20.54 140 PRO B C 1
ATOM 2864 O O . PRO B 1 140 ? 10.190 -15.796 20.461 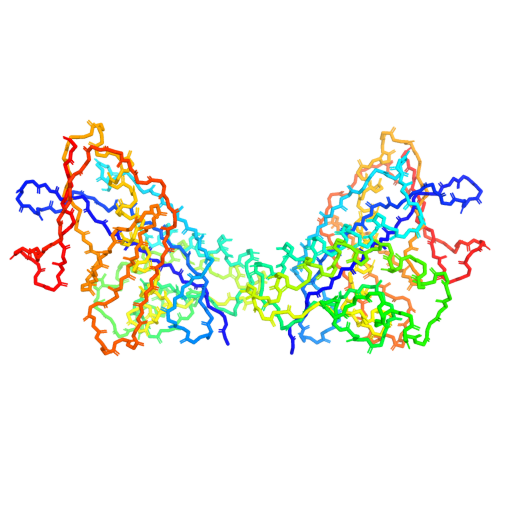1.00 16.36 140 PRO B O 1
ATOM 2868 N N . VAL B 1 141 ? 10.506 -14.499 22.273 1.00 16.03 141 VAL B N 1
ATOM 2869 C CA . VAL B 1 141 ? 9.275 -14.995 22.916 1.00 17.93 141 VAL B CA 1
ATOM 2870 C C . VAL B 1 141 ? 8.034 -14.674 22.077 1.00 16.64 141 VAL B C 1
ATOM 2871 O O . VAL B 1 141 ? 7.153 -15.526 21.916 1.00 16.76 141 VAL B O 1
ATOM 2875 N N . ARG B 1 142 ? 7.958 -13.464 21.524 1.00 15.16 142 ARG B N 1
ATOM 2876 C CA . ARG B 1 142 ? 6.830 -13.089 20.661 1.00 15.62 142 ARG B CA 1
ATOM 2877 C C . ARG B 1 142 ? 6.780 -13.920 19.367 1.00 16.67 142 ARG B C 1
ATOM 2878 O O . ARG B 1 142 ? 5.697 -14.300 18.905 1.00 16.62 142 ARG B O 1
ATOM 2886 N N . ILE B 1 143 ? 7.940 -14.220 18.792 1.00 15.73 143 ILE B N 1
ATOM 2887 C CA . ILE B 1 143 ? 7.960 -15.049 17.603 1.00 16.02 143 ILE B CA 1
ATOM 2888 C C . ILE B 1 143 ? 7.472 -16.467 17.966 1.00 18.05 143 ILE B C 1
ATOM 2889 O O . ILE B 1 143 ? 6.714 -17.071 17.203 1.00 16.76 143 ILE B O 1
ATOM 2894 N N . ALA B 1 144 ? 7.865 -16.992 19.133 1.00 15.92 144 ALA B N 1
ATOM 2895 C CA . ALA B 1 144 ? 7.318 -18.276 19.603 1.00 16.43 144 ALA B CA 1
ATOM 2896 C C . ALA B 1 144 ? 5.802 -18.191 19.712 1.00 16.19 144 ALA B C 1
ATOM 2897 O O . ALA B 1 144 ? 5.094 -19.117 19.327 1.00 17.69 144 ALA B O 1
ATOM 2899 N N . GLU B 1 145 ? 5.311 -17.084 20.250 1.00 15.93 145 GLU B N 1
ATOM 2900 C CA . GLU B 1 145 ? 3.869 -16.904 20.399 1.00 16.43 145 GLU B CA 1
ATOM 2901 C C . GLU B 1 145 ? 3.137 -16.878 19.037 1.00 15.70 145 GLU B C 1
ATOM 2902 O O . GLU B 1 145 ? 2.064 -17.488 18.880 1.00 17.24 145 GLU B O 1
ATOM 2908 N N . ILE B 1 146 ? 3.703 -16.168 18.068 1.00 16.03 146 ILE B N 1
ATOM 2909 C CA . ILE B 1 146 ? 3.133 -16.135 16.726 1.00 15.55 146 ILE B CA 1
ATOM 2910 C C . ILE B 1 146 ? 3.079 -17.556 16.150 1.00 17.89 146 ILE B C 1
ATOM 2911 O O . ILE B 1 146 ? 2.056 -17.980 15.605 1.00 17.41 146 ILE B O 1
ATOM 2916 N N . TYR B 1 147 ? 4.164 -18.319 16.303 1.00 16.63 147 TYR B N 1
ATOM 2917 C CA . TYR B 1 147 ? 4.143 -19.737 15.907 1.00 15.96 147 TYR B CA 1
ATOM 2918 C C . TYR B 1 147 ? 3.119 -20.569 16.690 1.00 18.33 147 TYR B C 1
ATOM 2919 O O . TYR B 1 147 ? 2.520 -21.480 16.123 1.00 18.33 147 TYR B O 1
ATOM 2928 N N . ALA B 1 148 ? 2.900 -20.274 17.970 1.00 18.53 148 ALA B N 1
ATOM 2929 C CA . ALA B 1 148 ? 1.849 -20.986 18.697 1.00 19.27 148 ALA B CA 1
ATOM 2930 C C . ALA B 1 148 ? 0.485 -20.697 18.049 1.00 17.81 148 ALA B C 1
ATOM 2931 O O . ALA B 1 148 ? -0.359 -21.606 17.946 1.00 18.55 148 ALA B O 1
ATOM 2933 N N . GLY B 1 149 ? 0.290 -19.457 17.591 1.00 18.17 149 GLY B N 1
ATOM 2934 C CA . GLY B 1 149 ? -0.905 -19.106 16.827 1.00 18.78 149 GLY B CA 1
ATOM 2935 C C . GLY B 1 149 ? -1.017 -19.910 15.539 1.00 17.47 149 GLY B C 1
ATOM 2936 O O . GLY B 1 149 ? -2.079 -20.473 15.219 1.00 17.53 149 GLY B O 1
ATOM 2937 N N . ILE B 1 150 ? 0.081 -19.989 14.795 1.00 17.78 150 ILE B N 1
ATOM 2938 C CA . ILE B 1 150 ? 0.087 -20.728 13.536 1.00 17.91 150 ILE B CA 1
ATOM 2939 C C . ILE B 1 150 ? -0.170 -22.212 13.766 1.00 20.10 150 ILE B C 1
ATOM 2940 O O . ILE B 1 150 ? -0.953 -22.832 13.039 1.00 20.54 150 ILE B O 1
ATOM 2945 N N . PHE B 1 151 ? 0.497 -22.795 14.764 1.00 19.38 151 PHE B N 1
ATOM 2946 C CA . PHE B 1 151 ? 0.289 -24.206 15.055 1.00 19.13 151 PHE B CA 1
ATOM 2947 C C . PHE B 1 151 ? -1.105 -24.498 15.620 1.00 20.46 151 PHE B C 1
ATOM 2948 O O . PHE B 1 151 ? -1.608 -25.608 15.468 1.00 22.72 151 PHE B O 1
ATOM 2956 N N . SER B 1 152 ? -1.736 -23.500 16.236 1.00 20.95 152 SER B N 1
ATOM 2957 C CA . SER B 1 152 ? -3.111 -23.663 16.712 1.00 21.34 152 SER B CA 1
ATOM 2958 C C . SER B 1 152 ? -4.072 -23.733 15.533 1.00 23.50 152 SER B C 1
ATOM 2959 O O . SER B 1 152 ? -5.056 -24.468 15.564 1.00 23.54 152 SER B O 1
ATOM 2962 N N . VAL B 1 153 ? -3.762 -22.980 14.484 1.00 21.02 153 VAL B N 1
ATOM 2963 C CA . VAL B 1 153 ? -4.536 -23.067 13.248 1.00 23.28 153 VAL B CA 1
ATOM 2964 C C . VAL B 1 153 ? -4.301 -24.416 12.544 1.00 25.37 153 VAL B C 1
ATOM 2965 O O . VAL B 1 153 ? -5.248 -25.038 12.045 1.00 24.33 153 VAL B O 1
ATOM 2969 N N . LYS B 1 154 ? -3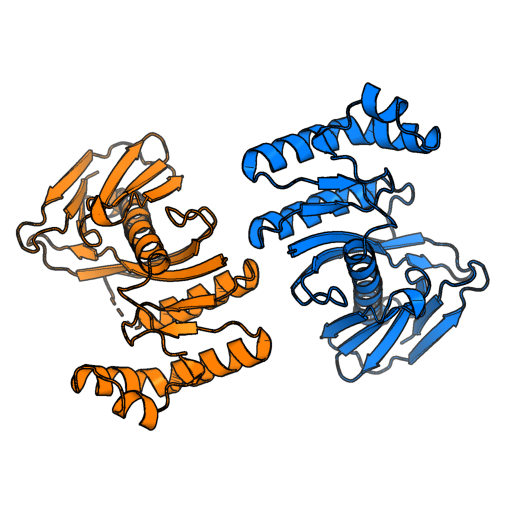.058 -24.905 12.527 1.00 22.88 154 LYS B N 1
ATOM 2970 C CA . LYS B 1 154 ? -2.811 -26.239 12.014 1.00 24.42 154 LYS B CA 1
ATOM 2971 C C . LYS B 1 154 ? -3.624 -27.266 12.805 1.00 25.41 154 LYS B C 1
ATOM 2972 O O . LYS B 1 154 ? -4.232 -28.154 12.226 1.00 26.18 154 LYS B O 1
ATOM 2978 N N . TRP B 1 155 ? -3.643 -27.113 14.127 1.00 26.23 155 TRP B N 1
ATOM 2979 C CA . TRP B 1 155 ? -4.420 -28.008 14.983 1.00 26.46 155 TRP B CA 1
ATOM 2980 C C . TRP B 1 155 ? -5.895 -27.983 14.578 1.00 23.72 155 TRP B C 1
ATOM 2981 O O . TRP B 1 155 ? -6.557 -29.030 14.517 1.00 27.86 155 TRP B O 1
ATOM 2992 N N . ALA B 1 156 ? -6.404 -26.791 14.286 1.00 24.74 156 ALA B N 1
ATOM 2993 C CA . ALA B 1 156 ? -7.813 -26.661 13.906 1.00 25.55 156 ALA B CA 1
ATOM 2994 C C . ALA B 1 156 ? -8.086 -27.331 12.562 1.00 28.67 156 ALA B C 1
ATOM 2995 O O . ALA B 1 156 ? -9.088 -28.026 12.409 1.00 29.55 156 ALA B O 1
ATOM 2997 N N . LEU B 1 157 ? -7.197 -27.129 11.590 1.00 27.95 157 LEU B N 1
ATOM 2998 C CA . LEU B 1 157 ? -7.324 -27.800 10.298 1.00 26.30 157 LEU B CA 1
ATOM 2999 C C . LEU B 1 157 ? -7.360 -29.316 10.468 1.00 26.92 157 LEU B C 1
ATOM 3000 O O . LEU B 1 157 ? -8.159 -30.018 9.844 1.00 31.95 157 LEU B O 1
ATOM 3005 N N . ASP B 1 158 ? -6.474 -29.809 11.325 1.00 28.69 158 ASP B N 1
ATOM 3006 C CA . ASP B 1 158 ? -6.314 -31.242 11.516 1.00 29.33 158 ASP B CA 1
ATOM 3007 C C . ASP B 1 158 ? -7.441 -31.865 12.341 1.00 30.82 158 ASP B C 1
ATOM 3008 O O . ASP B 1 158 ? -7.628 -33.087 12.325 1.00 35.73 158 ASP B O 1
ATOM 3013 N N . ASN B 1 159 ? -8.198 -31.038 13.055 1.00 30.74 159 ASN B N 1
ATOM 3014 C CA . ASN B 1 159 ? -9.277 -31.570 13.892 1.00 35.82 159 ASN B CA 1
ATOM 3015 C C . ASN B 1 159 ? -10.704 -31.170 13.499 1.00 36.99 159 ASN B C 1
ATOM 3016 O O . ASN B 1 159 ? -11.669 -31.713 14.044 1.00 38.16 159 ASN B O 1
ATOM 3021 N N . VAL B 1 160 ? -10.853 -30.262 12.541 1.00 32.75 160 VAL B N 1
ATOM 3022 C CA . VAL B 1 160 ? -12.181 -29.730 12.230 1.00 34.38 160 VAL B CA 1
ATOM 3023 C C . VAL B 1 160 ? -13.094 -30.776 11.563 1.00 34.84 160 VAL B C 1
ATOM 3024 O O . VAL B 1 160 ? -14.315 -30.712 11.716 1.00 40.06 160 VAL B O 1
ATOM 3028 N N . LYS B 1 161 ? -12.516 -31.743 10.850 1.00 33.73 161 LYS B N 1
ATOM 3029 C CA . LYS B 1 161 ? -13.315 -32.825 10.259 1.00 43.52 161 LYS B CA 1
ATOM 3030 C C . LYS B 1 161 ? -14.089 -33.586 11.328 1.00 46.67 161 LYS B C 1
ATOM 3031 O O . LYS B 1 161 ? -15.282 -33.866 11.176 1.00 46.74 161 LYS B O 1
ATOM 3037 N N . GLU B 1 162 ? -13.405 -33.921 12.414 1.00 46.55 162 GLU B N 1
ATOM 3038 C CA . GLU B 1 162 ? -14.035 -34.645 13.508 1.00 48.91 162 GLU B CA 1
ATOM 3039 C C . GLU B 1 162 ? -15.015 -33.762 14.277 1.00 48.94 162 GLU B C 1
ATOM 3040 O O . GLU B 1 162 ? -16.126 -34.185 14.589 1.00 52.90 162 GLU B O 1
ATOM 3046 N N . LYS B 1 163 ? -14.602 -32.532 14.573 1.00 45.43 163 LYS B N 1
ATOM 3047 C CA . LYS B 1 163 ? -15.385 -31.642 15.427 1.00 39.48 163 LYS B CA 1
ATOM 3048 C C . LYS B 1 163 ? -16.470 -30.858 14.687 1.00 41.24 163 LYS B C 1
ATOM 3049 O O . LYS B 1 163 ? -17.360 -30.291 15.319 1.00 50.21 163 LYS B O 1
ATOM 3055 N N . GLY B 1 164 ? -16.389 -30.810 13.360 1.00 43.86 164 GLY B N 1
ATOM 3056 C CA . GLY B 1 164 ? -17.396 -30.127 12.559 1.00 47.79 164 GLY B CA 1
ATOM 3057 C C . GLY B 1 164 ? -17.208 -28.618 12.473 1.00 43.61 164 GLY B C 1
ATOM 3058 O O . GLY B 1 164 ? -17.316 -28.027 11.395 1.00 42.61 164 GLY B O 1
ATOM 3059 N N . GLY B 1 165 ? -16.941 -27.987 13.612 1.00 36.25 165 GLY B N 1
ATOM 3060 C CA . GLY B 1 165 ? -16.677 -26.560 13.644 1.00 34.48 165 GLY B CA 1
ATOM 3061 C C . GLY B 1 165 ? -15.794 -26.200 14.822 1.00 33.76 165 GLY B C 1
ATOM 3062 O O . GLY B 1 165 ? -15.901 -26.811 15.884 1.00 36.25 165 GLY B O 1
ATOM 3063 N N . LEU B 1 166 ? -14.919 -25.210 14.640 1.00 27.76 166 LEU B N 1
ATOM 3064 C CA . LEU B 1 166 ? -14.001 -24.795 15.692 1.00 29.35 166 LEU B CA 1
ATOM 3065 C C . LEU B 1 166 ? -13.848 -23.290 15.719 1.00 27.87 166 LEU B C 1
ATOM 3066 O O . LEU B 1 166 ? -13.824 -22.644 14.667 1.00 27.48 166 LEU B O 1
ATOM 3071 N N . LEU B 1 167 ? -13.738 -22.748 16.931 1.00 26.14 167 LEU B N 1
ATOM 3072 C CA . LEU B 1 167 ? -13.376 -21.352 17.162 1.00 22.72 167 LEU B CA 1
ATOM 3073 C C . LEU B 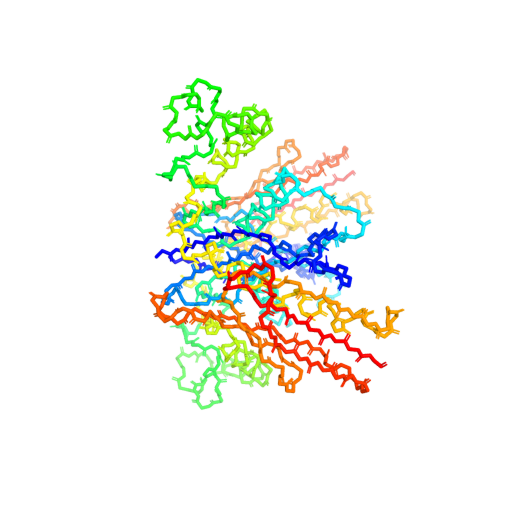1 167 ? -12.048 -21.335 17.883 1.00 26.16 167 LEU B C 1
ATOM 3074 O O . LEU B 1 167 ? -11.948 -21.848 19.003 1.00 26.19 167 LEU B O 1
ATOM 3079 N N . VAL B 1 168 ? -11.036 -20.748 17.249 1.00 21.13 168 VAL B N 1
ATOM 3080 C CA . VAL B 1 168 ? -9.708 -20.651 17.835 1.00 21.54 168 VAL B CA 1
ATOM 3081 C C . VAL B 1 168 ? -9.394 -19.206 18.123 1.00 21.20 168 VAL B C 1
ATOM 3082 O O . VAL B 1 168 ? -9.359 -18.369 17.208 1.00 22.05 168 VAL B O 1
ATOM 3086 N N . GLY B 1 169 ? -9.186 -18.900 19.397 1.00 19.92 169 GLY B N 1
ATOM 3087 C CA . GLY B 1 169 ? -8.704 -17.583 19.760 1.00 17.83 169 GLY B CA 1
ATOM 3088 C C . GLY B 1 169 ? -7.195 -17.507 19.577 1.00 19.87 169 GLY B C 1
ATOM 3089 O O . GLY B 1 169 ? -6.466 -18.297 20.172 1.00 21.67 169 GLY B O 1
ATOM 3090 N N . LEU B 1 170 ? -6.729 -16.573 18.747 1.00 17.58 170 LEU B N 1
ATOM 3091 C CA . LEU B 1 170 ? -5.299 -16.436 18.480 1.00 16.14 170 LEU B CA 1
ATOM 3092 C C . LEU B 1 170 ? -4.599 -15.614 19.557 1.00 17.20 170 LEU B C 1
ATOM 3093 O O . LEU B 1 170 ? -5.239 -14.870 20.300 1.00 18.54 170 LEU B O 1
ATOM 3098 N N . PRO B 1 171 ? -3.273 -15.740 19.654 1.00 16.47 171 PRO B N 1
ATOM 3099 C CA . PRO B 1 171 ? -2.516 -14.789 20.476 1.00 15.93 171 PRO B CA 1
ATOM 3100 C C . PRO B 1 171 ? -2.763 -13.344 20.054 1.00 15.93 171 PRO B C 1
ATOM 3101 O O . PRO B 1 171 ? -3.235 -13.088 18.935 1.00 17.92 171 PRO B O 1
ATOM 3105 N N . ARG B 1 172 ? -2.396 -12.409 20.921 1.00 16.88 172 ARG B N 1
ATOM 3106 C CA . ARG B 1 172 ? -2.717 -11.008 20.678 1.00 17.29 172 ARG B CA 1
ATOM 3107 C C . ARG B 1 172 ? -2.205 -10.482 19.329 1.00 17.81 172 ARG B C 1
ATOM 3108 O O . ARG B 1 172 ? -1.102 -10.835 18.862 1.00 16.30 172 ARG B O 1
ATOM 3116 N N . TYR B 1 173 ? -3.055 -9.646 18.731 1.00 16.35 173 TYR B N 1
ATOM 3117 C CA . TYR B 1 173 ? -2.838 -8.936 17.466 1.00 16.63 173 TYR B CA 1
ATOM 3118 C C . TYR B 1 173 ? -1.904 -9.623 16.478 1.00 18.00 173 TYR B C 1
ATOM 3119 O O . TYR B 1 173 ? -0.817 -9.139 16.130 1.00 16.33 173 TYR B O 1
ATOM 3128 N N . MET B 1 174 ? -2.382 -10.761 15.997 1.00 17.03 174 MET B N 1
ATOM 3129 C CA . MET B 1 174 ? -1.752 -11.453 14.888 1.00 15.89 174 MET B CA 1
ATOM 3130 C C . MET B 1 174 ? -2.836 -11.958 13.953 1.00 16.85 174 MET B C 1
ATOM 3131 O O . MET B 1 174 ? -3.988 -12.196 14.366 1.00 18.24 174 MET B O 1
ATOM 3136 N N . GLU B 1 175 ? -2.474 -12.070 12.683 1.00 16.93 175 GLU B N 1
ATOM 3137 C CA . GLU B 1 175 ? -3.349 -12.620 11.663 1.00 19.78 175 GLU B CA 1
ATOM 3138 C C . GLU B 1 175 ? -2.718 -13.880 11.096 1.00 20.72 175 GLU B C 1
ATOM 3139 O O . GLU B 1 175 ? -1.510 -14.122 11.260 1.00 18.47 175 GLU B O 1
ATOM 3145 N N . VAL B 1 176 ? -3.533 -14.681 10.426 1.00 20.69 176 VAL B N 1
ATOM 3146 C CA . VAL B 1 176 ? -3.025 -15.814 9.658 1.00 19.91 176 VAL B CA 1
ATOM 3147 C C . VAL B 1 176 ? -3.603 -15.775 8.248 1.00 24.57 176 VAL B C 1
ATOM 3148 O O . VAL B 1 176 ? -4.698 -15.239 8.021 1.00 25.76 176 VAL B O 1
ATOM 3152 N N . GLU B 1 177 ? -2.837 -16.308 7.303 1.00 22.91 177 GLU B N 1
ATOM 3153 C CA . GLU B 1 177 ? -3.301 -16.551 5.943 1.00 26.98 177 GLU B CA 1
ATOM 3154 C C . GLU B 1 177 ? -3.098 -18.022 5.653 1.00 27.91 177 GLU B C 1
ATOM 3155 O O . GLU B 1 177 ? -2.080 -18.590 6.040 1.00 27.16 177 GLU B O 1
ATOM 3161 N N . ILE B 1 178 ? -4.054 -18.634 4.973 1.00 26.35 178 ILE B N 1
ATOM 3162 C CA . ILE B 1 178 ? -3.872 -20.003 4.513 1.00 24.65 178 ILE B CA 1
ATOM 3163 C C . ILE B 1 178 ? -3.743 -20.019 2.999 1.00 28.43 178 ILE B C 1
ATOM 3164 O O . ILE B 1 178 ? -4.659 -19.628 2.273 1.00 35.59 178 ILE B O 1
ATOM 3169 N N . LYS B 1 179 ? -2.579 -20.453 2.533 1.00 29.94 179 LYS B N 1
ATOM 3170 C CA . LYS B 1 179 ? -2.330 -20.646 1.117 1.00 40.75 179 LYS B CA 1
ATOM 3171 C C . LYS B 1 179 ? -2.178 -22.139 0.901 1.00 48.62 179 LYS B C 1
ATOM 3172 O O . LYS B 1 179 ? -2.415 -22.915 1.826 1.00 53.24 179 LYS B O 1
ATOM 3178 N N . LYS B 1 180 ? -1.805 -22.563 -0.299 1.00 48.43 180 LYS B N 1
ATOM 3179 C CA . LYS B 1 180 ? -1.769 -23.995 -0.552 1.00 47.79 180 LYS B CA 1
ATOM 3180 C C . LYS B 1 180 ? -0.693 -24.637 0.314 1.00 42.42 180 LYS B C 1
ATOM 3181 O O . LYS B 1 180 ? 0.504 -24.359 0.188 1.00 38.02 180 LYS B O 1
ATOM 3187 N N . ASP B 1 181 ? -1.164 -25.480 1.224 1.00 41.71 181 ASP B N 1
ATOM 3188 C CA . ASP B 1 181 ? -0.315 -26.233 2.134 1.00 43.46 181 ASP B CA 1
ATOM 3189 C C . ASP B 1 181 ? 0.694 -25.395 2.923 1.00 31.22 181 ASP B C 1
ATOM 3190 O O . ASP B 1 181 ? 1.791 -25.850 3.238 1.00 32.30 181 ASP B O 1
ATOM 3195 N N . LYS B 1 182 ? 0.321 -24.168 3.244 1.00 29.35 182 LYS B N 1
ATOM 3196 C CA . LYS B 1 182 ? 1.102 -23.401 4.197 1.00 28.19 182 LYS B CA 1
ATOM 3197 C C . LYS B 1 182 ? 0.205 -22.433 4.949 1.00 29.80 182 LYS B C 1
ATOM 3198 O O . LYS B 1 182 ? -0.789 -21.938 4.411 1.00 30.10 182 LYS B O 1
ATOM 3204 N N . ILE B 1 183 ? 0.554 -22.203 6.210 1.00 22.88 183 ILE B N 1
ATOM 3205 C CA . ILE B 1 183 ? -0.077 -21.192 7.041 1.00 22.17 183 ILE B CA 1
ATOM 3206 C C . ILE B 1 183 ? 0.949 -20.118 7.321 1.00 22.13 183 ILE B C 1
ATOM 3207 O O . ILE B 1 183 ? 2.040 -20.420 7.807 1.00 22.63 183 ILE B O 1
ATOM 3212 N N . ILE B 1 184 ? 0.608 -18.870 7.015 1.00 21.64 184 ILE B N 1
ATOM 3213 C CA . ILE B 1 184 ? 1.490 -17.741 7.305 1.00 23.23 184 ILE B CA 1
ATOM 3214 C C . ILE B 1 184 ? 0.898 -16.947 8.455 1.00 19.86 184 ILE B C 1
ATOM 3215 O O . ILE B 1 184 ? -0.288 -16.607 8.416 1.00 23.31 184 ILE B O 1
ATOM 3220 N N . GLY B 1 185 ? 1.693 -16.673 9.487 1.00 19.23 185 GLY B N 1
ATOM 3221 C CA . GLY B 1 185 ? 1.235 -15.837 10.591 1.00 18.20 185 GLY B CA 1
ATOM 3222 C C . GLY B 1 185 ? 2.035 -14.545 10.626 1.00 18.15 185 GLY B C 1
ATOM 3223 O O . GLY B 1 185 ? 3.241 -14.558 10.398 1.00 19.59 185 GLY B O 1
ATOM 3224 N N . LYS B 1 186 ? 1.371 -13.428 10.903 1.00 16.10 186 LYS B N 1
ATOM 3225 C CA . LYS B 1 186 ? 2.044 -12.129 10.957 1.00 18.18 186 LYS B CA 1
ATOM 3226 C C . LYS B 1 186 ? 1.526 -11.324 12.131 1.00 17.86 186 LYS B C 1
ATOM 3227 O O . LYS B 1 186 ? 0.317 -11.293 12.391 1.00 18.18 186 LYS B O 1
ATOM 3233 N N . SER B 1 187 ? 2.419 -10.640 12.831 1.00 16.02 187 SER B N 1
ATOM 3234 C CA . SER B 1 187 ? 1.964 -9.651 13.805 1.00 15.28 187 SER B CA 1
ATOM 3235 C C . SER B 1 187 ? 1.196 -8.530 13.107 1.00 16.54 187 SER B C 1
ATOM 3236 O O . SER B 1 187 ? 1.555 -8.110 12.005 1.00 18.25 187 SER B O 1
ATOM 3239 N N . LEU B 1 188 ? 0.126 -8.060 13.744 1.00 15.60 188 LEU B N 1
ATOM 3240 C CA . LEU B 1 188 ? -0.621 -6.915 13.234 1.00 16.51 188 LEU B CA 1
ATOM 3241 C C . LEU B 1 188 ? -0.050 -5.596 13.732 1.00 18.77 188 LEU B C 1
ATOM 3242 O O . LEU B 1 188 ? -0.539 -4.544 13.342 1.00 18.98 188 LEU B O 1
ATOM 3247 N N . ASP B 1 189 ? 0.963 -5.655 14.598 1.00 16.65 189 ASP B N 1
ATOM 3248 C CA . ASP B 1 189 ? 1.534 -4.426 15.177 1.00 15.31 189 ASP B CA 1
ATOM 3249 C C . ASP B 1 189 ? 2.813 -4.038 14.446 1.00 15.72 189 ASP B C 1
ATOM 3250 O O . ASP B 1 189 ? 3.836 -4.699 14.620 1.00 17.27 189 ASP B O 1
ATOM 3255 N N . PRO B 1 190 ? 2.761 -2.970 13.639 1.00 16.80 190 PRO B N 1
ATOM 3256 C CA . PRO B 1 190 ? 3.959 -2.559 12.894 1.00 18.44 190 PRO B CA 1
ATOM 3257 C C . PRO B 1 190 ? 5.055 -2.069 13.832 1.00 17.84 190 PRO B C 1
ATOM 3258 O O . PRO B 1 190 ? 6.210 -2.022 13.428 1.00 18.58 190 PRO B O 1
ATOM 3262 N N . ARG B 1 191 ? 4.709 -1.752 15.074 1.00 17.65 191 ARG B N 1
ATOM 3263 C CA . ARG B 1 191 ? 5.732 -1.344 16.031 1.00 19.04 191 ARG B CA 1
ATOM 3264 C C . ARG B 1 191 ? 6.709 -2.482 16.321 1.00 17.72 191 ARG B C 1
ATOM 3265 O O . ARG B 1 191 ? 7.838 -2.231 16.755 1.00 17.96 191 ARG B O 1
ATOM 3273 N N . GLU B 1 192 ? 6.292 -3.727 16.082 1.00 15.49 192 GLU B N 1
ATOM 3274 C CA . GLU B 1 192 ? 7.172 -4.861 16.372 1.00 15.35 192 GLU B CA 1
ATOM 3275 C C . GLU B 1 192 ? 8.213 -5.098 15.288 1.00 16.01 192 GLU B C 1
ATOM 3276 O O . GLU B 1 192 ? 9.136 -5.885 15.491 1.00 17.35 192 GLU B O 1
ATOM 3282 N N . GLY B 1 193 ? 8.082 -4.417 14.152 1.00 17.09 193 GLY B N 1
ATOM 3283 C CA . GLY B 1 193 ? 9.131 -4.408 13.134 1.00 18.94 193 GLY B CA 1
ATOM 3284 C C . GLY B 1 193 ? 9.036 -5.472 12.049 1.00 18.41 193 GLY B C 1
ATOM 3285 O O . GLY B 1 193 ? 9.997 -5.681 11.291 1.00 20.65 193 GLY B O 1
ATOM 3286 N N . GLY B 1 194 ? 7.886 -6.139 11.959 1.00 17.27 194 GLY B N 1
ATOM 3287 C CA . GLY B 1 194 ? 7.667 -7.096 10.882 1.00 18.32 194 GLY B CA 1
ATOM 3288 C C . GLY B 1 194 ? 7.862 -8.555 11.260 1.00 19.52 194 GLY B C 1
ATOM 3289 O O . GLY B 1 194 ? 8.545 -9.293 10.545 1.00 20.26 194 GLY B O 1
ATOM 3290 N N . LEU B 1 195 ? 7.253 -8.974 12.365 1.00 17.97 195 LEU B N 1
ATOM 3291 C CA . LEU B 1 195 ? 7.439 -10.335 12.867 1.00 15.45 195 LEU B CA 1
ATOM 3292 C C . LEU B 1 195 ? 6.471 -11.268 12.172 1.00 17.82 195 LEU B C 1
ATOM 3293 O O . LEU B 1 195 ? 5.312 -10.907 11.941 1.00 17.36 195 LEU B O 1
ATOM 3298 N N . TYR B 1 196 ? 6.940 -12.465 11.841 1.00 17.04 196 TYR B N 1
ATOM 3299 C CA . TYR B 1 196 ? 6.112 -13.404 11.090 1.00 17.91 196 TYR B CA 1
ATOM 3300 C C . TYR B 1 196 ? 6.590 -14.824 11.270 1.00 18.16 196 TYR B C 1
ATOM 3301 O O . TYR B 1 196 ? 7.666 -15.083 11.806 1.00 18.83 196 TYR B O 1
ATOM 3310 N N . GLY B 1 197 ? 5.777 -15.760 10.804 1.00 17.14 197 GLY B N 1
ATOM 3311 C CA . GLY B 1 197 ? 6.204 -17.142 10.744 1.00 16.76 197 GLY B CA 1
ATOM 3312 C C . GLY B 1 197 ? 5.440 -17.895 9.670 1.00 20.60 197 GLY B C 1
ATOM 3313 O O . GLY B 1 197 ? 4.442 -17.404 9.127 1.00 19.06 197 GLY B O 1
ATOM 3314 N N . GLU B 1 198 ? 5.902 -19.104 9.375 1.00 18.96 198 GLU B N 1
ATOM 3315 C CA . GLU B 1 198 ? 5.279 -19.922 8.343 1.00 23.26 198 GLU B CA 1
ATOM 3316 C C . GLU B 1 198 ? 5.418 -21.394 8.705 1.00 21.33 198 GLU B C 1
ATOM 3317 O O . GLU B 1 198 ? 6.500 -21.829 9.089 1.00 23.58 198 GLU B O 1
ATOM 3323 N N . VAL B 1 199 ? 4.324 -22.148 8.589 1.00 19.77 199 VAL B N 1
ATOM 3324 C CA . VAL B 1 199 ? 4.355 -23.594 8.776 1.00 18.83 199 VAL B CA 1
ATOM 3325 C C . VAL B 1 199 ? 3.704 -24.250 7.578 1.00 25.13 199 VAL B C 1
ATOM 3326 O O . VAL B 1 199 ? 2.584 -23.897 7.204 1.00 25.59 199 VAL B O 1
ATOM 3330 N N . LYS B 1 200 ? 4.409 -25.202 6.979 1.00 26.42 200 LYS B N 1
ATOM 3331 C CA . LYS B 1 200 ? 3.864 -25.950 5.865 1.00 26.64 200 LYS B CA 1
ATOM 3332 C C . LYS B 1 200 ? 3.134 -27.164 6.422 1.00 30.39 200 LYS B C 1
ATOM 3333 O O . LYS B 1 200 ? 3.667 -27.893 7.259 1.00 34.04 200 LYS B O 1
ATOM 3339 N N . THR B 1 201 ? 1.902 -27.349 5.968 1.00 28.27 201 THR B N 1
ATOM 3340 C CA . THR B 1 201 ? 1.041 -28.428 6.446 1.00 30.99 201 THR B CA 1
ATOM 3341 C C . THR B 1 201 ? -0.032 -28.682 5.404 1.00 29.21 201 THR B C 1
ATOM 3342 O O . THR B 1 201 ? -0.419 -27.772 4.685 1.00 35.70 201 THR B O 1
ATOM 3346 N N . GLU B 1 202 ? -0.499 -29.919 5.308 1.00 29.55 202 GLU B N 1
ATOM 3347 C CA . GLU B 1 202 ? -1.528 -30.262 4.334 1.00 37.59 202 GLU B CA 1
ATOM 3348 C C . GLU B 1 202 ? -2.890 -29.686 4.731 1.00 40.48 202 GLU B C 1
ATOM 3349 O O . GLU B 1 202 ? -3.455 -30.071 5.753 1.00 43.86 202 GLU B O 1
ATOM 3355 N N . VAL B 1 203 ? -3.408 -28.758 3.929 1.00 35.60 203 VAL B N 1
ATOM 3356 C CA . VAL B 1 203 ? -4.725 -28.177 4.187 1.00 34.02 203 VAL B CA 1
ATOM 3357 C C . VAL B 1 203 ? -5.824 -29.107 3.682 1.00 37.05 203 VAL B C 1
ATOM 3358 O O . VAL B 1 203 ? -5.856 -29.450 2.502 1.00 39.63 203 VAL B O 1
ATOM 3362 N N . PRO B 1 204 ? -6.734 -29.521 4.578 1.00 35.76 204 PRO B N 1
ATOM 3363 C CA . PRO B 1 204 ? -7.780 -30.468 4.177 1.00 41.05 204 PRO B CA 1
ATOM 3364 C C . PRO B 1 204 ? -8.771 -29.866 3.190 1.00 36.49 204 PRO B C 1
ATOM 3365 O O . PRO B 1 204 ? -8.889 -28.640 3.093 1.00 40.75 204 PRO B O 1
ATOM 3369 N N . GLN B 1 205 ? -9.474 -30.735 2.471 1.00 42.57 205 GLN B N 1
ATOM 3370 C CA . GLN B 1 205 ? -10.511 -30.325 1.533 1.00 48.94 205 GLN B CA 1
ATOM 3371 C C . GLN B 1 205 ? -11.835 -30.115 2.258 1.00 47.78 205 GLN B C 1
ATOM 3372 O O . GLN B 1 205 ? -12.012 -30.600 3.373 1.00 44.37 205 GLN B O 1
ATOM 3378 N N . GLY B 1 206 ? -12.759 -29.394 1.625 1.00 48.54 206 GLY B N 1
ATOM 3379 C CA . GLY B 1 206 ? -14.109 -29.245 2.147 1.00 39.82 206 GLY B CA 1
ATOM 3380 C C . GLY B 1 206 ? -14.219 -28.426 3.424 1.00 44.53 206 GLY B C 1
ATOM 3381 O O . GLY B 1 206 ? -15.033 -28.728 4.299 1.00 44.94 206 GLY B O 1
ATOM 3382 N N . ILE B 1 207 ? -13.403 -27.385 3.533 1.00 38.43 207 ILE B N 1
ATOM 3383 C CA . ILE B 1 207 ? -13.461 -26.501 4.696 1.00 35.28 207 ILE B CA 1
ATOM 3384 C C . ILE B 1 207 ? -13.659 -25.045 4.305 1.00 39.30 207 ILE B C 1
ATOM 3385 O O . ILE B 1 207 ? -13.352 -24.633 3.188 1.00 45.49 207 ILE B O 1
ATOM 3390 N N . LYS B 1 208 ? -14.186 -24.273 5.247 1.00 35.45 208 LYS B N 1
ATOM 3391 C CA . LYS B 1 208 ? -14.333 -22.833 5.095 1.00 33.81 208 LYS B CA 1
ATOM 3392 C C . LYS B 1 208 ? -13.777 -22.190 6.347 1.00 33.74 208 LYS B C 1
ATOM 3393 O O . LYS B 1 208 ? -13.958 -22.721 7.440 1.00 35.45 208 LYS B O 1
ATOM 3399 N N . TRP B 1 209 ? -13.105 -21.055 6.203 1.00 32.12 209 TRP B N 1
ATOM 3400 C CA . TRP B 1 209 ? -12.594 -20.364 7.378 1.00 29.47 209 TRP B CA 1
ATOM 3401 C C . TRP B 1 209 ? -12.710 -18.855 7.266 1.00 27.74 209 TRP B C 1
ATOM 3402 O O . TRP B 1 209 ? -12.868 -18.303 6.181 1.00 30.87 209 TRP B O 1
ATOM 3413 N N . GLU B 1 210 ? -12.625 -18.199 8.416 1.00 24.55 210 GLU B N 1
ATOM 3414 C CA . GLU B 1 210 ? -12.691 -16.748 8.479 1.00 24.02 210 GLU B CA 1
ATOM 3415 C C . GLU B 1 210 ? -11.919 -16.262 9.687 1.00 24.99 210 GLU B C 1
ATOM 3416 O O . GLU B 1 210 ? -11.825 -16.950 10.708 1.00 26.68 210 GLU B O 1
ATOM 3422 N N . LEU B 1 211 ? -11.350 -15.072 9.553 1.00 21.03 211 LEU B N 1
ATOM 3423 C CA . LEU B 1 211 ? -10.590 -14.440 10.602 1.00 19.81 211 LEU B CA 1
ATOM 3424 C C . LEU B 1 211 ? -11.261 -13.108 10.931 1.00 21.33 211 LEU B C 1
ATOM 3425 O O . LEU B 1 211 ? -11.566 -12.336 10.021 1.00 22.22 211 LEU B O 1
ATOM 3430 N N . TYR B 1 212 ? -11.506 -12.838 12.210 1.00 19.14 212 TYR B N 1
ATOM 3431 C CA . TYR B 1 212 ? -12.209 -11.596 12.579 1.00 18.20 212 TYR B CA 1
ATOM 3432 C C . TYR B 1 212 ? -11.954 -11.262 14.045 1.00 17.31 212 TYR B C 1
ATOM 3433 O O . TYR B 1 212 ? -11.536 -12.124 14.811 1.00 19.23 212 TYR B O 1
ATOM 3442 N N . PRO B 1 213 ? -12.210 -10.001 14.447 1.00 17.05 213 PRO B N 1
ATOM 3443 C CA . PRO B 1 213 ? -11.983 -9.634 15.853 1.00 17.25 213 PRO B CA 1
ATOM 3444 C C . PRO B 1 213 ? -12.837 -10.440 16.851 1.00 16.07 213 PRO B C 1
ATOM 3445 O O . PRO B 1 213 ? -14.041 -10.594 16.649 1.00 18.26 213 PRO B O 1
ATOM 3449 N N . ASN B 1 214 ? -12.195 -10.935 17.909 1.00 16.83 214 ASN B N 1
ATOM 3450 C CA . ASN B 1 214 ? -12.909 -11.426 19.095 1.00 18.12 214 ASN B CA 1
ATOM 3451 C C . ASN B 1 214 ? -13.635 -10.268 19.748 1.00 19.74 214 ASN B C 1
ATOM 3452 O O . ASN B 1 214 ? -12.981 -9.349 20.238 1.00 18.45 214 ASN B O 1
ATOM 3457 N N . PRO B 1 215 ? -14.979 -10.289 19.767 1.00 18.30 215 PRO B N 1
ATOM 3458 C CA . PRO B 1 215 ? -15.666 -9.092 20.288 1.00 17.31 215 PRO B CA 1
ATOM 3459 C C . PRO B 1 215 ? -15.489 -8.882 21.802 1.00 20.04 215 PRO B C 1
ATOM 3460 O O . PRO B 1 215 ? -15.784 -7.795 22.310 1.00 20.21 215 PRO B O 1
ATOM 3464 N N . LEU B 1 216 ? -15.032 -9.909 22.510 1.00 19.55 216 LEU B N 1
ATOM 3465 C CA . LEU B 1 216 ? -14.888 -9.846 23.966 1.00 20.86 216 LEU B CA 1
ATOM 3466 C C . LEU B 1 216 ? -13.471 -9.497 24.412 1.00 19.94 216 LEU B C 1
ATOM 3467 O O . LEU B 1 216 ? -13.242 -9.237 25.597 1.00 21.02 216 LEU B O 1
ATOM 3472 N N . VAL B 1 217 ? -12.524 -9.525 23.475 1.00 19.68 217 VAL B N 1
ATOM 3473 C CA . VAL B 1 217 ? -11.105 -9.317 23.783 1.00 17.90 217 VAL B CA 1
ATOM 3474 C C . VAL B 1 217 ? -10.432 -8.465 22.697 1.00 16.36 217 VAL B C 1
ATOM 3475 O O . VAL B 1 217 ? -9.838 -8.992 21.753 1.00 17.71 217 VAL B O 1
ATOM 3479 N N . ARG B 1 218 ? -10.534 -7.149 22.853 1.00 18.24 218 ARG B N 1
ATOM 3480 C CA . ARG B 1 218 ? -10.012 -6.178 21.889 1.00 16.85 218 ARG B CA 1
ATOM 3481 C C . ARG B 1 218 ? -8.544 -6.459 21.564 1.00 17.53 218 ARG B C 1
ATOM 3482 O O . ARG B 1 218 ? -7.753 -6.783 22.459 1.00 18.12 218 ARG B O 1
ATOM 3490 N N . ARG B 1 219 ? -8.220 -6.364 20.272 1.00 16.40 219 ARG B N 1
ATOM 3491 C CA . ARG B 1 219 ? -6.900 -6.642 19.678 1.00 14.78 219 ARG B CA 1
ATOM 3492 C C . ARG B 1 219 ? -6.522 -8.128 19.603 1.00 16.89 219 ARG B C 1
ATOM 3493 O O . ARG B 1 219 ? -5.398 -8.459 19.216 1.00 19.07 219 ARG B O 1
ATOM 3501 N N . PHE B 1 220 ? -7.449 -9.022 19.941 1.00 15.78 220 PHE B N 1
ATOM 3502 C CA . PHE B 1 220 ? -7.243 -10.451 19.681 1.00 15.96 220 PHE B CA 1
ATOM 3503 C C . PHE B 1 220 ? -8.191 -10.889 18.566 1.00 15.04 220 PHE B C 1
ATOM 3504 O O . PHE B 1 220 ? -9.380 -10.538 18.576 1.00 17.06 220 PHE B O 1
ATOM 3512 N N . MET B 1 221 ? -7.688 -11.671 17.613 1.00 17.37 221 MET B N 1
ATOM 3513 C CA . MET B 1 221 ? -8.538 -12.209 16.543 1.00 17.70 221 MET B CA 1
ATOM 3514 C C . MET B 1 221 ? -8.989 -13.654 16.802 1.00 18.40 221 MET B C 1
ATOM 3515 O O . MET B 1 221 ? -8.367 -14.389 17.580 1.00 19.48 221 MET B O 1
ATOM 3520 N N . VAL B 1 222 ? -10.074 -14.036 16.134 1.00 17.47 222 VAL B N 1
ATOM 3521 C CA . VAL B 1 222 ? -10.594 -15.402 16.150 1.00 17.20 222 VAL B CA 1
ATOM 3522 C C . VAL B 1 222 ? -10.401 -16.018 14.775 1.00 23.04 222 VAL B C 1
ATOM 3523 O O . VAL B 1 222 ? -10.654 -15.359 13.757 1.00 21.23 222 VAL B O 1
ATOM 3527 N N . PHE B 1 223 ? -9.952 -17.272 14.748 1.00 18.42 223 PHE B N 1
ATOM 3528 C CA . PHE B 1 223 ? -9.930 -18.072 13.532 1.00 19.69 223 PHE B CA 1
ATOM 3529 C C . PHE B 1 223 ? -11.089 -19.053 13.614 1.00 24.32 223 PHE B C 1
ATOM 3530 O O . PHE B 1 223 ? -11.090 -19.938 14.475 1.00 24.35 223 PHE B O 1
ATOM 3538 N N . GLU B 1 224 ? -12.087 -18.892 12.747 1.00 21.45 224 GLU B N 1
ATOM 3539 C CA . GLU B 1 224 ? -13.242 -19.771 12.769 1.00 22.78 224 GLU B CA 1
ATOM 3540 C C . GLU B 1 224 ? -13.220 -20.697 11.565 1.00 26.23 224 GLU B C 1
ATOM 3541 O O . GLU B 1 224 ? -12.987 -20.246 10.444 1.00 27.34 224 GLU B O 1
ATOM 3547 N N . ILE B 1 225 ? -13.471 -21.984 11.789 1.00 26.57 225 ILE B N 1
ATOM 3548 C CA . ILE B 1 225 ? -13.417 -22.945 10.699 1.00 27.82 225 ILE B CA 1
ATOM 3549 C C . ILE B 1 225 ? -14.541 -23.973 10.813 1.00 28.09 225 ILE B C 1
ATOM 3550 O O . ILE B 1 225 ? -14.921 -24.383 11.909 1.00 30.45 225 ILE B O 1
ATOM 3555 N N . THR B 1 226 ? -15.104 -24.349 9.670 1.00 29.38 226 THR B N 1
ATOM 3556 C CA . THR B 1 226 ? -16.141 -25.365 9.626 1.00 34.66 226 THR B CA 1
ATOM 3557 C C . THR B 1 226 ? -15.838 -26.346 8.508 1.00 39.75 226 THR B C 1
ATOM 3558 O O . THR B 1 226 ? -15.163 -25.999 7.534 1.00 36.52 226 THR B O 1
ATOM 3562 N N . SER B 1 227 ? -16.338 -27.569 8.660 1.00 38.48 227 SER B N 1
ATOM 3563 C CA . SER B 1 227 ? -16.161 -28.614 7.662 1.00 43.15 227 SER B CA 1
ATOM 3564 C C . SER B 1 227 ? -17.494 -29.010 7.046 1.00 54.03 227 SER B C 1
ATOM 3565 O O . SER B 1 227 ? -18.528 -28.939 7.706 1.00 55.05 227 SER B O 1
#

B-factor: mean 33.4, std 16.8, range [13.3, 115.17]

CATH classification: 3.30.420.440

Foldseek 3Di:
DKEKEKFWWKFWADPLRHGQATFKIKIFIADPPLQAGPDMDIDTDDSNDHDPPCQVTQVVGVVRSLVRCVPPVGQEYEGAAAQPWDFLLPDALVVLVVTPDDVVSSVSSNVVSVPRNVVQVVSCVVRVYTYTHHRPVDSNHVNNLQVNQQVNVVVCQVCQVVVFKTKMKGPFQKDWDDDQQKIKIWHNDCVSPTHIYMDGGHGDPDKDWDKADPPVDPRIIMIIMGD/DKEKEKAWWKFWADPLRHGQATFKIKIFIADPVLFAGDDMDIDTDDSNDYCRQVVGVVRSLVVCVVPVGQEYEGAAAQPWDFLLPDALVVLVVTPDDVVSSVVVNVVSVPRNVVQVVSCVVRVYTYTHHRPVDSSNVNNLQVNQQVNVVVCQVCQVVVQKTKMKGPFQKDWDDDAQKIKIWHNDCVSPTHIYMDGHHGDPDKDWDKADDPVDPRIIMIIMGD

Sequence (449 aa):
MRIVAADTGGAVLDESFQPVGLIATVAVLVEKPYKTSKRFLVKYADPYNYDLSGRQAIRDEIELAIELAREVSPDVIHLDSTLGGIEVRKLDESTIDALQISDRGKEIWKELSKDLQPLAKKFWEETGIEIIAIGKKSSVPVRIAEIYAGIFSVKWALDNVKEKGGLLVGLPRYMEVEIKKDKIIGKSLDPREGGLYGEVKTEVPQGIKWELYPNPLVRRFMVFEITSMRIVAADTGGAVLDESFQPVGLIATVAVLVEKPYKTSKRFLVKYADPYNYQAIRDEIELAIELAREVSPDVIHLDSTLGGIEVRKLDESTIDALQISDRGKEIWKELSKDLQPLAKKFWEETGIEIIAIGKKSSVPVRIAEIYAGIFSVKWALDNVKEKGGLLVGLPRYMEVEIKKDKIIGKSLDPREGGLYGEVKTEVPQGIKWELYPNPLVRRFMVFEITS

Secondary structure (DSSP, 8-state):
--EEEEEEEEEEE-TT--EEEEEEEEEEEE-TT-S--SEEEEEE--GGG--TTSHHHHHHHHHHHHHHHHHH--SEEEES--SSSEEGGG--HHHHHHSSS-HHHHHHHHHHHHHHHHHHHHHHHHH--EEEE-GGG-HHHHHHHHHHHHHHHHHHHHHHHHHSEEEEEEEETEEEEEETTEEEEEES-GGG-S-EEEEE-PPPSS-EEEEEE-TTSTTEEEEEEE-/--EEEEEEEEEEE-TTS-EEEEEEEEEEEE-TT-S--SEEEEEE--GGG--HHHHHHHHHHHHHHHH--SEEEES--SSSEEGGG--HHHHHHSSS-HHHHHHHHHHHHHHHHHHHHHHHHH--EEEE-GGG-HHHHHHHHHHHHHHHHHHHHHHHHHSEEEEEEEETEEEEEETTEEEEEES-GGG-S-EEEEE--PPSS-EEEEEE-TTSTTEEEEEEE-

Nearest PDB structures (foldseek):
  4yor-assembly1_A  TM=1.004E+00  e=8.799E-53  Pyrococcus horikoshii
  4yow-assembly1_E  TM=9.971E-01  e=1.635E-50  Pyrococcus horikoshii
  4yor-assembly2_B  TM=1.001E+00  e=8.595E-50  Pyrococcus horikoshii
  4yot-assembly1_A  TM=9.930E-01  e=2.309E-47  Pyrococcus horikoshii
  5chi-assembly3_C  TM=9.936E-01  e=3.067E-44  Pyrococcus furiosus DSM 3638